Protein AF-0000000079819565 (afdb_homodimer)

Structure (mmCIF, N/CA/C/O backbone):
data_AF-0000000079819565-model_v1
#
loop_
_entity.id
_entity.type
_entity.pdbx_description
1 polymer 'Conserved hypothetical integral membrane protein YrbE1A'
#
loop_
_atom_site.group_PDB
_atom_site.id
_atom_site.type_symbol
_atom_site.label_atom_id
_atom_site.label_alt_id
_atom_site.label_comp_id
_atom_site.label_asym_id
_atom_site.label_entity_id
_atom_site.label_seq_id
_atom_site.pdbx_PDB_ins_code
_atom_site.Cartn_x
_atom_site.Cartn_y
_atom_site.Cartn_z
_atom_site.occupancy
_atom_site.B_iso_or_equiv
_atom_site.auth_seq_id
_atom_site.auth_comp_id
_atom_site.auth_asym_id
_atom_site.auth_atom_id
_atom_site.pdbx_PDB_model_num
ATOM 1 N N . MET A 1 1 ? 0.33 20.297 -20.875 1 59.47 1 MET A N 1
ATOM 2 C CA . MET A 1 1 ? 1.734 20.688 -20.812 1 59.47 1 MET A CA 1
ATOM 3 C C . MET A 1 1 ? 2.123 21.078 -19.391 1 59.47 1 MET A C 1
ATOM 5 O O . MET A 1 1 ? 3.182 20.688 -18.906 1 59.47 1 MET A O 1
ATOM 9 N N . ASP A 1 2 ? 1.136 21.703 -18.734 1 64.38 2 ASP A N 1
ATOM 10 C CA . ASP A 1 2 ? 1.417 22.156 -17.375 1 64.38 2 ASP A CA 1
ATOM 11 C C . ASP A 1 2 ? 1.493 20.969 -16.422 1 64.38 2 ASP A C 1
ATOM 13 O O . ASP A 1 2 ? 2.336 20.938 -15.516 1 64.38 2 ASP A O 1
ATOM 17 N N . LYS A 1 3 ? 0.783 19.984 -16.672 1 66.81 3 LYS A N 1
ATOM 18 C CA . LYS A 1 3 ? 0.792 18.812 -15.789 1 66.81 3 LYS A CA 1
ATOM 19 C C . LYS A 1 3 ? 2.09 18.031 -15.93 1 66.81 3 LYS A C 1
ATOM 21 O O . LYS A 1 3 ? 2.662 17.578 -14.938 1 66.81 3 LYS A O 1
ATOM 26 N N . ILE A 1 4 ? 2.479 17.906 -17.219 1 68.25 4 ILE A N 1
ATOM 27 C CA . ILE A 1 4 ? 3.717 17.172 -17.484 1 68.25 4 ILE A CA 1
ATOM 28 C C . ILE A 1 4 ? 4.898 17.922 -16.875 1 68.25 4 ILE A C 1
ATOM 30 O O . ILE A 1 4 ? 5.789 17.328 -16.281 1 68.25 4 ILE A O 1
ATOM 34 N N . ARG A 1 5 ? 4.871 19.156 -17 1 69.25 5 ARG A N 1
ATOM 35 C CA . ARG A 1 5 ? 5.938 19.984 -16.438 1 69.25 5 ARG A CA 1
ATOM 36 C C . ARG A 1 5 ? 5.977 19.875 -14.922 1 69.25 5 ARG A C 1
ATOM 38 O O . ARG A 1 5 ? 7.055 19.844 -14.328 1 69.25 5 ARG A O 1
ATOM 45 N N . ASN A 1 6 ? 4.844 19.781 -14.406 1 77.38 6 ASN A N 1
ATOM 46 C CA . ASN A 1 6 ? 4.762 19.672 -12.953 1 77.38 6 ASN A CA 1
ATOM 47 C C . ASN A 1 6 ? 5.289 18.312 -12.469 1 77.38 6 ASN A C 1
ATOM 49 O O . ASN A 1 6 ? 5.984 18.25 -11.453 1 77.38 6 ASN A O 1
ATOM 53 N N . VAL A 1 7 ? 5.012 17.344 -13.289 1 79.12 7 VAL A N 1
ATOM 54 C CA . VAL A 1 7 ? 5.48 16.016 -12.945 1 79.12 7 VAL A CA 1
ATOM 55 C C . VAL A 1 7 ? 7 15.945 -13.086 1 79.12 7 VAL A C 1
ATOM 57 O O . VAL A 1 7 ? 7.688 15.43 -12.203 1 79.12 7 VAL A O 1
ATOM 60 N N . LEU A 1 8 ? 7.496 16.5 -14.164 1 76.94 8 LEU A N 1
ATOM 61 C CA . LEU A 1 8 ? 8.938 16.516 -14.391 1 76.94 8 LEU A CA 1
ATOM 62 C C . LEU A 1 8 ? 9.641 17.359 -13.336 1 76.94 8 LEU A C 1
ATOM 64 O O . LEU A 1 8 ? 10.742 17.016 -12.891 1 76.94 8 LEU A O 1
ATOM 68 N N . GLY A 1 9 ? 8.992 18.438 -13.016 1 81.12 9 GLY A N 1
ATOM 69 C CA . GLY A 1 9 ? 9.539 19.266 -11.945 1 81.12 9 GLY A CA 1
ATOM 70 C C . GLY A 1 9 ? 9.617 18.531 -10.617 1 81.12 9 GLY A C 1
ATOM 71 O O . GLY A 1 9 ? 10.617 18.641 -9.898 1 81.12 9 GLY A O 1
ATOM 72 N N . GLN A 1 10 ? 8.641 17.828 -10.375 1 84 10 GLN A N 1
ATOM 73 C CA . GLN A 1 10 ? 8.609 17.078 -9.125 1 84 10 GLN A CA 1
ATOM 74 C C . GLN A 1 10 ? 9.664 15.969 -9.125 1 84 10 GLN A C 1
ATOM 76 O O . GLN A 1 10 ? 10.359 15.773 -8.133 1 84 10 GLN A O 1
ATOM 81 N N . LEU A 1 11 ? 9.719 15.281 -10.195 1 84.69 11 LEU A N 1
ATOM 82 C CA . LEU A 1 11 ? 10.734 14.242 -10.312 1 84.69 11 LEU A CA 1
ATOM 83 C C . LEU A 1 11 ? 12.141 14.828 -10.203 1 84.69 11 LEU A C 1
ATOM 85 O O . LEU A 1 11 ? 13.023 14.234 -9.578 1 84.69 11 LEU A O 1
ATOM 89 N N . GLY A 1 12 ? 12.297 15.984 -10.883 1 83.5 12 GLY A N 1
ATOM 90 C CA . GLY A 1 12 ? 13.57 16.688 -10.773 1 83.5 12 GLY A CA 1
ATOM 91 C C . GLY A 1 12 ? 13.906 17.094 -9.352 1 83.5 12 GLY A C 1
ATOM 92 O O . GLY A 1 12 ? 15.047 16.938 -8.906 1 83.5 12 GLY A O 1
ATOM 93 N N . GLY A 1 13 ? 12.945 17.547 -8.672 1 85.75 13 GLY A N 1
ATOM 94 C CA . GLY A 1 13 ? 13.141 17.938 -7.285 1 85.75 13 GLY A CA 1
ATOM 95 C C . GLY A 1 13 ? 13.492 16.766 -6.383 1 85.75 13 GLY A C 1
ATOM 96 O O . GLY A 1 13 ? 14.391 16.859 -5.547 1 85.75 13 GLY A O 1
ATOM 97 N N . ILE A 1 14 ? 12.867 15.727 -6.547 1 88.44 14 ILE A N 1
ATOM 98 C CA . ILE A 1 14 ? 13.117 14.523 -5.762 1 88.44 14 ILE A CA 1
ATOM 99 C C . ILE A 1 14 ? 14.539 14.023 -6.023 1 88.44 14 ILE A C 1
ATOM 101 O O . ILE A 1 14 ? 15.266 13.688 -5.09 1 88.44 14 ILE A O 1
ATOM 105 N N . SER A 1 15 ? 14.852 14 -7.273 1 86.94 15 SER A N 1
ATOM 106 C CA . SER A 1 15 ? 16.188 13.547 -7.633 1 86.94 15 SER A CA 1
ATOM 107 C C . SER A 1 15 ? 17.266 14.477 -7.066 1 86.94 15 SER A C 1
ATOM 109 O O . SER A 1 15 ? 18.312 14.023 -6.613 1 86.94 15 SER A O 1
ATOM 111 N N . ALA A 1 16 ? 17.016 15.695 -7.121 1 82.88 16 ALA A N 1
ATOM 112 C CA . ALA A 1 16 ? 17.969 16.672 -6.621 1 82.88 16 ALA A CA 1
ATOM 113 C C . ALA A 1 16 ? 18.188 16.516 -5.117 1 82.88 16 ALA A C 1
ATOM 115 O O . ALA A 1 16 ? 19.328 16.516 -4.645 1 82.88 16 ALA A O 1
ATOM 116 N N . ILE A 1 17 ? 17.172 16.359 -4.457 1 84 17 ILE A N 1
ATOM 117 C CA . ILE A 1 17 ? 17.281 16.219 -3.008 1 84 17 ILE A CA 1
ATOM 118 C C . ILE A 1 17 ? 17.984 14.914 -2.658 1 84 17 ILE A C 1
ATOM 120 O O . ILE A 1 17 ? 18.781 14.859 -1.725 1 84 17 ILE A O 1
ATOM 124 N N . ALA A 1 18 ? 17.609 13.945 -3.365 1 85.62 18 ALA A N 1
ATOM 125 C CA . ALA A 1 18 ? 18.25 12.648 -3.16 1 85.62 18 ALA A CA 1
ATOM 126 C C . ALA A 1 18 ? 19.75 12.742 -3.412 1 85.62 18 ALA A C 1
ATOM 128 O O . ALA A 1 18 ? 20.562 12.266 -2.607 1 85.62 18 ALA A O 1
ATOM 129 N N . LEU A 1 19 ? 20.094 13.352 -4.488 1 84.25 19 LEU A N 1
ATOM 130 C CA . LEU A 1 19 ? 21.5 13.5 -4.852 1 84.25 19 LEU A CA 1
ATOM 131 C C . LEU A 1 19 ? 22.234 14.375 -3.842 1 84.25 19 LEU A C 1
ATOM 133 O O . LEU A 1 19 ? 23.312 14.016 -3.377 1 84.25 19 LEU A O 1
ATOM 137 N N . ASP A 1 20 ? 21.656 15.461 -3.525 1 84.25 20 ASP A N 1
ATOM 138 C CA . ASP A 1 20 ? 22.266 16.375 -2.561 1 84.25 20 ASP A CA 1
ATOM 139 C C . ASP A 1 20 ? 22.406 15.703 -1.194 1 84.25 20 ASP A C 1
ATOM 141 O O . ASP A 1 20 ? 23.406 15.906 -0.506 1 84.25 20 ASP A O 1
ATOM 145 N N . GLY A 1 21 ? 21.422 14.961 -0.856 1 83.19 21 GLY A N 1
ATOM 146 C CA . GLY A 1 21 ? 21.484 14.234 0.401 1 83.19 21 GLY A CA 1
ATOM 147 C C . GLY A 1 21 ? 22.578 13.188 0.427 1 83.19 21 GLY A C 1
ATOM 148 O O . GLY A 1 21 ? 23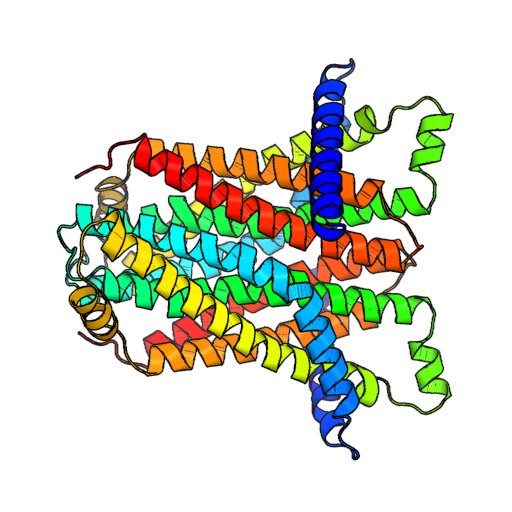.344 13.102 1.392 1 83.19 21 GLY A O 1
ATOM 149 N N . MET A 1 22 ? 22.641 12.508 -0.663 1 84.88 22 MET A N 1
ATOM 150 C CA . MET A 1 22 ? 23.656 11.469 -0.752 1 84.88 22 MET A CA 1
ATOM 151 C C . MET A 1 22 ? 25.062 12.078 -0.795 1 84.88 22 MET A C 1
ATOM 153 O O . MET A 1 22 ? 25.969 11.586 -0.142 1 84.88 22 MET A O 1
ATOM 157 N N . LEU A 1 23 ? 25.188 13.109 -1.493 1 82.81 23 LEU A N 1
ATOM 158 C CA . LEU A 1 23 ? 26.484 13.766 -1.611 1 82.81 23 LEU A CA 1
ATOM 159 C C . LEU A 1 23 ? 26.891 14.398 -0.285 1 82.81 23 LEU A C 1
ATOM 161 O O . LEU A 1 23 ? 28.078 14.508 0.01 1 82.81 23 LEU A O 1
ATOM 165 N N . SER A 1 24 ? 25.984 14.75 0.456 1 82.19 24 SER A N 1
ATOM 166 C CA . SER A 1 24 ? 26.266 15.383 1.737 1 82.19 24 SER A CA 1
ATOM 167 C C . SER A 1 24 ? 26.828 14.383 2.736 1 82.19 24 SER A C 1
ATOM 169 O O . SER A 1 24 ? 27.453 14.766 3.727 1 82.19 24 SER A O 1
ATOM 171 N N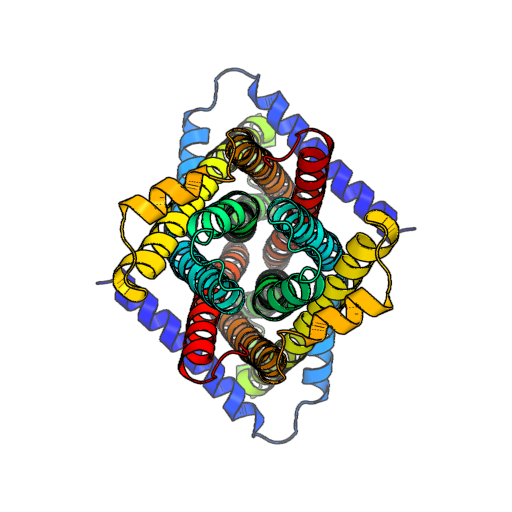 . LEU A 1 25 ? 26.609 13.18 2.48 1 82.06 25 LEU A N 1
ATOM 172 C CA . LEU A 1 25 ? 27.094 12.141 3.377 1 82.06 25 LEU A CA 1
ATOM 173 C C . LEU A 1 25 ? 28.609 12.031 3.311 1 82.06 25 LEU A C 1
ATOM 175 O O . LEU A 1 25 ? 29.234 11.453 4.203 1 82.06 25 LEU A O 1
ATOM 179 N N . ARG A 1 26 ? 29.078 12.516 2.26 1 75.94 26 ARG A N 1
ATOM 180 C CA . ARG A 1 26 ? 30.531 12.484 2.105 1 75.94 26 ARG A CA 1
ATOM 181 C C . ARG A 1 26 ? 31.203 13.508 3.023 1 75.94 26 ARG A C 1
ATOM 183 O O . ARG A 1 26 ? 32.406 13.406 3.301 1 75.94 26 ARG A O 1
ATOM 190 N N . ARG A 1 27 ? 30.453 14.398 3.488 1 76.19 27 ARG A N 1
ATOM 191 C CA . ARG A 1 27 ? 31.016 15.422 4.371 1 76.19 27 ARG A CA 1
ATOM 192 C C . ARG A 1 27 ? 31.188 14.875 5.785 1 76.19 27 ARG A C 1
ATOM 194 O O . ARG A 1 27 ? 30.375 14.078 6.258 1 76.19 27 ARG A O 1
ATOM 201 N N . ARG A 1 28 ? 32.469 15.125 6.34 1 70.38 28 ARG A N 1
ATOM 202 C CA . ARG A 1 28 ? 32.812 14.719 7.703 1 70.38 28 ARG A CA 1
ATOM 203 C C . ARG A 1 28 ? 32.219 15.688 8.719 1 70.38 28 ARG A C 1
ATOM 205 O O . ARG A 1 28 ? 32.031 16.875 8.43 1 70.38 28 ARG A O 1
ATOM 212 N N . PRO A 1 29 ? 31.797 15.109 9.812 1 69.12 29 PRO A N 1
ATOM 213 C CA . PRO A 1 29 ? 31.734 13.766 10.391 1 69.12 29 PRO A CA 1
ATOM 214 C C . PRO A 1 29 ? 30.469 13.008 9.977 1 69.12 29 PRO A C 1
ATOM 216 O O . PRO A 1 29 ? 29.422 13.625 9.75 1 69.12 29 PRO A O 1
ATOM 219 N N . LEU A 1 30 ? 30.719 11.812 9.875 1 67.81 30 LEU A N 1
ATOM 220 C CA . LEU A 1 30 ? 29.562 10.953 9.617 1 67.81 30 LEU A CA 1
ATOM 221 C C . LEU A 1 30 ? 28.547 11.047 10.75 1 67.81 30 LEU A C 1
ATOM 223 O O . LEU A 1 30 ? 28.922 11.031 11.93 1 67.81 30 LEU A O 1
ATOM 227 N N . GLN A 1 31 ? 27.438 11.469 10.367 1 79.88 31 GLN A N 1
ATOM 228 C CA . GLN A 1 31 ? 26.391 11.633 11.367 1 79.88 31 GLN A CA 1
ATOM 229 C C . GLN A 1 31 ? 25.75 10.297 11.719 1 79.88 31 GLN A C 1
ATOM 231 O O . GLN A 1 31 ? 24.547 10.117 11.547 1 79.88 31 GLN A O 1
ATOM 236 N N . LEU A 1 32 ? 26.547 9.398 12.305 1 82.94 32 LEU A N 1
ATOM 237 C CA . LEU A 1 32 ? 26.078 8.055 12.641 1 82.94 32 LEU A CA 1
ATOM 238 C C . LEU A 1 32 ? 25 8.102 13.711 1 82.94 32 LEU A C 1
ATOM 240 O O . LEU A 1 32 ? 24.094 7.266 13.719 1 82.94 32 LEU A O 1
ATOM 244 N N . ASP A 1 33 ? 25.156 9.086 14.523 1 85.81 33 ASP A N 1
ATOM 245 C CA . ASP A 1 33 ? 24.141 9.227 15.562 1 85.81 33 ASP A CA 1
ATOM 246 C C . ASP A 1 33 ? 22.781 9.586 14.961 1 85.81 33 ASP A C 1
ATOM 248 O O . ASP A 1 33 ? 21.75 9.062 15.383 1 85.81 33 ASP A O 1
ATOM 252 N N . GLU A 1 34 ? 22.891 10.461 14.023 1 86 34 GLU A N 1
ATOM 253 C CA . GLU A 1 34 ? 21.641 10.844 13.367 1 86 34 GLU A CA 1
ATOM 254 C C . GLU A 1 34 ? 21.062 9.695 12.547 1 86 34 GLU A C 1
ATOM 256 O O . GLU A 1 34 ? 19.844 9.5 12.508 1 86 34 GLU A O 1
ATOM 261 N N . PHE A 1 35 ? 21.953 8.953 11.945 1 89.12 35 PHE A N 1
ATOM 262 C CA . PHE A 1 35 ? 21.516 7.762 11.219 1 89.12 35 PHE A CA 1
ATOM 263 C C . PHE A 1 35 ? 20.797 6.789 12.148 1 89.12 35 PHE A C 1
ATOM 265 O O . PHE A 1 35 ? 19.719 6.297 11.812 1 89.12 35 PHE A O 1
ATOM 272 N N . ARG A 1 36 ? 21.359 6.555 13.242 1 90.56 36 ARG A N 1
ATOM 273 C CA . ARG A 1 36 ? 20.766 5.625 14.203 1 90.56 36 ARG A CA 1
ATOM 274 C C . ARG A 1 36 ? 19.422 6.137 14.711 1 90.56 36 ARG A C 1
ATOM 276 O O . ARG A 1 36 ? 18.484 5.359 14.883 1 90.56 36 ARG A O 1
ATOM 283 N N . ARG A 1 37 ? 19.359 7.34 14.93 1 91.06 37 ARG A N 1
ATOM 284 C CA . ARG A 1 37 ? 18.125 7.941 15.414 1 91.06 37 ARG A CA 1
ATOM 285 C C . ARG A 1 37 ? 17.016 7.828 14.367 1 91.06 37 ARG A C 1
ATOM 287 O O . ARG A 1 37 ? 15.867 7.52 14.703 1 91.06 37 ARG A O 1
ATOM 294 N N . GLN A 1 38 ? 17.406 8.055 13.195 1 91.19 38 GLN A N 1
ATOM 295 C CA . GLN A 1 38 ? 16.422 7.988 12.117 1 91.19 38 GLN A CA 1
ATOM 296 C C . GLN A 1 38 ? 15.984 6.551 11.867 1 91.19 38 GLN A C 1
ATOM 298 O O . GLN A 1 38 ? 14.805 6.289 11.625 1 91.19 38 GLN A O 1
ATOM 303 N N . ALA A 1 39 ? 16.922 5.707 11.867 1 93.75 39 ALA A N 1
ATOM 304 C CA . ALA A 1 39 ? 16.594 4.289 11.695 1 93.75 39 ALA A CA 1
ATOM 305 C C . ALA A 1 39 ? 15.656 3.807 12.797 1 93.75 39 ALA A C 1
ATOM 307 O O . ALA A 1 39 ? 14.719 3.055 12.539 1 93.75 39 ALA A O 1
ATOM 308 N N . TRP A 1 40 ? 15.953 4.238 13.961 1 92.25 40 TRP A N 1
ATOM 309 C CA . TRP A 1 40 ? 15.109 3.865 15.086 1 92.25 40 TRP A CA 1
ATOM 310 C C . TRP A 1 40 ? 13.711 4.461 14.945 1 92.25 40 TRP A C 1
ATOM 312 O O . TRP A 1 40 ? 12.719 3.814 15.273 1 92.25 40 TRP A O 1
ATOM 322 N N . PHE A 1 41 ? 13.656 5.664 14.516 1 92.44 41 PHE A N 1
ATOM 323 C CA . PHE A 1 41 ? 12.391 6.355 14.305 1 92.44 41 PHE A CA 1
ATOM 324 C C . PHE A 1 41 ? 11.523 5.602 13.305 1 92.44 41 PHE A C 1
ATOM 326 O O . PHE A 1 41 ? 10.359 5.316 13.57 1 92.44 41 PHE A O 1
ATOM 333 N N . ILE A 1 42 ? 12.109 5.199 12.195 1 93.62 42 ILE A N 1
ATOM 334 C CA . ILE A 1 42 ? 11.398 4.488 11.133 1 93.62 42 ILE A CA 1
ATOM 335 C C . ILE A 1 42 ? 10.969 3.111 11.641 1 93.62 42 ILE A C 1
ATOM 337 O O . ILE A 1 42 ? 9.828 2.691 11.422 1 93.62 42 ILE A O 1
ATOM 341 N N . THR A 1 43 ? 11.891 2.479 12.32 1 92.12 43 THR A N 1
ATOM 342 C CA . THR A 1 43 ? 11.609 1.143 12.836 1 92.12 43 THR A CA 1
ATOM 343 C C . THR A 1 43 ? 10.492 1.183 13.867 1 92.12 43 THR A C 1
ATOM 345 O O . THR A 1 43 ? 9.609 0.317 13.875 1 92.12 43 THR A O 1
ATOM 348 N N . LYS A 1 44 ? 10.461 2.141 14.672 1 91.38 44 LYS A N 1
ATOM 349 C CA . LYS A 1 44 ? 9.477 2.234 15.742 1 91.38 44 LYS A CA 1
ATOM 350 C C . LYS A 1 44 ? 8.07 2.414 15.188 1 91.38 44 LYS A C 1
ATOM 352 O O . LYS A 1 44 ? 7.117 1.812 15.695 1 91.38 44 LYS A O 1
ATOM 357 N N . VAL A 1 45 ? 7.984 3.199 14.195 1 91.19 45 VAL A N 1
ATOM 358 C CA . VAL A 1 45 ? 6.656 3.502 13.664 1 91.19 45 VAL A CA 1
ATOM 359 C C . VAL A 1 45 ? 6.191 2.363 12.766 1 91.19 45 VAL A C 1
ATOM 361 O O . VAL A 1 45 ? 4.992 2.209 12.516 1 91.19 45 VAL A O 1
ATOM 364 N N . SER A 1 46 ? 7.105 1.522 12.312 1 94.19 46 SER A N 1
ATOM 365 C CA . SER A 1 46 ? 6.766 0.511 11.312 1 94.19 46 SER A CA 1
ATOM 366 C C . SER A 1 46 ? 6.742 -0.884 11.93 1 94.19 46 SER A C 1
ATOM 368 O O . SER A 1 46 ? 6.23 -1.828 11.328 1 94.19 46 SER A O 1
ATOM 370 N N . ALA A 1 47 ? 7.273 -1.057 13.133 1 91.12 47 ALA A N 1
ATOM 371 C CA . ALA A 1 47 ? 7.496 -2.377 13.719 1 91.12 47 ALA A CA 1
ATOM 372 C C . ALA A 1 47 ? 6.18 -3.133 13.883 1 91.12 47 ALA A C 1
ATOM 374 O O . ALA A 1 47 ? 6.055 -4.277 13.43 1 91.12 47 ALA A O 1
ATOM 375 N N . ILE A 1 48 ? 5.223 -2.543 14.484 1 90.25 48 ILE A N 1
ATOM 376 C CA . ILE A 1 48 ? 3.953 -3.207 14.766 1 90.25 48 ILE A CA 1
ATOM 377 C C . ILE A 1 48 ? 3.211 -3.48 13.461 1 90.25 48 ILE A C 1
ATOM 379 O O . ILE A 1 48 ? 2.814 -4.617 13.195 1 90.25 48 ILE A O 1
ATOM 383 N N . PRO A 1 49 ? 3.104 -2.463 12.586 1 92.44 49 PRO A N 1
ATOM 384 C CA . PRO A 1 49 ? 2.445 -2.746 11.305 1 92.44 49 PRO A CA 1
ATOM 385 C C . PRO A 1 49 ? 3.164 -3.822 10.5 1 92.44 49 PRO A C 1
ATOM 387 O O . PRO A 1 49 ? 2.521 -4.598 9.789 1 92.44 49 PRO A O 1
ATOM 390 N N . LEU A 1 50 ? 4.43 -3.859 10.625 1 93.31 50 LEU A N 1
ATOM 391 C CA . LEU A 1 50 ? 5.219 -4.855 9.906 1 93.31 50 LEU A CA 1
ATOM 392 C C . LEU A 1 50 ? 4.801 -6.266 10.305 1 93.31 50 LEU A C 1
ATOM 394 O O . LEU A 1 50 ? 4.555 -7.109 9.438 1 93.31 50 LEU A O 1
ATOM 398 N N . VAL A 1 51 ? 4.66 -6.504 11.531 1 88.44 51 VAL A N 1
ATOM 399 C CA . VAL A 1 51 ? 4.301 -7.828 12.031 1 88.44 51 VAL A CA 1
ATOM 400 C C . VAL A 1 51 ? 2.836 -8.125 11.719 1 88.44 51 VAL A C 1
ATOM 402 O O . VAL A 1 51 ? 2.504 -9.219 11.25 1 88.44 51 VAL A O 1
ATOM 405 N N . LEU A 1 52 ? 2 -7.184 11.883 1 90.56 52 LEU A N 1
ATOM 406 C CA . LEU A 1 52 ? 0.56 -7.387 11.766 1 90.56 52 LEU A CA 1
ATOM 407 C C . LEU A 1 52 ? 0.146 -7.52 10.305 1 90.56 52 LEU A C 1
ATOM 409 O O . LEU A 1 52 ? -0.892 -8.109 10 1 90.56 52 LEU A O 1
ATOM 413 N N . ILE A 1 53 ? 0.964 -7.008 9.438 1 91.62 53 ILE A N 1
ATOM 414 C CA . ILE A 1 53 ? 0.65 -7.094 8.016 1 91.62 53 ILE A CA 1
ATOM 415 C C . ILE A 1 53 ? 1.292 -8.344 7.414 1 91.62 53 ILE A C 1
ATOM 417 O O . ILE A 1 53 ? 0.681 -9.031 6.59 1 91.62 53 ILE A O 1
ATOM 421 N N . SER A 1 54 ? 2.506 -8.664 7.898 1 90.44 54 SER A N 1
ATOM 422 C CA . SER A 1 54 ? 3.275 -9.727 7.266 1 90.44 54 SER A CA 1
ATOM 423 C C . SER A 1 54 ? 2.65 -11.094 7.535 1 90.44 54 SER A C 1
ATOM 425 O O . SER A 1 54 ? 2.658 -11.969 6.668 1 90.44 54 SER A O 1
ATOM 427 N N . VAL A 1 55 ? 2.074 -11.312 8.641 1 85.12 55 VAL A N 1
ATOM 428 C CA . VAL A 1 55 ? 1.552 -12.625 9.023 1 85.12 55 VAL A CA 1
ATOM 429 C C . VAL A 1 55 ? 0.313 -12.945 8.188 1 85.12 55 VAL A C 1
ATOM 431 O O . VAL A 1 55 ? 0.278 -13.961 7.484 1 85.12 55 VAL A O 1
ATOM 434 N N . PRO A 1 56 ? -0.669 -12.109 8.25 1 86.81 56 PRO A N 1
ATOM 435 C CA . PRO A 1 56 ? -1.825 -12.422 7.406 1 86.81 56 PRO A CA 1
ATOM 436 C C . PRO A 1 56 ? -1.472 -12.484 5.922 1 86.81 56 PRO A C 1
ATOM 438 O O . PRO A 1 56 ? -2.053 -13.281 5.18 1 86.81 56 PRO A O 1
ATOM 441 N N . PHE A 1 57 ? -0.6 -11.648 5.527 1 87.81 57 PHE A N 1
ATOM 442 C CA . PHE A 1 57 ? -0.201 -11.641 4.125 1 87.81 57 PHE A CA 1
ATOM 443 C C . PHE A 1 57 ? 0.429 -12.977 3.734 1 87.81 57 PHE A C 1
ATOM 445 O O . PHE A 1 57 ? 0.151 -13.508 2.66 1 87.81 57 PHE A O 1
ATOM 452 N N . GLY A 1 58 ? 1.264 -13.461 4.594 1 83.56 58 GLY A N 1
ATOM 453 C CA . GLY A 1 58 ? 1.855 -14.773 4.375 1 83.56 58 GLY A CA 1
ATOM 454 C C . GLY A 1 58 ? 0.833 -15.891 4.352 1 83.56 58 GLY A C 1
ATOM 455 O O . GLY A 1 58 ? 0.924 -16.797 3.529 1 83.56 58 GLY A O 1
ATOM 456 N N . MET A 1 59 ? -0.133 -15.828 5.156 1 85.19 59 MET A N 1
ATOM 457 C CA . MET A 1 59 ? -1.171 -16.844 5.234 1 85.19 59 MET A CA 1
ATOM 458 C C . MET A 1 59 ? -2.055 -16.828 3.992 1 85.19 59 MET A C 1
ATOM 460 O O . MET A 1 59 ? -2.5 -17.875 3.518 1 85.19 59 MET A O 1
ATOM 464 N N . ILE A 1 60 ? -2.279 -15.656 3.488 1 88.5 60 ILE A N 1
ATOM 465 C CA . ILE A 1 60 ? -3.131 -15.508 2.314 1 88.5 60 ILE A CA 1
ATOM 466 C C . ILE A 1 60 ? -2.477 -16.188 1.113 1 88.5 60 ILE A C 1
ATOM 468 O O . ILE A 1 60 ? -3.143 -16.906 0.36 1 88.5 60 ILE A O 1
ATOM 472 N N . ILE A 1 61 ? -1.232 -15.961 0.962 1 85.81 61 ILE A N 1
ATOM 473 C CA . ILE A 1 61 ? -0.534 -16.547 -0.179 1 85.81 61 ILE A CA 1
ATOM 474 C C . ILE A 1 61 ? -0.518 -18.062 -0.052 1 85.81 61 ILE A C 1
ATOM 476 O O . ILE A 1 61 ? -0.637 -18.781 -1.051 1 85.81 61 ILE A O 1
ATOM 480 N N . ALA A 1 62 ? -0.369 -18.531 1.147 1 86.12 62 ALA A N 1
ATOM 481 C CA . ALA A 1 62 ? -0.386 -19.969 1.382 1 86.12 62 ALA A CA 1
ATOM 482 C C . ALA A 1 62 ? -1.742 -20.562 1.02 1 86.12 62 ALA A C 1
ATOM 484 O O . ALA A 1 62 ? -1.813 -21.656 0.428 1 86.12 62 ALA A O 1
ATOM 485 N N . LEU A 1 63 ? -2.773 -19.906 1.333 1 85.75 63 LEU A N 1
ATOM 486 C CA . LEU A 1 63 ? -4.121 -20.375 1.03 1 85.75 63 LEU A CA 1
ATOM 487 C C . LEU A 1 63 ? -4.363 -20.406 -0.476 1 85.75 63 LEU A C 1
ATOM 489 O O . LEU A 1 63 ? -4.895 -21.375 -1.011 1 85.75 63 LEU A O 1
ATOM 493 N N . HIS A 1 64 ? -3.9 -19.375 -1.121 1 88.06 64 HIS A N 1
ATOM 494 C CA . HIS A 1 64 ? -4.121 -19.266 -2.561 1 88.06 64 HIS A CA 1
ATOM 495 C C . HIS A 1 64 ? -3.252 -20.266 -3.318 1 88.06 64 HIS A C 1
ATOM 497 O O . HIS A 1 64 ? -3.74 -20.984 -4.199 1 88.06 64 HIS A O 1
ATOM 503 N N . VAL A 1 65 ? -2.004 -20.281 -2.965 1 85.5 65 VAL A N 1
ATOM 504 C CA . VAL A 1 65 ? -1.081 -21.188 -3.65 1 85.5 65 VAL A CA 1
ATOM 505 C C . VAL A 1 65 ? -1.457 -22.625 -3.352 1 85.5 65 VAL A C 1
ATOM 507 O O . VAL A 1 65 ? -1.488 -23.469 -4.258 1 85.5 65 VAL A O 1
ATOM 510 N N . GLY A 1 66 ? -1.752 -22.875 -2.123 1 83.69 66 GLY A N 1
ATOM 511 C CA . GLY A 1 66 ? -2.152 -24.219 -1.755 1 83.69 66 GLY A CA 1
ATOM 512 C C . GLY A 1 66 ? -3.396 -24.688 -2.484 1 83.69 66 GLY A C 1
ATOM 513 O O . GLY A 1 66 ? -3.412 -25.781 -3.043 1 83.69 66 GLY A O 1
ATOM 514 N N . SER A 1 67 ? -4.395 -23.906 -2.473 1 83.56 67 SER A N 1
ATOM 515 C CA . SER A 1 67 ? -5.656 -24.266 -3.113 1 83.56 67 SER A CA 1
ATOM 516 C C . SER A 1 67 ? -5.488 -24.422 -4.621 1 83.56 67 SER A C 1
ATOM 518 O O . SER A 1 67 ? -5.992 -25.375 -5.215 1 83.56 67 SER A O 1
ATOM 520 N N . PHE A 1 68 ? -4.781 -23.594 -5.203 1 84 68 PHE A N 1
ATOM 521 C CA . PHE A 1 68 ? -4.609 -23.594 -6.652 1 84 68 PHE A CA 1
ATOM 522 C C . PHE A 1 68 ? -3.779 -24.797 -7.094 1 84 68 PHE A C 1
ATOM 524 O O . PHE A 1 68 ? -4.094 -25.438 -8.094 1 84 68 PHE A O 1
ATOM 531 N N . PHE A 1 69 ? -2.811 -25.172 -6.402 1 85.88 69 PHE A N 1
ATOM 532 C CA . PHE A 1 69 ? -1.931 -26.266 -6.812 1 85.88 69 PHE A CA 1
ATOM 533 C C . PHE A 1 69 ? -2.549 -27.609 -6.48 1 85.88 69 PHE A C 1
ATOM 535 O O . PHE A 1 69 ? -2.217 -28.625 -7.102 1 85.88 69 PHE A O 1
ATOM 542 N N . ARG A 1 70 ? -3.402 -27.578 -5.559 1 83.12 70 ARG A N 1
ATOM 543 C CA . ARG A 1 70 ? -4.203 -28.781 -5.355 1 83.12 70 ARG A CA 1
ATOM 544 C C . ARG A 1 70 ? -5.148 -29.016 -6.527 1 83.12 70 ARG A C 1
ATOM 546 O O . ARG A 1 70 ? -5.344 -30.156 -6.957 1 83.12 70 ARG A O 1
ATOM 553 N N . GLN A 1 71 ? -5.699 -27.953 -6.965 1 82 71 GLN A N 1
ATOM 554 C CA . GLN A 1 71 ? -6.574 -28.047 -8.133 1 82 71 GLN A CA 1
ATOM 555 C C . GLN A 1 71 ? -5.816 -28.562 -9.352 1 82 71 GLN A C 1
ATOM 557 O O . GLN A 1 71 ? -6.391 -29.25 -10.195 1 82 71 GLN A O 1
ATOM 562 N N . LEU A 1 72 ? -4.535 -28.297 -9.383 1 84.31 72 LEU A N 1
ATOM 563 C CA . LEU A 1 72 ? -3.717 -28.703 -10.523 1 84.31 72 LEU A CA 1
ATOM 564 C C . LEU A 1 72 ? -3.119 -30.094 -10.305 1 84.31 72 LEU A C 1
ATOM 566 O O . LEU A 1 72 ? -2.545 -30.672 -11.227 1 84.31 72 LEU A O 1
ATOM 570 N N . GLY A 1 73 ? -3.236 -30.594 -9.164 1 82.88 73 GLY A N 1
ATOM 571 C CA . GLY A 1 73 ? -2.574 -31.859 -8.836 1 82.88 73 GLY A CA 1
ATOM 572 C C . GLY A 1 73 ? -1.066 -31.719 -8.734 1 82.88 73 GLY A C 1
ATOM 573 O O . GLY A 1 73 ? -0.339 -32.688 -8.93 1 82.88 73 GLY A O 1
ATOM 574 N N . ALA A 1 74 ? -0.587 -30.531 -8.523 1 84.69 74 ALA A N 1
ATOM 575 C CA . ALA A 1 74 ? 0.843 -30.25 -8.445 1 84.69 74 ALA A CA 1
ATOM 576 C C . ALA A 1 74 ? 1.252 -29.875 -7.023 1 84.69 74 ALA A C 1
ATOM 578 O O . ALA A 1 74 ? 1.934 -28.875 -6.809 1 84.69 74 ALA A O 1
ATOM 579 N N . GLU A 1 75 ? 0.839 -30.625 -6.016 1 83.88 75 GLU A N 1
ATOM 580 C CA . GLU A 1 75 ? 1.051 -30.328 -4.605 1 83.88 75 GLU A CA 1
ATOM 581 C C . GLU A 1 75 ? 2.533 -30.359 -4.246 1 83.88 75 GLU A C 1
ATOM 583 O O . GLU A 1 75 ? 2.969 -29.703 -3.307 1 83.88 75 GLU A O 1
ATOM 588 N N . ALA A 1 76 ? 3.301 -31.094 -5.09 1 83.12 76 ALA A N 1
ATOM 589 C CA . ALA A 1 76 ? 4.73 -31.234 -4.82 1 83.12 76 ALA A CA 1
ATOM 590 C C . ALA A 1 76 ? 5.461 -29.906 -5.059 1 83.12 76 ALA A C 1
ATOM 592 O O . ALA A 1 76 ? 6.578 -29.719 -4.578 1 83.12 76 ALA A O 1
ATOM 593 N N . GLN A 1 77 ? 4.809 -29.031 -5.773 1 85.38 77 GLN A N 1
ATOM 594 C CA . GLN A 1 77 ? 5.469 -27.797 -6.152 1 85.38 77 GLN A CA 1
ATOM 595 C C . GLN A 1 77 ? 4.996 -26.625 -5.277 1 85.38 77 GLN A C 1
ATOM 597 O O . GLN A 1 77 ? 5.367 -25.484 -5.512 1 85.38 77 GLN A O 1
ATOM 602 N N . ILE A 1 78 ? 4.234 -26.906 -4.27 1 85 78 ILE A N 1
ATOM 603 C CA . ILE A 1 78 ? 3.646 -25.875 -3.42 1 85 78 ILE A CA 1
ATOM 604 C C . ILE A 1 78 ? 4.754 -25.078 -2.734 1 85 78 ILE A C 1
ATOM 606 O O . ILE A 1 78 ? 4.691 -23.844 -2.672 1 85 78 ILE A O 1
ATOM 610 N N . GLY A 1 79 ? 5.742 -25.75 -2.26 1 84.94 79 GLY A N 1
ATOM 611 C CA . GLY A 1 79 ? 6.832 -25.062 -1.597 1 84.94 79 GLY A CA 1
ATOM 612 C C . GLY A 1 79 ? 7.562 -24.078 -2.504 1 84.94 79 GLY A C 1
ATOM 613 O O . GLY A 1 79 ? 7.852 -22.953 -2.107 1 84.94 79 GLY A O 1
ATOM 614 N N . SER A 1 80 ? 7.82 -24.5 -3.701 1 88.44 80 SER A N 1
ATOM 615 C CA . SER A 1 80 ? 8.5 -23.625 -4.668 1 88.44 80 SER A CA 1
ATOM 616 C C . SER A 1 80 ? 7.633 -22.438 -5.035 1 88.44 80 SER A C 1
ATOM 618 O O . SER A 1 80 ? 8.133 -21.312 -5.133 1 88.44 80 SER A O 1
ATOM 620 N N . ALA A 1 81 ? 6.395 -22.734 -5.227 1 88.69 81 ALA A N 1
ATOM 621 C CA . ALA A 1 81 ? 5.461 -21.672 -5.594 1 88.69 81 ALA A CA 1
ATOM 622 C C . ALA A 1 81 ? 5.355 -20.625 -4.488 1 88.69 81 ALA A C 1
ATOM 624 O O . ALA A 1 81 ? 5.336 -19.422 -4.762 1 88.69 81 ALA A O 1
ATOM 625 N N . LEU A 1 82 ? 5.281 -21.094 -3.309 1 88.81 82 LEU A N 1
ATOM 626 C CA . LEU A 1 82 ? 5.16 -20.203 -2.16 1 88.81 82 LEU A CA 1
ATOM 627 C C . LEU A 1 82 ? 6.418 -19.359 -1.99 1 88.81 82 LEU A C 1
ATOM 629 O O . LEU A 1 82 ? 6.336 -18.156 -1.696 1 88.81 82 LEU A O 1
ATOM 633 N N . PHE A 1 83 ? 7.508 -19.969 -2.139 1 89.69 83 PHE A N 1
ATOM 634 C CA . PHE A 1 83 ? 8.773 -19.266 -1.994 1 89.69 83 PHE A CA 1
ATOM 635 C C . PHE A 1 83 ? 8.914 -18.188 -3.057 1 89.69 83 PHE A C 1
ATOM 637 O O . PHE A 1 83 ? 9.25 -17.031 -2.742 1 89.69 83 PHE A O 1
ATOM 644 N N . LEU A 1 84 ? 8.68 -18.547 -4.242 1 90.38 84 LEU A N 1
ATOM 645 C CA . LEU A 1 84 ? 8.852 -17.609 -5.336 1 90.38 84 LEU A CA 1
ATOM 646 C C . LEU A 1 84 ? 7.84 -16.469 -5.227 1 90.38 84 LEU A C 1
ATOM 648 O O . LEU A 1 84 ? 8.188 -15.297 -5.438 1 90.38 84 LEU A O 1
ATOM 652 N N . ALA A 1 85 ? 6.613 -16.812 -4.918 1 91.12 85 ALA A N 1
ATOM 653 C CA . ALA A 1 85 ? 5.586 -15.781 -4.754 1 91.12 85 ALA A CA 1
ATOM 654 C C . ALA A 1 85 ? 5.957 -14.812 -3.637 1 91.12 85 ALA A C 1
ATOM 656 O O . ALA A 1 85 ? 5.734 -13.602 -3.754 1 91.12 85 ALA A O 1
ATOM 657 N N . THR A 1 86 ? 6.504 -15.305 -2.564 1 93 86 THR A N 1
ATOM 658 C CA . THR A 1 86 ? 6.832 -14.492 -1.396 1 93 86 THR A CA 1
ATOM 659 C C . THR A 1 86 ? 8.047 -13.617 -1.672 1 93 86 THR A C 1
ATOM 661 O O . THR A 1 86 ? 8 -12.398 -1.479 1 93 86 THR A O 1
ATOM 664 N N . VAL A 1 87 ? 9.062 -14.188 -2.184 1 93.56 87 VAL A N 1
ATOM 665 C CA . VAL A 1 87 ? 10.352 -13.516 -2.314 1 93.56 87 VAL A CA 1
ATOM 666 C C . VAL A 1 87 ? 10.32 -12.562 -3.51 1 93.56 87 VAL A C 1
ATOM 668 O O . VAL A 1 87 ? 10.883 -11.469 -3.453 1 93.56 87 VAL A O 1
ATOM 671 N N . ARG A 1 88 ? 9.633 -12.945 -4.52 1 93.62 88 ARG A N 1
ATOM 672 C CA . ARG A 1 88 ? 9.688 -12.141 -5.738 1 93.62 88 ARG A CA 1
ATOM 673 C C . ARG A 1 88 ? 8.68 -11 -5.688 1 93.62 88 ARG A C 1
ATOM 675 O O . ARG A 1 88 ? 8.883 -9.953 -6.309 1 93.62 88 ARG A O 1
ATOM 682 N N . GLU A 1 89 ? 7.629 -11.211 -4.945 1 92.38 89 GLU A N 1
ATOM 683 C CA . GLU A 1 89 ? 6.594 -10.195 -5.113 1 92.38 89 GLU A CA 1
ATOM 684 C C . GLU A 1 89 ? 5.984 -9.805 -3.77 1 92.38 89 GLU A C 1
ATOM 686 O O . GLU A 1 89 ? 5.875 -8.617 -3.457 1 92.38 89 GLU A O 1
ATOM 691 N N . GLN A 1 90 ? 5.586 -10.75 -2.945 1 92.81 90 GLN A N 1
ATOM 692 C CA . GLN A 1 90 ? 4.863 -10.445 -1.716 1 92.81 90 GLN A CA 1
ATOM 693 C C . GLN A 1 90 ? 5.707 -9.586 -0.78 1 92.81 90 GLN A C 1
ATOM 695 O O . GLN A 1 90 ? 5.23 -8.578 -0.259 1 92.81 90 GLN A O 1
ATOM 700 N N . ALA A 1 91 ? 6.902 -10.016 -0.552 1 95.88 91 ALA A N 1
ATOM 701 C CA . ALA A 1 91 ? 7.77 -9.289 0.37 1 95.88 91 ALA A CA 1
ATOM 702 C C . ALA A 1 91 ? 8.055 -7.879 -0.144 1 95.88 91 ALA A C 1
ATOM 704 O O . ALA A 1 91 ? 7.922 -6.902 0.596 1 95.88 91 ALA A O 1
ATOM 705 N N . PRO A 1 92 ? 8.391 -7.73 -1.386 1 96.06 92 PRO A N 1
ATOM 706 C CA . PRO A 1 92 ? 8.609 -6.387 -1.92 1 96.06 92 PRO A CA 1
ATOM 707 C C . PRO A 1 92 ? 7.367 -5.504 -1.826 1 96.06 92 PRO A C 1
ATOM 709 O O . PRO A 1 92 ? 7.465 -4.324 -1.487 1 96.06 92 PRO A O 1
ATOM 712 N N . ILE A 1 93 ? 6.234 -6.047 -2.078 1 94.31 93 ILE A N 1
ATOM 713 C CA . ILE A 1 93 ? 5 -5.27 -2.039 1 94.31 93 ILE A CA 1
ATOM 714 C C . ILE A 1 93 ? 4.73 -4.797 -0.612 1 94.31 93 ILE A C 1
ATOM 716 O O . ILE A 1 93 ? 4.422 -3.623 -0.388 1 94.31 93 ILE A O 1
ATOM 720 N N . ALA A 1 94 ? 4.836 -5.703 0.278 1 94.81 94 ALA A N 1
ATOM 721 C CA . ALA A 1 94 ? 4.633 -5.336 1.678 1 94.81 94 ALA A CA 1
ATOM 722 C C . ALA A 1 94 ? 5.633 -4.273 2.117 1 94.81 94 ALA A C 1
ATOM 724 O O . ALA A 1 94 ? 5.289 -3.363 2.877 1 94.81 94 ALA A O 1
ATOM 725 N N . THR A 1 95 ? 6.801 -4.441 1.658 1 95.75 95 THR A N 1
ATOM 726 C CA . THR A 1 95 ? 7.844 -3.475 1.989 1 95.75 95 THR A CA 1
ATOM 727 C C . THR A 1 95 ? 7.508 -2.1 1.423 1 95.75 95 THR A C 1
ATOM 729 O O . THR A 1 95 ? 7.691 -1.083 2.096 1 95.75 95 THR A O 1
ATOM 732 N N . ALA A 1 96 ? 7.094 -2.074 0.2 1 95.88 96 ALA A N 1
ATOM 733 C CA . ALA A 1 96 ? 6.699 -0.815 -0.426 1 95.88 96 ALA A CA 1
ATOM 734 C C . ALA A 1 96 ? 5.609 -0.118 0.384 1 95.88 96 ALA A C 1
ATOM 736 O O . ALA A 1 96 ? 5.645 1.101 0.568 1 95.88 96 ALA A O 1
ATOM 737 N N . LEU A 1 97 ? 4.703 -0.904 0.846 1 94.06 97 LEU A N 1
ATOM 738 C CA . LEU A 1 97 ? 3.6 -0.372 1.638 1 94.06 97 LEU A CA 1
ATOM 739 C C . LEU A 1 97 ? 4.105 0.201 2.959 1 94.06 97 LEU A C 1
ATOM 741 O O . LEU A 1 97 ? 3.725 1.308 3.346 1 94.06 97 LEU A O 1
ATOM 745 N N . LEU A 1 98 ? 4.93 -0.49 3.576 1 95 98 LEU A N 1
ATOM 746 C CA . LEU A 1 98 ? 5.371 -0.132 4.922 1 95 98 LEU A CA 1
ATOM 747 C C . LEU A 1 98 ? 6.348 1.037 4.879 1 95 98 LEU A C 1
ATOM 749 O O . LEU A 1 98 ? 6.262 1.953 5.699 1 95 98 LEU A O 1
ATOM 753 N N . ILE A 1 99 ? 7.258 0.99 3.943 1 96.31 99 ILE A N 1
ATOM 754 C CA . ILE A 1 99 ? 8.273 2.035 3.896 1 96.31 99 ILE A CA 1
ATOM 755 C C . ILE A 1 99 ? 7.648 3.344 3.42 1 96.31 99 ILE A C 1
ATOM 757 O O . ILE A 1 99 ? 8.07 4.426 3.828 1 96.31 99 ILE A O 1
ATOM 761 N N . SER A 1 100 ? 6.629 3.271 2.607 1 95.75 100 SER A N 1
ATOM 762 C CA . SER A 1 100 ? 5.93 4.461 2.139 1 95.75 100 SER A CA 1
ATOM 763 C C . SER A 1 100 ? 4.891 4.926 3.154 1 95.75 100 SER A C 1
ATOM 765 O O . SER A 1 100 ? 4.914 6.078 3.594 1 95.75 100 SER A O 1
ATOM 767 N N . GLY A 1 101 ? 4.055 4.027 3.527 1 93 101 GLY A N 1
ATOM 768 C CA . GLY A 1 101 ? 2.895 4.363 4.34 1 93 101 GLY A CA 1
ATOM 769 C C . GLY A 1 101 ? 3.236 4.609 5.797 1 93 101 GLY A C 1
ATOM 770 O O . GLY A 1 101 ? 2.533 5.348 6.488 1 93 101 GLY A O 1
ATOM 771 N N . ALA A 1 102 ? 4.234 3.986 6.293 1 94 102 ALA A N 1
ATOM 772 C CA . ALA A 1 102 ? 4.598 4.16 7.695 1 94 102 ALA A CA 1
ATOM 773 C C . ALA A 1 102 ? 5.863 5 7.84 1 94 102 ALA A C 1
ATOM 775 O O . ALA A 1 102 ? 5.797 6.18 8.195 1 94 102 ALA A O 1
ATOM 776 N N . GLY A 1 103 ? 6.941 4.484 7.348 1 95.06 103 GLY A N 1
ATOM 777 C CA . GLY A 1 103 ? 8.211 5.184 7.488 1 95.06 103 GLY A CA 1
ATOM 778 C C . GLY A 1 103 ? 8.258 6.492 6.719 1 95.06 103 GLY A C 1
ATOM 779 O O . GLY A 1 103 ? 8.531 7.547 7.297 1 95.06 103 GLY A O 1
ATOM 780 N N . GLY A 1 104 ? 7.988 6.418 5.461 1 95.88 104 GLY A N 1
ATOM 781 C CA . GLY A 1 104 ? 8.039 7.594 4.605 1 95.88 104 GLY A CA 1
ATOM 782 C C . GLY A 1 104 ? 7.074 8.68 5.027 1 95.88 104 GLY A C 1
ATOM 783 O O . GLY A 1 104 ? 7.43 9.859 5.051 1 95.88 104 GLY A O 1
ATOM 784 N N . SER A 1 105 ? 5.879 8.281 5.336 1 95.44 105 SER A N 1
ATOM 785 C CA . SER A 1 105 ? 4.871 9.258 5.742 1 95.44 105 SER A CA 1
ATOM 786 C C . SER A 1 105 ? 5.242 9.914 7.066 1 95.44 105 SER A C 1
ATOM 788 O O . SER A 1 105 ? 5.004 11.109 7.262 1 95.44 105 SER A O 1
ATOM 790 N N . ALA A 1 106 ? 5.816 9.188 7.945 1 94.75 106 ALA A N 1
ATOM 791 C CA . ALA A 1 106 ? 6.277 9.734 9.219 1 94.75 106 ALA A CA 1
ATOM 792 C C . ALA A 1 106 ? 7.402 10.742 9 1 94.75 106 ALA A C 1
ATOM 794 O O . ALA A 1 106 ? 7.438 11.797 9.648 1 94.75 106 ALA A O 1
ATOM 795 N N . MET A 1 107 ? 8.266 10.367 8.148 1 95.69 107 MET A N 1
ATOM 796 C CA . MET A 1 107 ? 9.367 11.273 7.828 1 95.69 107 MET A CA 1
ATOM 797 C C . MET A 1 107 ? 8.859 12.57 7.219 1 95.69 107 MET A C 1
ATOM 799 O O . MET A 1 107 ? 9.328 13.656 7.559 1 95.69 107 MET A O 1
ATOM 803 N N . THR A 1 108 ? 7.898 12.461 6.336 1 96.06 108 THR A N 1
ATOM 804 C CA . THR A 1 108 ? 7.324 13.641 5.699 1 96.06 108 THR A CA 1
ATOM 805 C C . THR A 1 108 ? 6.645 14.531 6.727 1 96.06 108 THR A C 1
ATOM 807 O O . THR A 1 108 ? 6.793 15.758 6.688 1 96.06 108 THR A O 1
ATOM 810 N N . ALA A 1 109 ? 5.891 13.922 7.613 1 93.62 109 ALA A N 1
ATOM 811 C CA . ALA A 1 109 ? 5.215 14.68 8.656 1 93.62 109 ALA A CA 1
ATOM 812 C C . ALA A 1 109 ? 6.223 15.422 9.531 1 93.62 109 ALA A C 1
ATOM 814 O O . ALA A 1 109 ? 6.004 16.578 9.898 1 93.62 109 ALA A O 1
ATOM 815 N N . ASP A 1 110 ? 7.277 14.773 9.867 1 93.06 110 ASP A N 1
ATOM 816 C CA . ASP A 1 110 ? 8.305 15.352 10.727 1 93.06 110 ASP A CA 1
ATOM 817 C C . ASP A 1 110 ? 9 16.531 10.039 1 93.06 110 ASP A C 1
ATOM 819 O O . ASP A 1 110 ? 9.078 17.625 10.594 1 93.06 110 ASP A O 1
ATOM 823 N N . ILE A 1 111 ? 9.5 16.328 8.836 1 93.69 111 ILE A N 1
ATOM 824 C CA . ILE A 1 111 ? 10.211 17.359 8.094 1 93.69 111 ILE A CA 1
ATOM 825 C C . ILE A 1 111 ? 9.258 18.5 7.754 1 93.69 111 ILE A C 1
ATOM 827 O O . ILE A 1 111 ? 9.617 19.672 7.871 1 93.69 111 ILE A O 1
ATOM 831 N N . GLY A 1 112 ? 8.07 18.125 7.332 1 93.19 112 GLY A N 1
ATOM 832 C CA . GLY A 1 112 ? 7.074 19.141 7.008 1 93.19 112 GLY A CA 1
ATOM 833 C C . GLY A 1 112 ? 6.723 20.016 8.188 1 93.19 112 GLY A C 1
ATOM 834 O O . GLY A 1 112 ? 6.57 21.234 8.031 1 93.19 112 GLY A O 1
ATOM 835 N N . SER A 1 113 ? 6.539 19.438 9.344 1 91.56 113 SER A N 1
ATOM 836 C CA . SER A 1 113 ? 6.234 20.219 10.539 1 91.56 113 SER A CA 1
ATOM 837 C C . SER A 1 113 ? 7.387 21.141 10.906 1 91.56 113 SER A C 1
ATOM 839 O O . SER A 1 113 ? 7.168 22.281 11.336 1 91.56 113 SER A O 1
ATOM 841 N N . ARG A 1 114 ? 8.594 20.688 10.75 1 91.25 114 ARG A N 1
ATOM 842 C CA . ARG A 1 114 ? 9.758 21.531 10.992 1 91.25 114 ARG A CA 1
ATOM 843 C C . ARG A 1 114 ? 9.82 22.688 10 1 91.25 114 ARG A C 1
ATOM 845 O O . ARG A 1 114 ? 10.25 23.781 10.352 1 91.25 114 ARG A O 1
ATOM 852 N N . ARG A 1 115 ? 9.391 22.375 8.82 1 92.12 115 ARG A N 1
ATOM 853 C CA . ARG A 1 115 ? 9.391 23.391 7.77 1 92.12 115 ARG A CA 1
ATOM 854 C C . ARG A 1 115 ? 8.406 24.5 8.094 1 92.12 115 ARG A C 1
ATOM 856 O O . ARG A 1 115 ? 8.742 25.688 7.98 1 92.12 115 ARG A O 1
ATOM 863 N N . ILE A 1 116 ? 7.266 24.188 8.469 1 89.12 116 ILE A N 1
ATOM 864 C CA . ILE A 1 116 ? 6.234 25.203 8.68 1 89.12 116 ILE A CA 1
ATOM 865 C C . ILE A 1 116 ? 6.512 25.953 9.984 1 89.12 116 ILE A C 1
ATOM 867 O O . ILE A 1 116 ? 5.988 27.047 10.195 1 89.12 116 ILE A O 1
ATOM 871 N N . ARG A 1 117 ? 7.355 25.422 10.875 1 89.31 117 ARG A N 1
ATOM 872 C CA . ARG A 1 117 ? 7.758 26.094 12.102 1 89.31 117 ARG A CA 1
ATOM 873 C C . ARG A 1 117 ? 9.047 26.875 11.891 1 89.31 117 ARG A C 1
ATOM 875 O O . ARG A 1 117 ? 9.648 27.359 12.859 1 89.31 117 ARG A O 1
ATOM 882 N N . ASP A 1 118 ? 9.547 26.844 10.695 1 90.25 118 ASP A N 1
ATOM 883 C CA . ASP A 1 118 ? 10.727 27.594 10.266 1 90.25 118 ASP A CA 1
ATOM 884 C C . ASP A 1 118 ? 11.992 27.047 10.914 1 90.25 118 ASP A C 1
ATOM 886 O O . ASP A 1 118 ? 13 27.75 11.023 1 90.25 118 ASP A O 1
ATOM 890 N N . GLU A 1 119 ? 11.906 25.875 11.344 1 89.88 119 GLU A N 1
ATOM 891 C CA . GLU A 1 119 ? 13.062 25.25 11.969 1 89.88 119 GLU A CA 1
ATOM 892 C C . GLU A 1 119 ? 14.156 24.953 10.945 1 89.88 119 GLU A C 1
ATOM 894 O O . GLU A 1 119 ? 15.344 25 11.258 1 89.88 119 GLU A O 1
ATOM 899 N N . ILE A 1 120 ? 13.758 24.641 9.805 1 88.94 120 ILE A N 1
ATOM 900 C CA . ILE A 1 120 ? 14.719 24.344 8.75 1 88.94 120 ILE A CA 1
ATOM 901 C C . ILE A 1 120 ? 15.43 25.625 8.312 1 88.94 120 ILE A C 1
ATOM 903 O O . ILE A 1 120 ? 16.641 25.625 8.125 1 88.94 120 ILE A O 1
ATOM 907 N N . ASP A 1 121 ? 14.719 26.656 8.18 1 88.81 121 ASP A N 1
ATOM 908 C CA . ASP A 1 121 ? 15.297 27.953 7.859 1 88.81 121 ASP A CA 1
ATOM 909 C C . ASP A 1 121 ? 16.25 28.422 8.961 1 88.81 121 ASP A C 1
ATOM 911 O O . ASP A 1 121 ? 17.297 29.016 8.68 1 88.81 121 ASP A O 1
ATOM 915 N N . ALA A 1 122 ? 15.812 28.125 10.18 1 90.38 122 ALA A N 1
ATOM 916 C CA . ALA A 1 122 ? 16.641 28.469 11.32 1 90.38 122 ALA A CA 1
ATOM 917 C C . ALA A 1 122 ? 17.984 27.734 11.273 1 90.38 122 ALA A C 1
ATOM 919 O O . ALA A 1 122 ? 19.016 28.297 11.656 1 90.38 122 ALA A O 1
ATOM 920 N N . MET A 1 123 ? 17.984 26.547 10.789 1 88.38 123 MET A N 1
ATOM 921 C CA . MET A 1 123 ? 19.219 25.766 10.641 1 88.38 123 MET A CA 1
ATOM 922 C C . MET A 1 123 ? 20.141 26.422 9.625 1 88.38 123 MET A C 1
ATOM 924 O O . MET A 1 123 ? 21.344 26.531 9.859 1 88.38 123 MET A O 1
ATOM 928 N N . GLU A 1 124 ? 19.609 26.844 8.602 1 86.25 124 GLU A N 1
ATOM 929 C CA . GLU A 1 124 ? 20.406 27.484 7.559 1 86.25 124 GLU A CA 1
ATOM 930 C C . GLU A 1 124 ? 21.016 28.797 8.047 1 86.25 124 GLU A C 1
ATOM 932 O O . GLU A 1 124 ? 22.172 29.109 7.73 1 86.25 124 GLU A O 1
ATOM 937 N N . VAL A 1 125 ? 20.297 29.469 8.797 1 90.19 125 VAL A N 1
ATOM 938 C CA . VAL A 1 125 ? 20.766 30.719 9.344 1 90.19 125 VAL A CA 1
ATOM 939 C C . VAL A 1 125 ? 21.891 30.469 10.344 1 90.19 125 VAL A C 1
ATOM 941 O O . VAL A 1 125 ? 22.828 31.25 10.445 1 90.19 125 VAL A O 1
ATOM 944 N N . MET A 1 126 ? 21.812 29.391 11.016 1 91.88 126 MET A N 1
ATOM 945 C CA . MET A 1 126 ? 22.828 29.031 12.008 1 91.88 126 MET A CA 1
ATOM 946 C C . MET A 1 126 ? 24.031 28.375 11.336 1 91.88 126 MET A C 1
ATOM 948 O O . MET A 1 126 ? 24.953 27.922 12.016 1 91.88 126 MET A O 1
ATOM 952 N N . GLY A 1 127 ? 23.953 28.188 10.047 1 87 127 GLY A N 1
ATOM 953 C CA . GLY A 1 127 ? 25.078 27.641 9.305 1 87 127 GLY A CA 1
ATOM 954 C C . GLY A 1 127 ? 25.094 26.125 9.266 1 87 127 GLY A C 1
ATOM 955 O O . GLY A 1 127 ? 26.109 25.516 8.969 1 87 127 GLY A O 1
ATOM 956 N N . VAL A 1 128 ? 24.031 25.641 9.719 1 84.69 128 VAL A N 1
ATOM 957 C CA . VAL A 1 128 ? 23.906 24.188 9.656 1 84.69 128 VAL A CA 1
ATOM 958 C C . VAL A 1 128 ? 23.234 23.766 8.352 1 84.69 128 VAL A C 1
ATOM 960 O O . VAL A 1 128 ? 22.188 24.312 7.992 1 84.69 128 VAL A O 1
ATOM 963 N N . ASP A 1 129 ? 23.828 22.875 7.605 1 86.06 129 ASP A N 1
ATOM 964 C CA . ASP A 1 129 ? 23.281 22.391 6.344 1 86.06 129 ASP A CA 1
ATOM 965 C C . ASP A 1 129 ? 22.203 21.328 6.59 1 86.06 129 ASP A C 1
ATOM 967 O O . ASP A 1 129 ? 22.531 20.203 6.992 1 86.06 129 ASP A O 1
ATOM 971 N N . PRO A 1 130 ? 21.047 21.641 6.242 1 85.19 130 PRO A N 1
ATOM 972 C CA . PRO A 1 130 ? 19.969 20.688 6.492 1 85.19 130 PRO A CA 1
ATOM 973 C C . PRO A 1 130 ? 20.109 19.422 5.652 1 85.19 130 PRO A C 1
ATOM 975 O O . PRO A 1 130 ? 19.641 18.344 6.066 1 85.19 130 PRO A O 1
ATOM 978 N N . MET A 1 131 ? 20.672 19.531 4.543 1 83.5 131 MET A N 1
ATOM 979 C CA . MET A 1 131 ? 20.875 18.359 3.701 1 83.5 131 MET A CA 1
ATOM 980 C C . MET A 1 131 ? 21.797 17.344 4.383 1 83.5 131 MET A C 1
ATOM 982 O O . MET A 1 131 ? 21.531 16.141 4.336 1 83.5 131 MET A O 1
ATOM 986 N N . HIS A 1 132 ? 22.734 17.812 4.992 1 82.25 132 HIS A N 1
ATOM 987 C CA . HIS A 1 132 ? 23.719 16.984 5.648 1 82.25 132 HIS A CA 1
ATOM 988 C C . HIS A 1 132 ? 23.203 16.438 6.973 1 82.25 132 HIS A C 1
ATOM 990 O O . HIS A 1 132 ? 23.469 15.289 7.332 1 82.25 132 HIS A O 1
ATOM 996 N N . ARG A 1 133 ? 22.469 17.203 7.617 1 81.88 133 ARG A N 1
ATOM 997 C CA . ARG A 1 133 ? 22.078 16.844 8.977 1 81.88 133 ARG A CA 1
ATOM 998 C C . ARG A 1 133 ? 20.766 16.062 8.969 1 81.88 133 ARG A C 1
ATOM 1000 O O . ARG A 1 133 ? 20.562 15.18 9.812 1 81.88 133 ARG A O 1
ATOM 1007 N N . LEU A 1 134 ? 19.922 16.359 8.055 1 85.62 134 LEU A N 1
ATOM 1008 C CA . LEU A 1 134 ? 18.562 15.828 8.141 1 85.62 134 LEU A CA 1
ATOM 1009 C C . LEU A 1 134 ? 18.297 14.867 6.996 1 85.62 134 LEU A C 1
ATOM 1011 O O . LEU A 1 134 ? 17.781 13.766 7.219 1 85.62 134 LEU A O 1
ATOM 1015 N N . ILE A 1 135 ? 18.703 15.156 5.824 1 89.81 135 ILE A N 1
ATOM 1016 C CA . ILE A 1 135 ? 18.25 14.422 4.641 1 89.81 135 ILE A CA 1
ATOM 1017 C C . ILE A 1 135 ? 19.156 13.219 4.414 1 89.81 135 ILE A C 1
ATOM 1019 O O . ILE A 1 135 ? 18.672 12.094 4.23 1 89.81 135 ILE A O 1
ATOM 1023 N N . GLY A 1 136 ? 20.438 13.383 4.438 1 90.31 136 GLY A N 1
ATOM 1024 C CA . GLY A 1 136 ? 21.391 12.305 4.203 1 90.31 136 GLY A CA 1
ATOM 1025 C C . GLY A 1 136 ? 21.156 11.109 5.109 1 90.31 136 GLY A C 1
ATOM 1026 O O . GLY A 1 136 ? 20.953 9.992 4.629 1 90.31 136 GLY A O 1
ATOM 1027 N N . PRO A 1 137 ? 21.188 11.359 6.387 1 91 137 PRO A N 1
ATOM 1028 C CA . PRO A 1 137 ? 20.969 10.258 7.324 1 91 137 PRO A CA 1
ATOM 1029 C C . PRO A 1 137 ? 19.625 9.562 7.133 1 91 137 PRO A C 1
ATOM 1031 O O . PRO A 1 137 ? 19.516 8.352 7.301 1 91 137 PRO A O 1
ATOM 1034 N N . ARG A 1 138 ? 18.641 10.266 6.758 1 93.5 138 ARG A N 1
ATOM 1035 C CA . ARG A 1 138 ? 17.312 9.711 6.559 1 93.5 138 ARG A CA 1
ATOM 1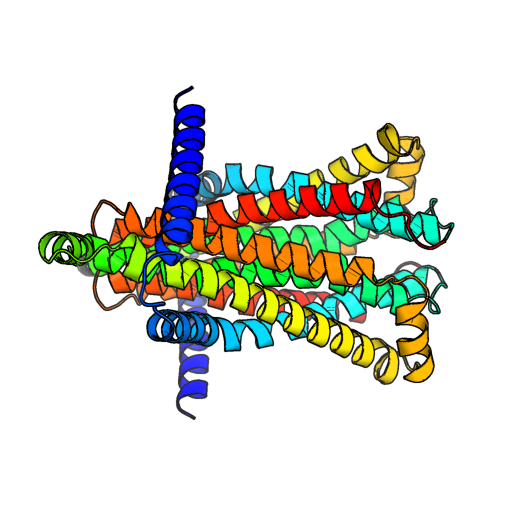036 C C . ARG A 1 138 ? 17.281 8.812 5.332 1 93.5 138 ARG A C 1
ATOM 1038 O O . ARG A 1 138 ? 16.594 7.777 5.332 1 93.5 138 ARG A O 1
ATOM 1045 N N . LEU A 1 139 ? 17.953 9.219 4.32 1 94.75 139 LEU A N 1
ATOM 1046 C CA . LEU A 1 139 ? 18 8.422 3.102 1 94.75 139 LEU A CA 1
ATOM 1047 C C . LEU A 1 139 ? 18.625 7.059 3.367 1 94.75 139 LEU A C 1
ATOM 1049 O O . LEU A 1 139 ? 18.109 6.031 2.922 1 94.75 139 LEU A O 1
ATOM 1053 N N . VAL A 1 140 ? 19.656 7.051 4.078 1 94.62 140 VAL A N 1
ATOM 1054 C CA . VAL A 1 140 ? 20.359 5.812 4.387 1 94.62 140 VAL A CA 1
ATOM 1055 C C . VAL A 1 140 ? 19.531 4.973 5.355 1 94.62 140 VAL A C 1
ATOM 1057 O O . VAL A 1 140 ? 19.438 3.75 5.203 1 94.62 140 VAL A O 1
ATOM 1060 N N . ALA A 1 141 ? 18.984 5.633 6.301 1 95.94 141 ALA A N 1
ATOM 1061 C CA . ALA A 1 141 ? 18.156 4.926 7.273 1 95.94 141 ALA A CA 1
ATOM 1062 C C . ALA A 1 141 ? 16.969 4.246 6.598 1 95.94 141 ALA A C 1
ATOM 1064 O O . ALA A 1 141 ? 16.672 3.084 6.879 1 95.94 141 ALA A O 1
ATOM 1065 N N . ALA A 1 142 ? 16.312 4.98 5.715 1 97.12 142 ALA A N 1
ATOM 1066 C CA . ALA A 1 142 ? 15.172 4.426 5 1 97.12 142 ALA A CA 1
ATOM 1067 C C . ALA A 1 142 ? 15.586 3.23 4.145 1 97.12 142 ALA A C 1
ATOM 1069 O O . ALA A 1 142 ? 14.859 2.24 4.055 1 97.12 142 ALA A O 1
ATOM 1070 N N . THR A 1 143 ? 16.734 3.299 3.551 1 97.38 143 THR A N 1
ATOM 1071 C CA . THR A 1 143 ? 17.25 2.232 2.695 1 97.38 143 THR A CA 1
ATOM 1072 C C . THR A 1 143 ? 17.547 0.979 3.512 1 97.38 143 THR A C 1
ATOM 1074 O O . THR A 1 143 ? 17.141 -0.124 3.135 1 97.38 143 THR A O 1
ATOM 1077 N N . VAL A 1 144 ? 18.156 1.135 4.586 1 97.25 144 VAL A N 1
ATOM 1078 C CA . VAL A 1 144 ? 18.531 0.007 5.438 1 97.25 144 VAL A CA 1
ATOM 1079 C C . VAL A 1 144 ? 17.281 -0.611 6.047 1 97.25 144 VAL A C 1
ATOM 1081 O O . VAL A 1 144 ? 17.141 -1.836 6.086 1 97.25 144 VAL A O 1
ATOM 1084 N N . CYS A 1 145 ? 16.422 0.208 6.543 1 97.69 145 CYS A N 1
ATOM 1085 C CA . CYS A 1 145 ? 15.18 -0.279 7.137 1 97.69 145 CYS A CA 1
ATOM 1086 C C . CYS A 1 145 ? 14.344 -1.042 6.117 1 97.69 145 CYS A C 1
ATOM 1088 O O . CYS A 1 145 ? 13.719 -2.049 6.449 1 97.69 145 CYS A O 1
ATOM 1090 N N . SER A 1 146 ? 14.336 -0.52 4.914 1 98 146 SER A N 1
ATOM 1091 C CA . SER A 1 146 ? 13.578 -1.184 3.857 1 98 146 SER A CA 1
ATOM 1092 C C . SER A 1 146 ? 14.094 -2.602 3.621 1 98 146 SER A C 1
ATOM 1094 O O . SER A 1 146 ? 13.297 -3.527 3.426 1 98 146 SER A O 1
ATOM 1096 N N . VAL A 1 147 ? 15.375 -2.783 3.617 1 98 147 VAL A N 1
ATOM 1097 C CA . VAL A 1 147 ? 15.969 -4.105 3.445 1 98 147 VAL A CA 1
ATOM 1098 C C . VAL A 1 147 ? 15.57 -5.004 4.613 1 98 147 VAL A C 1
ATOM 1100 O O . VAL A 1 147 ? 15.25 -6.18 4.418 1 98 147 VAL A O 1
ATOM 1103 N N . LEU A 1 148 ? 15.602 -4.469 5.746 1 97.12 148 LEU A N 1
ATOM 1104 C CA . LEU A 1 148 ? 15.219 -5.227 6.934 1 97.12 148 LEU A CA 1
ATOM 1105 C C . LEU A 1 148 ? 13.742 -5.609 6.875 1 97.12 148 LEU A C 1
ATOM 1107 O O . LEU A 1 148 ? 13.375 -6.742 7.195 1 97.12 148 LEU A O 1
ATOM 1111 N N . PHE A 1 149 ? 12.883 -4.652 6.508 1 97.12 149 PHE A N 1
ATOM 1112 C CA . PHE A 1 149 ? 11.461 -4.926 6.379 1 97.12 149 PHE A CA 1
ATOM 1113 C C . PHE A 1 149 ? 11.211 -6.066 5.395 1 97.12 149 PHE A C 1
ATOM 1115 O O . PHE A 1 149 ? 10.477 -7.004 5.699 1 97.12 149 PHE A O 1
ATOM 1122 N N . CYS A 1 150 ? 11.82 -5.957 4.285 1 97.5 150 CYS A N 1
ATOM 1123 C CA . CYS A 1 150 ? 11.633 -6.941 3.225 1 97.5 150 CYS A CA 1
ATOM 1124 C C . CYS A 1 150 ? 12.031 -8.336 3.693 1 97.5 150 CYS A C 1
ATOM 1126 O O . CYS A 1 150 ? 11.352 -9.312 3.4 1 97.5 150 CYS A O 1
ATOM 1128 N N . SER A 1 151 ? 13.148 -8.398 4.383 1 96.69 151 SER A N 1
ATOM 1129 C CA . SER A 1 151 ? 13.648 -9.672 4.891 1 96.69 151 SER A CA 1
ATOM 1130 C C . SER A 1 151 ? 12.695 -10.273 5.922 1 96.69 151 SER A C 1
ATOM 1132 O O . SER A 1 151 ? 12.438 -11.477 5.918 1 96.69 151 SER A O 1
ATOM 1134 N N . ILE A 1 152 ? 12.18 -9.477 6.734 1 94.75 152 ILE A N 1
ATOM 1135 C CA . ILE A 1 152 ? 11.273 -9.938 7.777 1 94.75 152 ILE A CA 1
ATOM 1136 C C . ILE A 1 152 ? 9.969 -10.422 7.148 1 94.75 152 ILE A C 1
ATOM 1138 O O . ILE A 1 152 ? 9.422 -11.453 7.543 1 94.75 152 ILE A O 1
ATOM 1142 N N . VAL A 1 153 ? 9.508 -9.688 6.199 1 94.25 153 VAL A N 1
ATOM 1143 C CA . VAL A 1 153 ? 8.273 -10.07 5.52 1 94.25 153 VAL A CA 1
ATOM 1144 C C . VAL A 1 153 ? 8.477 -11.398 4.793 1 94.25 153 VAL A C 1
ATOM 1146 O O . VAL A 1 153 ? 7.586 -12.25 4.789 1 94.25 153 VAL A O 1
ATOM 1149 N N . ALA A 1 154 ? 9.625 -11.547 4.184 1 95 154 ALA A N 1
ATOM 1150 C CA . ALA A 1 154 ? 9.922 -12.789 3.477 1 95 154 ALA A CA 1
ATOM 1151 C C . ALA A 1 154 ? 9.93 -13.977 4.434 1 95 154 ALA A C 1
ATOM 1153 O O . ALA A 1 154 ? 9.367 -15.031 4.125 1 95 154 ALA A O 1
ATOM 1154 N N . VAL A 1 155 ? 10.523 -13.781 5.527 1 92.75 155 VAL A N 1
ATOM 1155 C CA . VAL A 1 155 ? 10.594 -14.852 6.516 1 92.75 155 VAL A CA 1
ATOM 1156 C C . VAL A 1 155 ? 9.188 -15.164 7.035 1 92.75 155 VAL A C 1
ATOM 1158 O O . VAL A 1 155 ? 8.828 -16.328 7.188 1 92.75 155 VAL A O 1
ATOM 1161 N N . ALA A 1 156 ? 8.453 -14.18 7.336 1 90.06 156 ALA A N 1
ATOM 1162 C CA . ALA A 1 156 ? 7.082 -14.375 7.805 1 90.06 156 ALA A CA 1
ATOM 1163 C C . ALA A 1 156 ? 6.242 -15.102 6.758 1 90.06 156 ALA A C 1
ATOM 1165 O O . ALA A 1 156 ? 5.414 -15.945 7.098 1 90.06 156 ALA A O 1
ATOM 1166 N N . GLY A 1 157 ? 6.438 -14.695 5.543 1 87.19 157 GLY A N 1
ATOM 1167 C CA . GLY A 1 157 ? 5.73 -15.367 4.465 1 87.19 157 GLY A CA 1
ATOM 1168 C C . GLY A 1 157 ? 6.086 -16.844 4.34 1 87.19 157 GLY A C 1
ATOM 1169 O O . GLY A 1 157 ? 5.203 -17.688 4.172 1 87.19 157 GLY A O 1
ATOM 1170 N N . ILE A 1 158 ? 7.32 -17.125 4.461 1 88.38 158 ILE A N 1
ATOM 1171 C CA . ILE A 1 158 ? 7.789 -18.5 4.355 1 88.38 158 ILE A CA 1
ATOM 1172 C C . ILE A 1 158 ? 7.27 -19.312 5.539 1 88.38 158 ILE A C 1
ATOM 1174 O O . ILE A 1 158 ? 6.812 -20.453 5.367 1 88.38 158 ILE A O 1
ATOM 1178 N N . LEU A 1 159 ? 7.266 -18.734 6.676 1 88.5 159 LEU A N 1
ATOM 1179 C CA . LEU A 1 159 ? 6.785 -19.406 7.867 1 88.5 159 LEU A CA 1
ATOM 1180 C C . LEU A 1 159 ? 5.27 -19.594 7.816 1 88.5 159 LEU A C 1
ATOM 1182 O O . LEU A 1 159 ? 4.75 -20.609 8.273 1 88.5 159 LEU A O 1
ATOM 1186 N N . GLY A 1 160 ? 4.66 -18.594 7.41 1 82.62 160 GLY A N 1
ATOM 1187 C CA . GLY A 1 160 ? 3.23 -18.75 7.207 1 82.62 160 GLY A CA 1
ATOM 1188 C C . GLY A 1 160 ? 2.881 -19.859 6.23 1 82.62 160 GLY A C 1
ATOM 1189 O O . GLY A 1 160 ? 1.931 -20.609 6.449 1 82.62 160 GLY A O 1
ATOM 1190 N N . GLY A 1 161 ? 3.586 -19.922 5.168 1 81.56 161 GLY A N 1
ATOM 1191 C CA . GLY A 1 161 ? 3.416 -21.016 4.223 1 81.56 161 GLY A CA 1
ATOM 1192 C C . GLY A 1 161 ? 3.672 -22.391 4.836 1 81.56 161 GLY A C 1
ATOM 1193 O O . GLY A 1 161 ? 2.949 -23.344 4.551 1 81.56 161 GLY A O 1
ATOM 1194 N N . TRP A 1 162 ? 4.715 -22.391 5.645 1 86 162 TRP A N 1
ATOM 1195 C CA . TRP A 1 162 ? 5.023 -23.641 6.324 1 86 162 TRP A CA 1
ATOM 1196 C C . TRP A 1 162 ? 3.859 -24.094 7.207 1 86 162 TRP A C 1
ATOM 1198 O O . TRP A 1 162 ? 3.508 -25.266 7.234 1 86 162 TRP A O 1
ATOM 1208 N N . TYR A 1 163 ? 3.336 -23.203 7.926 1 86.88 163 TYR A N 1
ATOM 1209 C CA . TYR A 1 163 ? 2.23 -23.516 8.82 1 86.88 163 TYR A CA 1
ATOM 1210 C C . TYR A 1 163 ? 1.039 -24.078 8.047 1 86.88 163 TYR A C 1
ATOM 1212 O O . TYR A 1 163 ? 0.37 -25 8.508 1 86.88 163 TYR A O 1
ATOM 1220 N N . PHE A 1 164 ? 0.791 -23.562 6.98 1 78.31 164 PHE A N 1
ATOM 1221 C CA . PHE A 1 164 ? -0.334 -24.016 6.172 1 78.31 164 PHE A CA 1
ATOM 1222 C C . PHE A 1 164 ? -0.017 -25.359 5.504 1 78.31 164 PHE A C 1
ATOM 1224 O O . PHE A 1 164 ? -0.86 -26.25 5.473 1 78.31 164 PHE A O 1
ATOM 1231 N N . ALA A 1 165 ? 1.141 -25.5 5.004 1 79 165 ALA A N 1
ATOM 1232 C CA . ALA A 1 165 ? 1.498 -26.672 4.199 1 79 165 ALA A CA 1
ATOM 1233 C C . ALA A 1 165 ? 1.674 -27.906 5.074 1 79 165 ALA A C 1
ATOM 1235 O O . ALA A 1 165 ? 1.39 -29.031 4.641 1 79 165 ALA A O 1
ATOM 1236 N N . VAL A 1 166 ? 2.117 -27.656 6.305 1 87.38 166 VAL A N 1
ATOM 1237 C CA . VAL A 1 166 ? 2.502 -28.828 7.098 1 87.38 166 VAL A CA 1
ATOM 1238 C C . VAL A 1 166 ? 1.414 -29.125 8.125 1 87.38 166 VAL A C 1
ATOM 1240 O O . VAL A 1 166 ? 0.655 -30.094 7.957 1 87.38 166 VAL A O 1
ATOM 1243 N N . PRO A 1 167 ? 1.176 -28.219 9.055 1 86.69 167 PRO A N 1
ATOM 1244 C CA . PRO A 1 167 ? 0.162 -28.562 10.055 1 86.69 167 PRO A CA 1
ATOM 1245 C C . PRO A 1 167 ? -1.253 -28.578 9.477 1 86.69 167 PRO A C 1
ATOM 1247 O O . PRO A 1 167 ? -2.08 -29.406 9.891 1 86.69 167 PRO A O 1
ATOM 1250 N N . VAL A 1 168 ? -1.568 -27.812 8.516 1 77.69 168 VAL A N 1
ATOM 1251 C CA . VAL A 1 168 ? -2.941 -27.656 8.047 1 77.69 168 VAL A CA 1
ATOM 1252 C C . VAL A 1 168 ? -3.209 -28.641 6.91 1 77.69 168 VAL A C 1
ATOM 1254 O O . VAL A 1 168 ? -4.262 -29.281 6.867 1 77.69 168 VAL A O 1
ATOM 1257 N N . GLN A 1 169 ? -2.295 -28.797 6.043 1 75.94 169 GLN A N 1
ATOM 1258 C CA . GLN A 1 169 ? -2.521 -29.641 4.871 1 75.94 169 GLN A CA 1
ATOM 1259 C C . GLN A 1 169 ? -1.948 -31.047 5.082 1 75.94 169 GLN A C 1
ATOM 1261 O O . GLN A 1 169 ? -2.156 -31.938 4.254 1 75.94 169 GLN A O 1
ATOM 1266 N N . GLY A 1 170 ? -1.208 -31.156 6.117 1 82.38 170 GLY A N 1
ATOM 1267 C CA . GLY A 1 170 ? -0.725 -32.5 6.469 1 82.38 170 GLY A CA 1
ATOM 1268 C C . GLY A 1 170 ? 0.549 -32.875 5.738 1 82.38 170 GLY A C 1
ATOM 1269 O O . GLY A 1 170 ? 0.811 -34.062 5.52 1 82.38 170 GLY A O 1
ATOM 1270 N N . GLY A 1 171 ? 1.278 -31.953 5.309 1 83.31 171 GLY A N 1
ATOM 1271 C CA . GLY A 1 171 ? 2.561 -32.25 4.688 1 83.31 171 GLY A CA 1
ATOM 1272 C C . GLY A 1 171 ? 3.682 -32.406 5.691 1 83.31 171 GLY A C 1
ATOM 1273 O O . GLY A 1 171 ? 3.436 -32.531 6.895 1 83.31 171 GLY A O 1
ATOM 1274 N N . THR A 1 172 ? 4.871 -32.688 5.184 1 89.62 172 THR A N 1
ATOM 1275 C CA . THR A 1 172 ? 6.023 -32.812 6.066 1 89.62 172 THR A CA 1
ATOM 1276 C C . THR A 1 172 ? 6.949 -31.609 5.93 1 89.62 172 THR A C 1
ATOM 1278 O O . THR A 1 172 ? 7.016 -30.984 4.867 1 89.62 172 THR A O 1
ATOM 1281 N N . SER A 1 173 ? 7.566 -31.297 6.992 1 89.94 173 SER A N 1
ATOM 1282 C CA . SER A 1 173 ? 8.508 -30.188 6.992 1 89.94 173 SER A CA 1
ATOM 1283 C C . SER A 1 173 ? 9.617 -30.406 5.973 1 89.94 173 SER A C 1
ATOM 1285 O O . SER A 1 173 ? 10.031 -29.469 5.281 1 89.94 173 SER A O 1
ATOM 1287 N N . GLY A 1 174 ? 10.125 -31.594 5.891 1 90.19 174 GLY A N 1
ATOM 1288 C CA . GLY A 1 174 ? 11.172 -31.906 4.938 1 90.19 174 GLY A CA 1
ATOM 1289 C C . GLY A 1 174 ? 10.766 -31.672 3.498 1 90.19 174 GLY A C 1
ATOM 1290 O O . GLY A 1 174 ? 11.516 -31.062 2.729 1 90.19 174 GLY A O 1
ATOM 1291 N N . ALA A 1 175 ? 9.641 -32.125 3.139 1 87.06 175 ALA A N 1
ATOM 1292 C CA . ALA A 1 175 ? 9.141 -31.938 1.777 1 87.06 175 ALA A CA 1
ATOM 1293 C C . ALA A 1 175 ? 8.938 -30.453 1.46 1 87.06 175 ALA A C 1
ATOM 1295 O O . ALA A 1 175 ? 9.195 -30.016 0.337 1 87.06 175 ALA A O 1
ATOM 1296 N N . TYR A 1 176 ? 8.461 -29.75 2.445 1 87.31 176 TYR A N 1
ATOM 1297 C CA . TYR A 1 176 ? 8.227 -28.328 2.266 1 87.31 176 TYR A CA 1
ATOM 1298 C C . TYR A 1 176 ? 9.523 -27.578 1.977 1 87.31 176 TYR A C 1
ATOM 1300 O O . TYR A 1 176 ? 9.625 -26.859 0.988 1 87.31 176 TYR A O 1
ATOM 1308 N N . PHE A 1 177 ? 10.492 -27.812 2.771 1 88.75 177 PHE A N 1
ATOM 1309 C CA . PHE A 1 177 ? 11.734 -27.062 2.625 1 88.75 177 PHE A CA 1
ATOM 1310 C C . PHE A 1 177 ? 12.516 -27.562 1.411 1 88.75 177 PHE A C 1
ATOM 1312 O O . PHE A 1 177 ? 13.203 -26.781 0.751 1 88.75 177 PHE A O 1
ATOM 1319 N N . ASP A 1 178 ? 12.391 -28.828 1.003 1 88.62 178 ASP A N 1
ATOM 1320 C CA . ASP A 1 178 ? 13.008 -29.359 -0.214 1 88.62 178 ASP A CA 1
ATOM 1321 C C . ASP A 1 178 ? 12.398 -28.719 -1.456 1 88.62 178 ASP A C 1
ATOM 1323 O O . ASP A 1 178 ? 13.102 -28.422 -2.424 1 88.62 178 ASP A O 1
ATOM 1327 N N . SER A 1 179 ? 11.094 -28.5 -1.333 1 86.12 179 SER A N 1
ATOM 1328 C CA . SER A 1 179 ? 10.391 -27.938 -2.479 1 86.12 179 SER A CA 1
ATOM 1329 C C . SER A 1 179 ? 10.711 -26.453 -2.648 1 86.12 179 SER A C 1
ATOM 1331 O O . SER A 1 179 ? 10.602 -25.906 -3.748 1 86.12 179 SER A O 1
ATOM 1333 N N . LEU A 1 180 ? 11.125 -25.812 -1.574 1 86.06 180 LEU A N 1
ATOM 1334 C CA . LEU A 1 180 ? 11.453 -24.391 -1.646 1 86.06 180 LEU A CA 1
ATOM 1335 C C . LEU A 1 180 ? 12.594 -24.141 -2.627 1 86.06 180 LEU A C 1
ATOM 1337 O O . LEU A 1 180 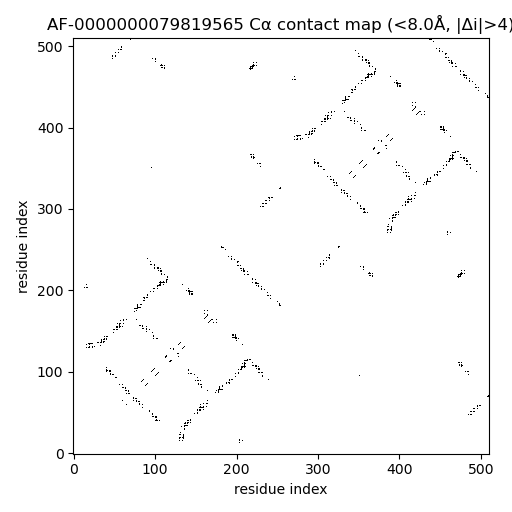? 12.586 -23.141 -3.352 1 86.06 180 LEU A O 1
ATOM 1341 N N . SER A 1 181 ? 13.461 -25.078 -2.637 1 83.5 181 SER A N 1
ATOM 1342 C CA . SER A 1 181 ? 14.688 -24.859 -3.408 1 83.5 181 SER A CA 1
ATOM 1343 C C . SER A 1 181 ? 14.586 -25.5 -4.789 1 83.5 181 SER A C 1
ATOM 1345 O O . SER A 1 181 ? 15.461 -25.312 -5.633 1 83.5 181 SER A O 1
ATOM 1347 N N . ALA A 1 182 ? 13.508 -26.188 -5.023 1 82.25 182 ALA A N 1
ATOM 1348 C CA . ALA A 1 182 ? 13.414 -26.938 -6.277 1 82.25 182 ALA A CA 1
ATOM 1349 C C . ALA A 1 182 ? 13.391 -25.984 -7.477 1 82.25 182 ALA A C 1
ATOM 1351 O O . ALA A 1 182 ? 14.047 -26.25 -8.492 1 82.25 182 ALA A O 1
ATOM 1352 N N . LEU A 1 183 ? 12.711 -24.906 -7.348 1 78.69 183 LEU A N 1
ATOM 1353 C CA . LEU A 1 183 ? 12.57 -24.016 -8.492 1 78.69 183 LEU A CA 1
ATOM 1354 C C . LEU A 1 183 ? 13.133 -22.625 -8.188 1 78.69 183 LEU A C 1
ATOM 1356 O O . LEU A 1 183 ? 13.141 -21.75 -9.055 1 78.69 183 LEU A O 1
ATOM 1360 N N . SER A 1 184 ? 13.617 -22.469 -6.969 1 84.81 184 SER A N 1
ATOM 1361 C CA . SER A 1 184 ? 14.188 -21.172 -6.59 1 84.81 184 SER A CA 1
ATOM 1362 C C . SER A 1 184 ? 15.688 -21.141 -6.832 1 84.81 184 SER A C 1
ATOM 1364 O O . SER A 1 184 ? 16.328 -22.203 -6.922 1 84.81 184 SER A O 1
ATOM 1366 N N . GLN A 1 185 ? 16.203 -19.906 -7.113 1 88 185 GLN A N 1
ATOM 1367 C CA . GLN A 1 185 ? 17.625 -19.688 -7.301 1 88 185 GLN A CA 1
ATOM 1368 C C . GLN A 1 185 ? 18.109 -18.469 -6.5 1 88 185 GLN A C 1
ATOM 1370 O O . GLN A 1 185 ? 17.297 -17.641 -6.09 1 88 185 GLN A O 1
ATOM 1375 N N . LEU A 1 186 ? 19.375 -18.406 -6.262 1 87.38 186 LEU A N 1
ATOM 1376 C CA . LEU A 1 186 ? 20 -17.359 -5.465 1 87.38 186 LEU A CA 1
ATOM 1377 C C . LEU A 1 186 ? 19.656 -15.984 -6.027 1 87.38 186 LEU A C 1
ATOM 1379 O O . LEU A 1 186 ? 19.391 -15.047 -5.266 1 87.38 186 LEU A O 1
ATOM 1383 N N . PRO A 1 187 ? 19.594 -15.852 -7.262 1 92.19 187 PRO A N 1
ATOM 1384 C CA . PRO A 1 187 ? 19.281 -14.539 -7.832 1 92.19 187 PRO A CA 1
ATOM 1385 C C . PRO A 1 187 ? 17.875 -14.062 -7.441 1 92.19 187 PRO A C 1
ATOM 1387 O O . PRO A 1 187 ? 17.594 -12.859 -7.48 1 92.19 187 PRO A O 1
ATOM 1390 N N . ASP A 1 188 ? 16.969 -14.969 -7.141 1 92.88 188 ASP A N 1
ATOM 1391 C CA . ASP A 1 188 ? 15.656 -14.555 -6.648 1 92.88 188 ASP A CA 1
ATOM 1392 C C . ASP A 1 188 ? 15.781 -13.719 -5.379 1 92.88 188 ASP A C 1
ATOM 1394 O O . ASP A 1 188 ? 15.156 -12.664 -5.258 1 92.88 188 ASP A O 1
ATOM 1398 N N . PHE A 1 189 ? 16.594 -14.227 -4.52 1 93.12 189 PHE A N 1
ATOM 1399 C CA . PHE A 1 189 ? 16.797 -13.547 -3.244 1 93.12 189 PHE A CA 1
ATOM 1400 C C . PHE A 1 189 ? 17.547 -12.234 -3.441 1 93.12 189 PHE A C 1
ATOM 1402 O O . PHE A 1 189 ? 17.219 -11.227 -2.809 1 93.12 189 PHE A O 1
ATOM 1409 N N . LEU A 1 190 ? 18.516 -12.227 -4.262 1 95.56 190 LEU A N 1
ATOM 1410 C CA . LEU A 1 190 ? 19.312 -11.023 -4.512 1 95.56 190 LEU A CA 1
ATOM 1411 C C . LEU A 1 190 ? 18.453 -9.93 -5.141 1 95.56 190 LEU A C 1
ATOM 1413 O O . LEU A 1 190 ? 18.641 -8.75 -4.848 1 95.56 190 LEU A O 1
ATOM 1417 N N . MET A 1 191 ? 17.609 -10.352 -5.98 1 95.88 191 MET A N 1
ATOM 1418 C CA . MET A 1 191 ? 16.703 -9.383 -6.598 1 95.88 191 MET A CA 1
ATOM 1419 C C . MET A 1 191 ? 15.742 -8.797 -5.57 1 95.88 191 MET A C 1
ATOM 1421 O O . MET A 1 191 ? 15.391 -7.621 -5.645 1 95.88 191 MET A O 1
ATOM 1425 N N . MET A 1 192 ? 15.312 -9.609 -4.645 1 97.06 192 MET A N 1
ATOM 1426 C CA . MET A 1 192 ? 14.469 -9.125 -3.557 1 97.06 192 MET A CA 1
ATOM 1427 C C . MET A 1 192 ? 15.172 -8.031 -2.76 1 97.06 192 MET A C 1
ATOM 1429 O O . MET A 1 192 ? 14.594 -6.98 -2.482 1 97.06 192 MET A O 1
ATOM 1433 N N . ILE A 1 193 ? 16.391 -8.281 -2.477 1 97.69 193 ILE A N 1
ATOM 1434 C CA . ILE A 1 193 ? 17.188 -7.332 -1.708 1 97.69 193 ILE A CA 1
ATOM 1435 C C . ILE A 1 193 ? 17.422 -6.07 -2.537 1 97.69 193 ILE A C 1
ATOM 1437 O O . ILE A 1 193 ? 17.375 -4.957 -2.012 1 97.69 193 ILE A O 1
ATOM 1441 N N . THR A 1 194 ? 17.688 -6.262 -3.771 1 98.06 194 THR A N 1
ATOM 1442 C CA . THR A 1 194 ? 17.906 -5.133 -4.668 1 98.06 194 THR A CA 1
ATOM 1443 C C . THR A 1 194 ? 16.656 -4.254 -4.738 1 98.06 194 THR A C 1
ATOM 1445 O O . THR A 1 194 ? 16.75 -3.029 -4.645 1 98.06 194 THR A O 1
ATOM 1448 N N . LYS A 1 195 ? 15.523 -4.871 -4.922 1 98.06 195 LYS A N 1
ATOM 1449 C CA . LYS A 1 195 ? 14.273 -4.121 -4.914 1 98.06 195 LYS A CA 1
ATOM 1450 C C . LYS A 1 195 ? 14.117 -3.334 -3.615 1 98.06 195 LYS A C 1
ATOM 1452 O O . LYS A 1 195 ? 13.75 -2.156 -3.637 1 98.06 195 LYS A O 1
ATOM 1457 N N . ALA A 1 196 ? 14.422 -3.994 -2.518 1 98.44 196 ALA A N 1
ATOM 1458 C CA . ALA A 1 196 ? 14.258 -3.365 -1.209 1 98.44 196 ALA A CA 1
ATOM 1459 C C . ALA A 1 196 ? 15.172 -2.152 -1.067 1 98.44 196 ALA A C 1
ATOM 1461 O O . ALA A 1 196 ? 14.789 -1.137 -0.486 1 98.44 196 ALA A O 1
ATOM 1462 N N . LEU A 1 197 ? 16.375 -2.234 -1.567 1 98.06 197 LEU A N 1
ATOM 1463 C CA . LEU A 1 197 ? 17.344 -1.132 -1.527 1 98.06 197 LEU A CA 1
ATOM 1464 C C . LEU A 1 197 ? 16.812 0.073 -2.299 1 98.06 197 LEU A C 1
ATOM 1466 O O . LEU A 1 197 ? 16.828 1.196 -1.789 1 98.06 197 LEU A O 1
ATOM 1470 N N . PHE A 1 198 ? 16.328 -0.187 -3.416 1 97.94 198 PHE A N 1
ATOM 1471 C CA . PHE A 1 198 ? 15.812 0.889 -4.258 1 97.94 198 PHE A CA 1
ATOM 1472 C C . PHE A 1 198 ? 14.539 1.477 -3.672 1 97.94 198 PHE A C 1
ATOM 1474 O O . PHE A 1 198 ? 14.328 2.689 -3.723 1 97.94 198 PHE A O 1
ATOM 1481 N N . PHE A 1 199 ? 13.672 0.638 -3.15 1 98.5 199 PHE A N 1
ATOM 1482 C CA . PHE A 1 199 ? 12.422 1.085 -2.559 1 98.5 199 PHE A CA 1
ATOM 1483 C C . PHE A 1 199 ? 12.672 2.035 -1.396 1 98.5 199 PHE A C 1
ATOM 1485 O O . PHE A 1 199 ? 12.062 3.104 -1.312 1 98.5 199 PHE A O 1
ATOM 1492 N N . GLY A 1 200 ? 13.602 1.603 -0.53 1 98 200 GLY A N 1
ATOM 1493 C CA . GLY A 1 200 ? 13.914 2.445 0.614 1 98 200 GLY A CA 1
ATOM 1494 C C . GLY A 1 200 ? 14.516 3.781 0.224 1 98 200 GLY A C 1
ATOM 1495 O O . GLY A 1 200 ? 14.148 4.82 0.781 1 98 200 GLY A O 1
ATOM 1496 N N . PHE A 1 201 ? 15.367 3.736 -0.681 1 97.25 201 PHE A N 1
ATOM 1497 C CA . PHE A 1 201 ? 16.016 4.953 -1.15 1 97.25 201 PHE A CA 1
ATOM 1498 C C . PHE A 1 201 ? 15.008 5.906 -1.771 1 97.25 201 PHE A C 1
ATOM 1500 O O . PHE A 1 201 ? 14.992 7.098 -1.456 1 97.25 201 PHE A O 1
ATOM 1507 N N . THR A 1 202 ? 14.219 5.406 -2.607 1 97.38 202 THR A N 1
ATOM 1508 C CA . THR A 1 202 ? 13.211 6.211 -3.297 1 97.38 202 THR A CA 1
ATOM 1509 C C . THR A 1 202 ? 12.195 6.77 -2.309 1 97.38 202 THR A C 1
ATOM 1511 O O . THR A 1 202 ? 11.828 7.941 -2.381 1 97.38 202 THR A O 1
ATOM 1514 N N . ALA A 1 203 ? 11.734 5.934 -1.432 1 97.75 203 ALA A N 1
ATOM 1515 C CA . ALA A 1 203 ? 10.773 6.383 -0.425 1 97.75 203 ALA A CA 1
ATOM 1516 C C . ALA A 1 203 ? 11.359 7.504 0.428 1 97.75 203 ALA A C 1
ATOM 1518 O O . ALA A 1 203 ? 10.672 8.484 0.726 1 97.75 203 ALA A O 1
ATOM 1519 N N . GLY A 1 204 ? 12.609 7.309 0.826 1 96.88 204 GLY A N 1
ATOM 1520 C CA . GLY A 1 204 ? 13.273 8.352 1.594 1 96.88 204 GLY A CA 1
ATOM 1521 C C . GLY A 1 204 ? 13.406 9.656 0.834 1 96.88 204 GLY A C 1
ATOM 1522 O O . GLY A 1 204 ? 13.164 10.727 1.39 1 96.88 204 GLY A O 1
ATOM 1523 N N . ALA A 1 205 ? 13.75 9.547 -0.38 1 96.5 205 ALA A N 1
ATOM 1524 C CA . ALA A 1 205 ? 13.938 10.734 -1.213 1 96.5 205 ALA A CA 1
ATOM 1525 C C . ALA A 1 205 ? 12.625 11.492 -1.393 1 96.5 205 ALA A C 1
ATOM 1527 O O . ALA A 1 205 ? 12.594 12.719 -1.29 1 96.5 205 ALA A O 1
ATOM 1528 N N . VAL A 1 206 ? 11.602 10.797 -1.657 1 97.12 206 VAL A N 1
ATOM 1529 C CA . VAL A 1 206 ? 10.289 11.414 -1.86 1 97.12 206 VAL A CA 1
ATOM 1530 C C . VAL A 1 206 ? 9.82 12.062 -0.561 1 97.12 206 VAL A C 1
ATOM 1532 O O . VAL A 1 206 ? 9.312 13.188 -0.568 1 97.12 206 VAL A O 1
ATOM 1535 N N . ALA A 1 207 ? 9.953 11.32 0.513 1 97.12 207 ALA A N 1
ATOM 1536 C CA . ALA A 1 207 ? 9.531 11.82 1.815 1 97.12 207 ALA A CA 1
ATOM 1537 C C . ALA A 1 207 ? 10.25 13.117 2.164 1 97.12 207 ALA A C 1
ATOM 1539 O O . ALA A 1 207 ? 9.633 14.086 2.619 1 97.12 207 ALA A O 1
ATOM 1540 N N . CYS A 1 208 ? 11.539 13.141 1.97 1 95.12 208 CYS A N 1
ATOM 1541 C CA . CYS A 1 208 ? 12.336 14.32 2.275 1 95.12 208 CYS A CA 1
ATOM 1542 C C . CYS A 1 208 ? 11.945 15.492 1.379 1 95.12 208 CYS A C 1
ATOM 1544 O O . CYS A 1 208 ? 11.828 16.625 1.846 1 95.12 208 CYS A O 1
ATOM 1546 N N . TYR A 1 209 ? 11.742 15.227 0.165 1 95.25 209 TYR A N 1
ATOM 1547 C CA . TYR A 1 209 ? 11.391 16.281 -0.784 1 95.25 209 TYR A CA 1
ATOM 1548 C C . TYR A 1 209 ? 10.031 16.875 -0.45 1 95.25 209 TYR A C 1
ATOM 1550 O O . TYR A 1 209 ? 9.883 18.094 -0.388 1 95.25 209 TYR A O 1
ATOM 1558 N N . LYS A 1 210 ? 9.055 16.031 -0.284 1 95.5 210 LYS A N 1
ATOM 1559 C CA . LYS A 1 210 ? 7.703 16.5 -0.01 1 95.5 210 LYS A CA 1
ATOM 1560 C C . LYS A 1 210 ? 7.633 17.219 1.337 1 95.5 210 LYS A C 1
ATOM 1562 O O . LYS A 1 210 ? 6.879 18.172 1.498 1 95.5 210 LYS A O 1
ATOM 1567 N N . GLY A 1 211 ? 8.383 16.703 2.273 1 93.62 211 GLY A N 1
ATOM 1568 C CA . GLY A 1 211 ? 8.453 17.391 3.549 1 93.62 211 GLY A CA 1
ATOM 1569 C C . GLY A 1 211 ? 9.117 18.75 3.453 1 93.62 211 GLY A C 1
ATOM 1570 O O . GLY A 1 211 ? 8.625 19.734 4.012 1 93.62 211 GLY A O 1
ATOM 1571 N N . PHE A 1 212 ? 10.141 18.797 2.734 1 91.81 212 PHE A N 1
ATOM 1572 C CA . PHE A 1 212 ? 10.961 20 2.631 1 91.81 212 PHE A CA 1
ATOM 1573 C C . PHE A 1 212 ? 10.234 21.094 1.861 1 91.81 212 PHE A C 1
ATOM 1575 O O . PHE A 1 212 ? 10.523 22.281 2.029 1 91.81 212 PHE A O 1
ATOM 1582 N N . THR A 1 213 ? 9.273 20.734 1.08 1 92.12 213 THR A N 1
ATOM 1583 C CA . THR A 1 213 ? 8.664 21.703 0.183 1 92.12 213 THR A CA 1
ATOM 1584 C C . THR A 1 213 ? 7.246 22.047 0.638 1 92.12 213 THR A C 1
ATOM 1586 O O . THR A 1 213 ? 6.465 22.609 -0.123 1 92.12 213 THR A O 1
ATOM 1589 N N . VAL A 1 214 ? 6.914 21.641 1.811 1 91.56 214 VAL A N 1
ATOM 1590 C CA . VAL A 1 214 ? 5.578 21.906 2.33 1 91.56 214 VAL A CA 1
ATOM 1591 C C . VAL A 1 214 ? 5.324 23.406 2.346 1 91.56 214 VAL A C 1
ATOM 1593 O O . VAL A 1 214 ? 6.215 24.188 2.678 1 91.56 214 VAL A O 1
ATOM 1596 N N . LYS A 1 215 ? 4.031 23.672 1.833 1 85.81 215 LYS A N 1
ATOM 1597 C CA . LYS A 1 215 ? 3.529 25.031 1.93 1 85.81 215 LYS A CA 1
ATOM 1598 C C . LYS A 1 215 ? 2.123 25.062 2.523 1 85.81 215 LYS A C 1
ATOM 1600 O O . LYS A 1 215 ? 1.423 24.047 2.523 1 85.81 215 LYS A O 1
ATOM 1605 N N . GLY A 1 216 ? 1.618 26.172 3.148 1 79 216 GLY A N 1
ATOM 1606 C CA . GLY A 1 216 ? 0.196 26.359 3.389 1 79 216 GLY A CA 1
ATOM 1607 C C . GLY A 1 216 ? -0.228 25.984 4.797 1 79 216 GLY A C 1
ATOM 1608 O O . GLY A 1 216 ? -1.383 25.625 5.027 1 79 216 GLY A O 1
ATOM 1609 N N . GLY A 1 217 ? 0.632 25.969 5.691 1 79.31 217 GLY A N 1
ATOM 1610 C CA . GLY A 1 217 ? 0.219 25.781 7.074 1 79.31 217 GLY A CA 1
ATOM 1611 C C . GLY A 1 217 ? -0.061 24.328 7.418 1 79.31 217 GLY A C 1
ATOM 1612 O O . GLY A 1 217 ? 0.548 23.422 6.852 1 79.31 217 GLY A O 1
ATOM 1613 N N . PRO A 1 218 ? -0.997 24.172 8.406 1 77 218 PRO A N 1
ATOM 1614 C CA . PRO A 1 218 ? -1.264 22.812 8.906 1 77 218 PRO A CA 1
ATOM 1615 C C . PRO A 1 218 ? -1.843 21.891 7.832 1 77 218 PRO A C 1
ATOM 1617 O O . PRO A 1 218 ? -1.44 20.734 7.727 1 77 218 PRO A O 1
ATOM 1620 N N . LYS A 1 219 ? -2.773 22.312 7.043 1 85.62 219 LYS A N 1
ATOM 1621 C CA . LYS A 1 219 ? -3.316 21.484 5.969 1 85.62 219 LYS A CA 1
ATOM 1622 C C . LYS A 1 219 ? -2.229 21.094 4.969 1 85.62 219 LYS A C 1
ATOM 1624 O O . LYS A 1 219 ? -2.242 20 4.426 1 85.62 219 LYS A O 1
ATOM 1629 N N . GLY A 1 220 ? -1.322 21.953 4.824 1 91.12 220 GLY A N 1
ATOM 1630 C CA . GLY A 1 220 ? -0.218 21.688 3.914 1 91.12 220 GLY A CA 1
ATOM 1631 C C . GLY A 1 220 ? 0.603 20.469 4.309 1 91.12 220 GLY A C 1
ATOM 1632 O O . GLY A 1 220 ? 1.041 19.703 3.445 1 91.12 220 GLY A O 1
ATOM 1633 N N . VAL A 1 221 ? 0.769 20.328 5.648 1 92.69 221 VAL A N 1
ATOM 1634 C CA . VAL A 1 221 ? 1.536 19.172 6.125 1 92.69 221 VAL A CA 1
ATOM 1635 C C . VAL A 1 221 ? 0.778 17.891 5.828 1 92.69 221 VAL A C 1
ATOM 1637 O O . VAL A 1 221 ? 1.365 16.906 5.363 1 92.69 221 VAL A O 1
ATOM 1640 N N . GLY A 1 222 ? -0.513 17.844 6.066 1 92.69 222 GLY A N 1
ATOM 1641 C CA . GLY A 1 222 ? -1.323 16.688 5.738 1 92.69 222 GLY A CA 1
ATOM 1642 C C . GLY A 1 222 ? -1.32 16.359 4.258 1 92.69 222 GLY A C 1
ATOM 1643 O O . GLY A 1 222 ? -1.203 15.188 3.877 1 92.69 222 GLY A O 1
ATOM 1644 N N . ASP A 1 223 ? -1.388 17.344 3.457 1 93.5 223 ASP A N 1
ATOM 1645 C CA . ASP A 1 223 ? -1.361 17.172 2.008 1 93.5 223 ASP A CA 1
ATOM 1646 C C . ASP A 1 223 ? -0.013 16.625 1.548 1 93.5 223 ASP A C 1
ATOM 1648 O O . ASP A 1 223 ? 0.05 15.812 0.614 1 93.5 223 ASP A O 1
ATOM 1652 N N . ALA A 1 224 ? 0.972 17.094 2.178 1 95.12 224 ALA A N 1
ATOM 1653 C CA . ALA A 1 224 ? 2.311 16.641 1.823 1 95.12 224 ALA A CA 1
ATOM 1654 C C . ALA A 1 224 ? 2.484 15.156 2.16 1 95.12 224 ALA A C 1
ATOM 1656 O O . ALA A 1 224 ? 3.096 14.406 1.395 1 95.12 224 ALA A O 1
ATOM 1657 N N . VAL A 1 225 ? 2.002 14.781 3.316 1 95.19 225 VAL A N 1
ATOM 1658 C CA . VAL A 1 225 ? 2.084 13.383 3.715 1 95.19 225 VAL A CA 1
ATOM 1659 C C . VAL A 1 225 ? 1.291 12.523 2.736 1 95.19 225 VAL A C 1
ATOM 1661 O O . VAL A 1 225 ? 1.777 11.484 2.277 1 95.19 225 VAL A O 1
ATOM 1664 N N . GLN A 1 226 ? 0.116 12.922 2.391 1 94.38 226 GLN A N 1
ATOM 1665 C CA . GLN A 1 226 ? -0.705 12.211 1.415 1 94.38 226 GLN A CA 1
ATOM 1666 C C . GLN A 1 226 ? 0.013 12.102 0.073 1 94.38 226 GLN A C 1
ATOM 1668 O O . GLN A 1 226 ? 0.063 11.016 -0.518 1 94.38 226 GLN A O 1
ATOM 1673 N N . ALA A 1 227 ? 0.507 13.195 -0.39 1 94.69 227 ALA A N 1
ATOM 1674 C CA . ALA A 1 227 ? 1.205 13.211 -1.672 1 94.69 227 ALA A CA 1
ATOM 1675 C C . ALA A 1 227 ? 2.438 12.312 -1.641 1 94.69 227 ALA A C 1
ATOM 1677 O O . ALA A 1 227 ? 2.754 11.648 -2.629 1 94.69 227 ALA A O 1
ATOM 1678 N N . SER A 1 228 ? 3.125 12.391 -0.533 1 96.25 228 SER A N 1
ATOM 1679 C CA . SER A 1 228 ? 4.309 11.547 -0.367 1 96.25 228 SER A CA 1
ATOM 1680 C C . SER A 1 228 ? 3.963 10.07 -0.511 1 96.25 228 SER A C 1
ATOM 1682 O O . SER A 1 228 ? 4.668 9.328 -1.197 1 96.25 228 SER A O 1
ATOM 1684 N N . VAL A 1 229 ? 2.912 9.648 0.119 1 96.12 229 VAL A N 1
ATOM 1685 C CA . VAL A 1 229 ? 2.498 8.25 0.068 1 96.12 229 VAL A CA 1
ATOM 1686 C C . VAL A 1 229 ? 2.129 7.871 -1.364 1 96.12 229 VAL A C 1
ATOM 1688 O O . VAL A 1 229 ? 2.613 6.871 -1.894 1 96.12 229 VAL A O 1
ATOM 1691 N N . VAL A 1 230 ? 1.373 8.68 -2.025 1 94.81 230 VAL A N 1
ATOM 1692 C CA . VAL A 1 230 ? 0.853 8.391 -3.359 1 94.81 230 VAL A CA 1
ATOM 1693 C C . VAL A 1 230 ? 2.002 8.352 -4.363 1 94.81 230 VAL A C 1
ATOM 1695 O O . VAL A 1 230 ? 2.107 7.41 -5.156 1 94.81 230 VAL A O 1
ATOM 1698 N N . ILE A 1 231 ? 2.822 9.305 -4.316 1 95.31 231 ILE A N 1
ATOM 1699 C CA . ILE A 1 231 ? 3.932 9.398 -5.258 1 95.31 231 ILE A CA 1
ATOM 1700 C C . ILE A 1 231 ? 4.898 8.234 -5.035 1 95.31 231 ILE A C 1
ATOM 1702 O O . ILE A 1 231 ? 5.41 7.652 -5.992 1 95.31 231 ILE A O 1
ATOM 1706 N N . THR A 1 232 ? 5.156 7.965 -3.805 1 96.75 232 THR A N 1
ATOM 1707 C CA . THR A 1 232 ? 6.043 6.848 -3.502 1 96.75 232 THR A CA 1
ATOM 1708 C C . THR A 1 232 ? 5.465 5.539 -4.035 1 96.75 232 THR A C 1
ATOM 1710 O O . THR A 1 232 ? 6.188 4.73 -4.625 1 96.75 232 THR A O 1
ATOM 1713 N N . PHE A 1 233 ? 4.168 5.289 -3.869 1 95.31 233 PHE A N 1
ATOM 1714 C CA . PHE A 1 233 ? 3.539 4.086 -4.398 1 95.31 233 PHE A CA 1
ATOM 1715 C C . PHE A 1 233 ? 3.738 3.986 -5.906 1 95.31 233 PHE A C 1
ATOM 1717 O O . PHE A 1 233 ? 4.117 2.932 -6.418 1 95.31 233 PHE A O 1
ATOM 1724 N N . ILE A 1 234 ? 3.496 5.051 -6.543 1 94.56 234 ILE A N 1
ATOM 1725 C CA . ILE A 1 234 ? 3.607 5.07 -7.996 1 94.56 234 ILE A CA 1
ATOM 1726 C C . ILE A 1 234 ? 5.031 4.707 -8.414 1 94.56 234 ILE A C 1
ATOM 1728 O O . ILE A 1 234 ? 5.234 3.836 -9.258 1 94.56 234 ILE A O 1
ATOM 1732 N N . LEU A 1 235 ? 5.969 5.297 -7.801 1 95.94 235 LEU A N 1
ATOM 1733 C CA . LEU A 1 235 ? 7.367 5.094 -8.172 1 95.94 235 LEU A CA 1
ATOM 1734 C C . LEU A 1 235 ? 7.828 3.688 -7.801 1 95.94 235 LEU A C 1
ATOM 1736 O O . LEU A 1 235 ? 8.562 3.051 -8.562 1 95.94 235 LEU A O 1
ATOM 1740 N N . LEU A 1 236 ? 7.414 3.234 -6.656 1 96.81 236 LEU A N 1
ATOM 1741 C CA . LEU A 1 236 ? 7.879 1.925 -6.207 1 96.81 236 LEU A CA 1
ATOM 1742 C C . LEU A 1 236 ? 7.262 0.813 -7.051 1 96.81 236 LEU A C 1
ATOM 1744 O O . LEU A 1 236 ? 7.914 -0.197 -7.324 1 96.81 236 LEU A O 1
ATOM 1748 N N . PHE A 1 237 ? 6.043 0.959 -7.457 1 94.88 237 PHE A N 1
ATOM 1749 C CA . PHE A 1 237 ? 5.441 -0.05 -8.32 1 94.88 237 PHE A CA 1
ATOM 1750 C C . PHE A 1 237 ? 6.078 -0.032 -9.703 1 94.88 237 PHE A C 1
ATOM 1752 O O . PHE A 1 237 ? 6.246 -1.081 -10.328 1 94.88 237 PHE A O 1
ATOM 1759 N N . PHE A 1 238 ? 6.367 1.118 -10.109 1 94.56 238 PHE A N 1
ATOM 1760 C CA . PHE A 1 238 ? 7.07 1.215 -11.383 1 94.56 238 PHE A CA 1
ATOM 1761 C C . PHE A 1 238 ? 8.461 0.592 -11.281 1 94.56 238 PHE A C 1
ATOM 1763 O O . PHE A 1 238 ? 8.875 -0.15 -12.18 1 94.56 238 PHE A O 1
ATOM 1770 N N . GLN A 1 239 ? 9.156 0.92 -10.25 1 96.44 239 GLN A N 1
ATOM 1771 C CA . GLN A 1 239 ? 10.477 0.337 -10.016 1 96.44 239 GLN A CA 1
ATOM 1772 C C . GLN A 1 239 ? 10.391 -1.182 -9.898 1 96.44 239 GLN A C 1
ATOM 1774 O O . GLN A 1 239 ? 11.266 -1.897 -10.391 1 96.44 239 GLN A O 1
ATOM 1779 N N . ASN A 1 240 ? 9.367 -1.604 -9.156 1 96.5 240 ASN A N 1
ATOM 1780 C CA . ASN A 1 240 ? 9.156 -3.041 -9.031 1 96.5 240 ASN A CA 1
ATOM 1781 C C . ASN A 1 240 ? 8.992 -3.705 -10.391 1 96.5 240 ASN A C 1
ATOM 1783 O O . ASN A 1 240 ? 9.578 -4.758 -10.648 1 96.5 240 ASN A O 1
ATOM 1787 N N . PHE A 1 241 ? 8.258 -3.111 -11.25 1 94.06 241 PHE A N 1
ATOM 1788 C CA . PHE A 1 241 ? 8.047 -3.643 -12.586 1 94.06 241 PHE A CA 1
ATOM 1789 C C . PHE A 1 241 ? 9.344 -3.656 -13.383 1 94.06 241 PHE A C 1
ATOM 1791 O O . PHE A 1 241 ? 9.688 -4.66 -14.008 1 94.06 241 PHE A O 1
ATOM 1798 N N . LEU A 1 242 ? 10.023 -2.596 -13.312 1 95.56 242 LEU A N 1
ATOM 1799 C CA . LEU A 1 242 ? 11.258 -2.463 -14.078 1 95.56 242 LEU A CA 1
ATOM 1800 C C . LEU A 1 242 ? 12.289 -3.488 -13.625 1 95.56 242 LEU A C 1
ATOM 1802 O O . LEU A 1 242 ? 12.93 -4.141 -14.453 1 95.56 242 LEU A O 1
ATOM 1806 N N . LEU A 1 243 ? 12.461 -3.617 -12.359 1 96.5 243 LEU A N 1
ATOM 1807 C CA . LEU A 1 243 ? 13.445 -4.551 -11.82 1 96.5 243 LEU A CA 1
ATOM 1808 C C . LEU A 1 243 ? 13.031 -5.992 -12.094 1 96.5 243 LEU A C 1
ATOM 1810 O O . LEU A 1 243 ? 13.883 -6.848 -12.352 1 96.5 243 LEU A O 1
ATOM 1814 N N . THR A 1 244 ? 11.773 -6.262 -12.039 1 94.12 244 THR A N 1
ATOM 1815 C CA . THR A 1 244 ? 11.273 -7.598 -12.359 1 94.12 244 THR A CA 1
ATOM 1816 C C . THR A 1 244 ? 11.516 -7.926 -13.828 1 94.12 244 THR A C 1
ATOM 1818 O O . THR A 1 244 ? 11.969 -9.023 -14.164 1 94.12 244 THR A O 1
ATOM 1821 N N . ALA A 1 245 ? 11.18 -6.973 -14.68 1 91.25 245 ALA A N 1
ATOM 1822 C CA . ALA A 1 245 ? 11.406 -7.164 -16.109 1 91.25 245 ALA A CA 1
ATOM 1823 C C . ALA A 1 245 ? 12.891 -7.398 -16.406 1 91.25 245 ALA A C 1
ATOM 1825 O O . ALA A 1 245 ? 13.234 -8.258 -17.219 1 91.25 245 ALA A O 1
ATOM 1826 N N . MET A 1 246 ? 13.742 -6.645 -15.727 1 93.94 246 MET A N 1
ATOM 1827 C CA . MET A 1 246 ? 15.18 -6.812 -15.883 1 93.94 246 MET A CA 1
ATOM 1828 C C . MET A 1 246 ? 15.625 -8.195 -15.406 1 93.94 246 MET A C 1
ATOM 1830 O O . MET A 1 246 ? 16.453 -8.836 -16.047 1 93.94 246 MET A O 1
ATOM 1834 N N . TYR A 1 247 ? 15.078 -8.594 -14.352 1 93.12 247 TYR A N 1
ATOM 1835 C CA . TYR A 1 247 ? 15.406 -9.898 -13.789 1 93.12 247 TYR A CA 1
ATOM 1836 C C . TYR A 1 247 ? 15.094 -11.008 -14.789 1 93.12 247 TYR A C 1
ATOM 1838 O O . TYR A 1 247 ? 15.938 -11.867 -15.047 1 93.12 247 TYR A O 1
ATOM 1846 N N . PHE A 1 248 ? 13.945 -11.023 -15.398 1 89.44 248 PHE A N 1
ATOM 1847 C CA . PHE A 1 248 ? 13.516 -12.109 -16.266 1 89.44 248 PHE A CA 1
ATOM 1848 C C . PHE A 1 248 ? 14.227 -12.039 -17.609 1 89.44 248 PHE A C 1
ATOM 1850 O O . PHE A 1 248 ? 14.367 -13.047 -18.297 1 89.44 248 PHE A O 1
ATOM 1857 N N . ASN A 1 249 ? 14.711 -10.859 -17.953 1 87.19 249 ASN A N 1
ATOM 1858 C CA . ASN A 1 249 ? 15.453 -10.727 -19.203 1 87.19 249 ASN A CA 1
ATOM 1859 C C . ASN A 1 249 ? 16.922 -11.094 -19.016 1 87.19 249 ASN A C 1
ATOM 1861 O O . ASN A 1 249 ? 17.578 -11.562 -19.953 1 87.19 249 ASN A O 1
ATOM 1865 N N . LEU A 1 250 ? 17.406 -10.961 -17.828 1 87.88 250 LEU A N 1
ATOM 1866 C CA . LEU A 1 250 ? 18.859 -11.094 -17.625 1 87.88 250 LEU A CA 1
ATOM 1867 C C . LEU A 1 250 ? 19.188 -12.438 -17 1 87.88 250 LEU A C 1
ATOM 1869 O O . LEU A 1 250 ? 20.297 -12.953 -17.172 1 87.88 250 LEU A O 1
ATOM 1873 N N . ILE A 1 251 ? 18.281 -12.977 -16.281 1 86.44 251 ILE A N 1
ATOM 1874 C CA . ILE A 1 251 ? 18.594 -14.188 -15.523 1 86.44 251 ILE A CA 1
ATOM 1875 C C . ILE A 1 251 ? 17.734 -15.344 -16.031 1 86.44 251 ILE A C 1
ATOM 1877 O O . ILE A 1 251 ? 16.516 -15.344 -15.875 1 86.44 251 ILE A O 1
ATOM 1881 N N . PRO A 1 252 ? 18.422 -16.375 -16.609 1 82.38 252 PRO A N 1
ATOM 1882 C CA . PRO A 1 252 ? 17.672 -17.562 -17.031 1 82.38 252 PRO A CA 1
ATOM 1883 C C . PRO A 1 252 ? 16.984 -18.266 -15.875 1 82.38 252 PRO A C 1
ATOM 1885 O O . PRO A 1 252 ? 17.531 -18.359 -14.781 1 82.38 252 PRO A O 1
ATOM 1888 N N . GLN A 1 253 ? 15.766 -18.625 -16.109 1 83.94 253 GLN A N 1
ATOM 1889 C CA . GLN A 1 253 ? 14.992 -19.281 -15.062 1 83.94 253 GLN A CA 1
ATOM 1890 C C . GLN A 1 253 ? 15.266 -20.781 -15.039 1 83.94 253 GLN A C 1
ATOM 1892 O O . GLN A 1 253 ? 15.539 -21.391 -16.078 1 83.94 253 GLN A O 1
ATOM 1897 N N . LYS A 1 254 ? 15.25 -21.344 -13.797 1 76.94 254 LYS A N 1
ATOM 1898 C CA . LYS A 1 254 ? 15.5 -22.766 -13.602 1 76.94 254 LYS A CA 1
ATOM 1899 C C . LYS A 1 254 ? 14.383 -23.609 -14.211 1 76.94 254 LYS A C 1
ATOM 1901 O O . LYS A 1 254 ? 13.203 -23.281 -14.086 1 76.94 254 LYS A O 1
ATOM 1906 N N . LEU A 1 255 ? 14.664 -24.516 -15.125 1 67 255 LEU A N 1
ATOM 1907 C CA . LEU A 1 255 ? 13.719 -25.438 -15.711 1 67 255 LEU A CA 1
ATOM 1908 C C . LEU A 1 255 ? 13.766 -26.797 -15.008 1 67 255 LEU A C 1
ATOM 1910 O O . LEU A 1 255 ? 14.82 -27.203 -14.516 1 67 255 LEU A O 1
ATOM 1914 N N . MET B 1 1 ? -0.65 -3.25 29.188 1 59.31 1 MET B N 1
ATOM 1915 C CA . MET B 1 1 ? -2.078 -3.041 29.406 1 59.31 1 MET B CA 1
ATOM 1916 C C . MET B 1 1 ? -2.537 -1.72 28.797 1 59.31 1 MET B C 1
ATOM 1918 O O . MET B 1 1 ? -3.588 -1.656 28.156 1 59.31 1 MET B O 1
ATOM 1922 N N . ASP B 1 2 ? -1.613 -0.738 28.906 1 64.06 2 ASP B N 1
ATOM 1923 C CA . ASP B 1 2 ? -1.969 0.571 28.375 1 64.06 2 ASP B CA 1
ATOM 1924 C C . ASP B 1 2 ? -1.996 0.549 26.844 1 64.06 2 ASP B C 1
ATOM 1926 O O . ASP B 1 2 ? -2.861 1.171 26.219 1 64.06 2 ASP B O 1
ATOM 1930 N N . LYS B 1 3 ? -1.204 -0.186 26.25 1 65.12 3 LYS B N 1
ATOM 1931 C CA . LYS B 1 3 ? -1.168 -0.254 24.797 1 65.12 3 LYS B CA 1
ATOM 1932 C C . LYS B 1 3 ? -2.412 -0.944 24.25 1 65.12 3 LYS B C 1
ATOM 1934 O O . LYS B 1 3 ? -2.99 -0.496 23.25 1 65.12 3 LYS B O 1
ATOM 1939 N N . ILE B 1 4 ? -2.75 -2.053 24.969 1 67.88 4 ILE B N 1
ATOM 1940 C CA . ILE B 1 4 ? -3.932 -2.801 24.547 1 67.88 4 ILE B CA 1
ATOM 1941 C C . ILE B 1 4 ? -5.176 -1.93 24.703 1 67.88 4 ILE B C 1
ATOM 1943 O O . ILE B 1 4 ? -6.039 -1.902 23.828 1 67.88 4 ILE B O 1
ATOM 1947 N N . ARG B 1 5 ? -5.234 -1.252 25.734 1 68.25 5 ARG B N 1
ATOM 1948 C CA . ARG B 1 5 ? -6.363 -0.362 25.984 1 68.25 5 ARG B CA 1
ATOM 1949 C C . ARG B 1 5 ? -6.438 0.735 24.938 1 68.25 5 ARG B C 1
ATOM 1951 O O . ARG B 1 5 ? -7.527 1.106 24.484 1 68.25 5 ARG B O 1
ATOM 1958 N N . ASN B 1 6 ? -5.316 1.149 24.562 1 76.75 6 ASN B N 1
ATOM 1959 C CA . ASN B 1 6 ? -5.266 2.193 23.547 1 76.75 6 ASN B CA 1
ATOM 1960 C C . ASN B 1 6 ? -5.727 1.676 22.188 1 76.75 6 ASN B C 1
ATOM 1962 O O . ASN B 1 6 ? -6.445 2.369 21.453 1 76.75 6 ASN B O 1
ATOM 1966 N N . VAL B 1 7 ? -5.363 0.439 21.969 1 78.62 7 VAL B N 1
ATOM 1967 C CA . VAL B 1 7 ? -5.762 -0.174 20.719 1 78.62 7 VAL B CA 1
ATOM 1968 C C . VAL B 1 7 ? -7.27 -0.416 20.719 1 78.62 7 VAL B C 1
ATOM 1970 O O . VAL B 1 7 ? -7.953 -0.107 19.734 1 78.62 7 VAL B O 1
ATOM 1973 N N . LEU B 1 8 ? -7.77 -0.929 21.812 1 76.25 8 LEU B N 1
ATOM 1974 C CA . LEU B 1 8 ? -9.203 -1.181 21.938 1 76.25 8 LEU B CA 1
ATOM 1975 C C . LEU B 1 8 ? -9.984 0.125 21.891 1 76.25 8 LEU B C 1
ATOM 1977 O O . LEU B 1 8 ? -11.07 0.177 21.312 1 76.25 8 LEU B O 1
ATOM 1981 N N . GLY B 1 9 ? -9.414 1.103 22.531 1 80.69 9 GLY B N 1
ATOM 1982 C CA . GLY B 1 9 ? -10.031 2.414 22.469 1 80.69 9 GLY B CA 1
ATOM 1983 C C . GLY B 1 9 ? -10.102 2.969 21.047 1 80.69 9 GLY B C 1
ATOM 1984 O O . GLY B 1 9 ? -11.125 3.523 20.641 1 80.69 9 GLY B O 1
ATOM 1985 N N . GLN B 1 10 ? -9.102 2.752 20.375 1 83.56 10 GLN B N 1
ATOM 1986 C CA . GLN B 1 10 ? -9.062 3.236 19 1 83.56 10 GLN B CA 1
ATOM 1987 C C . GLN B 1 10 ? -10.039 2.465 18.125 1 83.56 10 GLN B C 1
ATOM 1989 O O . GLN B 1 10 ? -10.758 3.061 17.312 1 83.56 10 GLN B O 1
ATOM 1994 N N . LEU B 1 11 ? -10.031 1.204 18.281 1 84.44 11 LEU B N 1
ATOM 1995 C CA . LEU B 1 11 ? -10.969 0.388 17.516 1 84.44 11 LEU B CA 1
ATOM 1996 C C . LEU B 1 11 ? -12.414 0.759 17.859 1 84.44 11 LEU B C 1
ATOM 1998 O O . LEU B 1 11 ? -13.273 0.797 16.984 1 84.44 11 LEU B O 1
ATOM 2002 N N . GLY B 1 12 ? -12.609 0.961 19.188 1 82.81 12 GLY B N 1
ATOM 2003 C CA . GLY B 1 12 ? -13.922 1.414 19.609 1 82.81 12 GLY B CA 1
ATOM 2004 C C . GLY B 1 12 ? -14.328 2.744 19 1 82.81 12 GLY B C 1
ATOM 2005 O O . GLY B 1 12 ? -15.469 2.918 18.578 1 82.81 12 GLY B O 1
ATOM 2006 N N . GLY B 1 13 ? -13.422 3.611 18.953 1 85.38 13 GLY B N 1
ATOM 2007 C CA . GLY B 1 13 ? -13.688 4.91 18.344 1 85.38 13 GLY B CA 1
ATOM 2008 C C . GLY B 1 13 ? -13.984 4.836 16.859 1 85.38 13 GLY B C 1
ATOM 2009 O O . GLY B 1 13 ? -14.914 5.492 16.375 1 85.38 13 GLY B O 1
ATOM 2010 N N . ILE B 1 14 ? -13.289 4.086 16.203 1 88.06 14 ILE B N 1
ATOM 2011 C CA . ILE B 1 14 ? -13.484 3.908 14.766 1 88.06 14 ILE B CA 1
ATOM 2012 C C . ILE B 1 14 ? -14.867 3.301 14.508 1 88.06 14 ILE B C 1
ATOM 2014 O O . ILE B 1 14 ? -15.602 3.762 13.633 1 88.06 14 ILE B O 1
ATOM 2018 N N . SER B 1 15 ? -15.141 2.318 15.281 1 86.56 15 SER B N 1
ATOM 2019 C CA . SER B 1 15 ? -16.438 1.671 15.125 1 86.56 15 SER B CA 1
ATOM 2020 C C . SER B 1 15 ? -17.578 2.633 15.453 1 86.56 15 SER B C 1
ATOM 2022 O O . SER B 1 15 ? -18.609 2.629 14.781 1 86.56 15 SER B O 1
ATOM 2024 N N . ALA B 1 16 ? -17.422 3.375 16.422 1 81.94 16 ALA B N 1
ATOM 2025 C CA . ALA B 1 16 ? -18.438 4.328 16.828 1 81.94 16 ALA B CA 1
ATOM 2026 C C . ALA B 1 16 ? -18.688 5.367 15.742 1 81.94 16 ALA B C 1
ATOM 2028 O O . ALA B 1 16 ? -19.844 5.664 15.406 1 81.94 16 ALA B O 1
ATOM 2029 N N . ILE B 1 17 ? -17.688 5.828 15.211 1 83.62 17 ILE B N 1
ATOM 2030 C CA . ILE B 1 17 ? -17.828 6.848 14.18 1 83.62 17 ILE B CA 1
ATOM 2031 C C . ILE B 1 17 ? -18.453 6.234 12.93 1 83.62 17 ILE B C 1
ATOM 2033 O O . ILE B 1 17 ? -19.281 6.867 12.266 1 83.62 17 ILE B O 1
ATOM 2037 N N . ALA B 1 18 ? -18 5.105 12.656 1 85.25 18 ALA B N 1
ATOM 2038 C CA . ALA B 1 18 ? -18.578 4.395 11.516 1 85.25 18 ALA B CA 1
ATOM 2039 C C . ALA B 1 18 ? -20.062 4.172 11.711 1 85.25 18 ALA B C 1
ATOM 2041 O O . ALA B 1 18 ? -20.859 4.43 10.805 1 85.25 18 ALA B O 1
ATOM 2042 N N . LEU B 1 19 ? -20.406 3.717 12.859 1 84 19 LEU B N 1
ATOM 2043 C CA . LEU B 1 19 ? -21.812 3.445 13.164 1 84 19 LEU B CA 1
ATOM 2044 C C . LEU B 1 19 ? -22.625 4.734 13.164 1 84 19 LEU B C 1
ATOM 2046 O O . LEU B 1 19 ? -23.703 4.793 12.57 1 84 19 LEU B O 1
ATOM 2050 N N . ASP B 1 20 ? -22.125 5.703 13.805 1 83.56 20 ASP B N 1
ATOM 2051 C CA . ASP B 1 20 ? -22.812 6.988 13.867 1 83.56 20 ASP B CA 1
ATOM 2052 C C . ASP B 1 20 ? -22.969 7.598 12.477 1 83.56 20 ASP B C 1
ATOM 2054 O O . ASP B 1 20 ? -24 8.195 12.164 1 83.56 20 ASP B O 1
ATOM 2058 N N . GLY B 1 21 ? -21.938 7.434 11.719 1 82.56 21 GLY B N 1
ATOM 2059 C CA . GLY B 1 21 ? -22 7.926 10.352 1 82.56 21 GLY B CA 1
ATOM 2060 C C . GLY B 1 21 ? -23.031 7.207 9.508 1 82.56 21 GLY B C 1
ATOM 2061 O O . GLY B 1 21 ? -23.812 7.848 8.797 1 82.56 21 GLY B O 1
ATOM 2062 N N . MET B 1 22 ? -23.016 5.945 9.688 1 84.44 22 MET B N 1
ATOM 2063 C CA . MET B 1 22 ? -23.969 5.145 8.922 1 84.44 22 MET B CA 1
ATOM 2064 C C . MET B 1 22 ? -25.391 5.418 9.375 1 84.44 22 MET B C 1
ATOM 2066 O O . MET B 1 22 ? -26.297 5.543 8.555 1 84.44 22 MET B O 1
ATOM 2070 N N . LEU B 1 23 ? -25.562 5.539 10.609 1 82.25 23 LEU B N 1
ATOM 2071 C CA . LEU B 1 23 ? -26.891 5.793 11.148 1 82.25 23 LEU B CA 1
ATOM 2072 C C . LEU B 1 23 ? -27.375 7.188 10.773 1 82.25 23 LEU B C 1
ATOM 2074 O O . LEU B 1 23 ? -28.578 7.414 10.641 1 82.25 23 LEU B O 1
ATOM 2078 N N . SER B 1 24 ? -26.5 8.031 10.594 1 81.25 24 SER B N 1
ATOM 2079 C CA . SER B 1 24 ? -26.875 9.398 10.242 1 81.25 24 SER B CA 1
ATOM 2080 C C . SER B 1 24 ? -27.406 9.484 8.812 1 81.25 24 SER B C 1
ATOM 2082 O O . SER B 1 24 ? -28.078 10.453 8.453 1 81.25 24 SER B O 1
ATOM 2084 N N . LEU B 1 25 ? -27.094 8.539 8.07 1 81.19 25 LEU B N 1
ATOM 2085 C CA . LEU B 1 25 ? -27.547 8.523 6.68 1 81.19 25 LEU B CA 1
ATOM 2086 C C . LEU B 1 25 ? -29.047 8.312 6.594 1 81.19 25 LEU B C 1
ATOM 2088 O O . LEU B 1 25 ? -29.672 8.586 5.562 1 81.19 25 LEU B O 1
ATOM 2092 N N . ARG B 1 26 ? -29.516 7.793 7.625 1 75.25 26 ARG B N 1
ATOM 2093 C CA . ARG B 1 26 ? -30.953 7.566 7.664 1 75.25 26 ARG B CA 1
ATOM 2094 C C . ARG B 1 26 ? -31.703 8.883 7.832 1 75.25 26 ARG B C 1
ATOM 2096 O O . ARG B 1 26 ? -32.906 8.953 7.543 1 75.25 26 ARG B O 1
ATOM 2103 N N . ARG B 1 27 ? -31.031 9.867 8.25 1 75.38 27 ARG B N 1
ATOM 2104 C CA . ARG B 1 27 ? -31.688 11.156 8.445 1 75.38 27 ARG B CA 1
ATOM 2105 C C . ARG B 1 27 ? -31.875 11.875 7.113 1 75.38 27 ARG B C 1
ATOM 2107 O O . ARG B 1 27 ? -31.047 11.773 6.219 1 75.38 27 ARG B O 1
ATOM 2114 N N . ARG B 1 28 ? -33.188 12.359 6.91 1 69.88 28 ARG B N 1
ATOM 2115 C CA . ARG B 1 28 ? -33.531 13.117 5.719 1 69.88 28 ARG B CA 1
ATOM 2116 C C . ARG B 1 28 ? -33.031 14.555 5.812 1 69.88 28 ARG B C 1
ATOM 2118 O O . ARG B 1 28 ? -32.938 15.109 6.91 1 69.88 28 ARG B O 1
ATOM 2125 N N . PRO B 1 29 ? -32.625 15.062 4.676 1 68.06 29 PRO B N 1
ATOM 2126 C CA . PRO B 1 29 ? -32.5 14.648 3.275 1 68.06 29 PRO B CA 1
ATOM 2127 C C . PRO B 1 29 ? -31.172 13.938 2.996 1 68.06 29 PRO B C 1
ATOM 2129 O O . PRO B 1 29 ? -30.156 14.211 3.65 1 68.06 29 PRO B O 1
ATOM 2132 N N . LEU B 1 30 ? -31.328 13.07 2.141 1 66.94 30 LEU B N 1
ATOM 2133 C CA . LEU B 1 30 ? -30.109 12.398 1.69 1 66.94 30 LEU B CA 1
ATOM 2134 C C . LEU B 1 30 ? -29.141 13.391 1.065 1 66.94 30 LEU B C 1
ATOM 2136 O O . LEU B 1 30 ? -29.547 14.258 0.283 1 66.94 30 LEU B O 1
ATOM 2140 N N . GLN B 1 31 ? -28.062 13.445 1.674 1 80.06 31 GLN B N 1
ATOM 2141 C CA . GLN B 1 31 ? -27.047 14.383 1.195 1 80.06 31 GLN B CA 1
ATOM 2142 C C . GLN B 1 31 ? -26.328 13.844 -0.041 1 80.06 31 GLN B C 1
ATOM 2144 O O . GLN B 1 31 ? -25.109 13.672 -0.035 1 80.06 31 GLN B O 1
ATOM 2149 N N . LEU B 1 32 ? -27.094 13.656 -1.122 1 82.38 32 LEU B N 1
ATOM 2150 C CA . LEU B 1 32 ? -26.562 13.094 -2.359 1 82.38 32 LEU B CA 1
ATOM 2151 C C . LEU B 1 32 ? -25.5 14.008 -2.971 1 82.38 32 LEU B C 1
ATOM 2153 O O . LEU B 1 32 ? -24.562 13.539 -3.6 1 82.38 32 LEU B O 1
ATOM 2157 N N . ASP B 1 33 ? -25.75 15.266 -2.754 1 85.62 33 ASP B N 1
ATOM 2158 C CA . ASP B 1 33 ? -24.781 16.219 -3.281 1 85.62 33 ASP B CA 1
ATOM 2159 C C . ASP B 1 33 ? -23.422 16.062 -2.58 1 85.62 33 ASP B C 1
ATOM 2161 O O . ASP B 1 33 ? -22.375 16.125 -3.225 1 85.62 33 ASP B O 1
ATOM 2165 N N . GLU B 1 34 ? -23.562 15.898 -1.316 1 85.81 34 GLU B N 1
ATOM 2166 C CA . GLU B 1 34 ? -22.328 15.711 -0.56 1 85.81 34 GLU B CA 1
ATOM 2167 C C . GLU B 1 34 ? -21.656 14.383 -0.906 1 85.81 34 GLU B C 1
ATOM 2169 O O . GLU B 1 34 ? -20.422 14.305 -0.989 1 85.81 34 GLU B O 1
ATOM 2174 N N . PHE B 1 35 ? -22.469 13.398 -1.113 1 88.81 35 PHE B N 1
ATOM 2175 C CA . PHE B 1 35 ? -21.953 12.109 -1.55 1 88.81 35 PHE B CA 1
ATOM 2176 C C . PHE B 1 35 ? -21.203 12.25 -2.865 1 88.81 35 PHE B C 1
ATOM 2178 O O . PHE B 1 35 ? -20.078 11.742 -3.002 1 88.81 35 PHE B O 1
ATOM 2185 N N . ARG B 1 36 ? -21.766 12.891 -3.762 1 90.25 36 ARG B N 1
ATOM 2186 C CA . ARG B 1 36 ? -21.156 13.078 -5.07 1 90.25 36 ARG B CA 1
ATOM 2187 C C . ARG B 1 36 ? -19.859 13.875 -4.961 1 90.25 36 ARG B C 1
ATOM 2189 O O . ARG B 1 36 ? -18.875 13.57 -5.641 1 90.25 36 ARG B O 1
ATOM 2196 N N . ARG B 1 37 ? -19.875 14.828 -4.18 1 90.75 37 ARG B N 1
ATOM 2197 C CA . ARG B 1 37 ? -18.688 15.656 -3.986 1 90.75 37 ARG B CA 1
ATOM 2198 C C . ARG B 1 37 ? -17.547 14.852 -3.373 1 90.75 37 ARG B C 1
ATOM 2200 O O . ARG B 1 37 ? -16.391 14.984 -3.791 1 90.75 37 ARG B O 1
ATOM 2207 N N . GLN B 1 38 ? -17.922 14.078 -2.463 1 91.06 38 GLN B N 1
ATOM 2208 C CA . GLN B 1 38 ? -16.906 13.266 -1.798 1 91.06 38 GLN B CA 1
ATOM 2209 C C . GLN B 1 38 ? -16.375 12.188 -2.729 1 91.06 38 GLN B C 1
ATOM 2211 O O . GLN B 1 38 ? -15.172 11.906 -2.736 1 91.06 38 GLN B O 1
ATOM 2216 N N . ALA B 1 39 ? -17.25 11.578 -3.404 1 93.56 39 ALA B N 1
ATOM 2217 C CA . ALA B 1 39 ? -16.844 10.57 -4.375 1 93.56 39 ALA B CA 1
ATOM 2218 C C . ALA B 1 39 ? -15.898 11.164 -5.422 1 93.56 39 ALA B C 1
ATOM 2220 O O . ALA B 1 39 ? -14.906 10.539 -5.801 1 93.56 39 ALA B O 1
ATOM 2221 N N . TRP B 1 40 ? -16.25 12.312 -5.84 1 92.25 40 TRP B N 1
ATOM 2222 C CA . TRP B 1 40 ? -15.414 12.992 -6.824 1 92.25 40 TRP B CA 1
ATOM 2223 C C . TRP B 1 40 ? -14.055 13.352 -6.23 1 92.25 40 TRP B C 1
ATOM 2225 O O . TRP B 1 40 ? -13.023 13.25 -6.91 1 92.25 40 TRP B O 1
ATOM 2235 N N . PHE B 1 41 ? -14.062 13.797 -5.035 1 92.31 41 PHE B N 1
ATOM 2236 C CA . PHE B 1 41 ? -12.836 14.148 -4.332 1 92.31 41 PHE B CA 1
ATOM 2237 C C . PHE B 1 41 ? -11.898 12.953 -4.242 1 92.31 41 PHE B C 1
ATOM 2239 O O . PHE B 1 41 ? -10.719 13.055 -4.598 1 92.31 41 PHE B O 1
ATOM 2246 N N . ILE B 1 42 ? -12.43 11.805 -3.857 1 93.56 42 ILE B N 1
ATOM 2247 C CA . ILE B 1 42 ? -11.648 10.586 -3.707 1 93.56 42 ILE B CA 1
ATOM 2248 C C . ILE B 1 42 ? -11.148 10.117 -5.074 1 93.56 42 ILE B C 1
ATOM 2250 O O . ILE B 1 42 ? -9.984 9.75 -5.223 1 93.56 42 ILE B O 1
ATOM 2254 N N . THR B 1 43 ? -12.039 10.18 -6.027 1 91.94 43 THR B N 1
ATOM 2255 C CA . THR B 1 43 ? -11.703 9.742 -7.375 1 91.94 43 THR B CA 1
ATOM 2256 C C . THR B 1 43 ? -10.609 10.633 -7.973 1 91.94 43 THR B C 1
ATOM 2258 O O . THR B 1 43 ? -9.68 10.133 -8.617 1 91.94 43 THR B O 1
ATOM 2261 N N . LYS B 1 44 ? -10.656 11.859 -7.746 1 91.25 44 LYS B N 1
ATOM 2262 C CA . LYS B 1 44 ? -9.719 12.805 -8.336 1 91.25 44 LYS B CA 1
ATOM 2263 C C . LYS B 1 44 ? -8.305 12.578 -7.801 1 91.25 44 LYS B C 1
ATOM 2265 O O . LYS B 1 44 ? -7.332 12.641 -8.555 1 91.25 44 LYS B O 1
ATOM 2270 N N . VAL B 1 45 ? -8.25 12.328 -6.559 1 91.19 45 VAL B N 1
ATOM 2271 C CA . VAL B 1 45 ? -6.93 12.188 -5.949 1 91.19 45 VAL B CA 1
ATOM 2272 C C . VAL B 1 45 ? -6.367 10.797 -6.23 1 91.19 45 VAL B C 1
ATOM 2274 O O . VAL B 1 45 ? -5.156 10.586 -6.156 1 91.19 45 VAL B O 1
ATOM 2277 N N . SER B 1 46 ? -7.215 9.852 -6.617 1 94.12 46 SER B N 1
ATOM 2278 C CA . SER B 1 46 ? -6.785 8.469 -6.75 1 94.12 46 SER B CA 1
ATOM 2279 C C . SER B 1 46 ? -6.695 8.055 -8.219 1 94.12 46 SER B C 1
ATOM 2281 O O . SER B 1 46 ? -6.109 7.016 -8.539 1 94.12 46 SER B O 1
ATOM 2283 N N . ALA B 1 47 ? -7.246 8.844 -9.125 1 91.19 47 ALA B N 1
ATOM 2284 C CA . ALA B 1 47 ? -7.402 8.438 -10.523 1 91.19 47 ALA B CA 1
ATOM 2285 C C . ALA B 1 47 ? -6.047 8.156 -11.164 1 91.19 47 ALA B C 1
ATOM 2287 O O . ALA B 1 47 ? -5.84 7.09 -11.75 1 91.19 47 ALA B O 1
ATOM 2288 N N . ILE B 1 48 ? -5.148 9.055 -11.07 1 90.19 48 ILE B N 1
ATOM 2289 C CA . ILE B 1 48 ? -3.85 8.93 -11.719 1 90.19 48 ILE B CA 1
ATOM 2290 C C . ILE B 1 48 ? -3.057 7.793 -11.07 1 90.19 48 ILE B C 1
ATOM 2292 O O . ILE B 1 48 ? -2.58 6.891 -11.766 1 90.19 48 ILE B O 1
ATOM 2296 N N . PRO B 1 49 ? -2.992 7.77 -9.727 1 92.5 49 PRO B N 1
ATOM 2297 C CA . PRO B 1 49 ? -2.283 6.645 -9.109 1 92.5 49 PRO B CA 1
ATOM 2298 C C . PRO B 1 49 ? -2.912 5.293 -9.438 1 92.5 49 PRO B C 1
ATOM 2300 O O . PRO B 1 49 ? -2.205 4.293 -9.562 1 92.5 49 PRO B O 1
ATOM 2303 N N . LEU B 1 50 ? -4.172 5.297 -9.594 1 93.38 50 LEU B N 1
ATOM 2304 C CA . LEU B 1 50 ? -4.879 4.062 -9.922 1 93.38 50 LEU B CA 1
ATOM 2305 C C . LEU B 1 50 ? -4.383 3.49 -11.25 1 93.38 50 LEU B C 1
ATOM 2307 O O . LEU B 1 50 ? -4.059 2.305 -11.336 1 93.38 50 LEU B O 1
ATOM 2311 N N . VAL B 1 51 ? -4.254 4.293 -12.211 1 88.44 51 VAL B N 1
ATOM 2312 C CA . VAL B 1 51 ? -3.828 3.859 -13.539 1 88.44 51 VAL B CA 1
ATOM 2313 C C . VAL B 1 51 ? -2.34 3.52 -13.516 1 88.44 51 VAL B C 1
ATOM 2315 O O . VAL B 1 51 ? -1.926 2.486 -14.047 1 88.44 51 VAL B O 1
ATOM 2318 N N . LEU B 1 52 ? -1.577 4.297 -12.875 1 90.62 52 LEU B N 1
ATOM 2319 C CA . LEU B 1 52 ? -0.124 4.168 -12.914 1 90.62 52 LEU B CA 1
ATOM 2320 C C . LEU B 1 52 ? 0.341 2.988 -12.07 1 90.62 52 LEU B C 1
ATOM 2322 O O . LEU B 1 52 ? 1.424 2.445 -12.297 1 90.62 52 LEU B O 1
ATOM 2326 N N . ILE B 1 53 ? -0.482 2.586 -11.148 1 91.81 53 ILE B N 1
ATOM 2327 C CA . ILE B 1 53 ? -0.122 1.462 -10.289 1 91.81 53 ILE B CA 1
ATOM 2328 C C . ILE B 1 53 ? -0.669 0.165 -10.883 1 91.81 53 ILE B C 1
ATOM 2330 O O . ILE B 1 53 ? 0.006 -0.867 -10.867 1 91.81 53 ILE B O 1
ATOM 2334 N N . SER B 1 54 ? -1.872 0.265 -11.477 1 90.44 54 SER B N 1
ATOM 2335 C CA . SER B 1 54 ? -2.555 -0.948 -11.914 1 90.44 54 SER B CA 1
ATOM 2336 C C . SER B 1 54 ? -1.858 -1.573 -13.117 1 90.44 54 SER B C 1
ATOM 2338 O O . SER B 1 54 ? -1.782 -2.799 -13.227 1 90.44 54 SER B O 1
ATOM 2340 N N . VAL B 1 55 ? -1.306 -0.828 -13.977 1 85.25 55 VAL B N 1
ATOM 2341 C CA . VAL B 1 55 ? -0.714 -1.34 -15.211 1 85.25 55 VAL B CA 1
ATOM 2342 C C . VAL B 1 55 ? 0.566 -2.107 -14.891 1 85.25 55 VAL B C 1
ATOM 2344 O O . VAL B 1 55 ? 0.685 -3.291 -15.211 1 85.25 55 VAL B O 1
ATOM 2347 N N . PRO B 1 56 ? 1.495 -1.467 -14.242 1 87.06 56 PRO B N 1
ATOM 2348 C CA . PRO B 1 56 ? 2.691 -2.242 -13.914 1 87.06 56 PRO B CA 1
ATOM 2349 C C . PRO B 1 56 ? 2.385 -3.445 -13.023 1 87.06 56 PRO B C 1
ATOM 2351 O O . PRO B 1 56 ? 3.035 -4.488 -13.141 1 87.06 56 PRO B O 1
ATOM 2354 N N . PHE B 1 57 ? 1.475 -3.27 -12.156 1 87.88 57 PHE B N 1
ATOM 2355 C CA . PHE B 1 57 ? 1.116 -4.367 -11.266 1 87.88 57 PHE B CA 1
ATOM 2356 C C . PHE B 1 57 ? 0.579 -5.551 -12.055 1 87.88 57 PHE B C 1
ATOM 2358 O O . PHE B 1 57 ? 0.92 -6.703 -11.766 1 87.88 57 PHE B O 1
ATOM 2365 N N . GLY B 1 58 ? -0.249 -5.25 -13 1 83.69 58 GLY B N 1
ATOM 2366 C CA . GLY B 1 58 ? -0.751 -6.293 -13.883 1 83.69 58 GLY B CA 1
ATOM 2367 C C . GLY B 1 58 ? 0.339 -6.961 -14.695 1 83.69 58 GLY B C 1
ATOM 2368 O O . GLY B 1 58 ? 0.329 -8.18 -14.875 1 83.69 58 GLY B O 1
ATOM 2369 N N . MET B 1 59 ? 1.279 -6.242 -15.141 1 85.25 59 MET B N 1
ATOM 2370 C CA . MET B 1 59 ? 2.375 -6.773 -15.945 1 85.25 59 MET B CA 1
ATOM 2371 C C . MET B 1 59 ? 3.291 -7.656 -15.102 1 85.25 59 MET B C 1
ATOM 2373 O O . MET B 1 59 ? 3.812 -8.656 -15.594 1 85.25 59 MET B O 1
ATOM 2377 N N . ILE B 1 60 ? 3.457 -7.289 -13.875 1 88.69 60 ILE B N 1
ATOM 2378 C CA . ILE B 1 60 ? 4.328 -8.047 -12.984 1 88.69 60 ILE B CA 1
ATOM 2379 C C . ILE B 1 60 ? 3.754 -9.438 -12.758 1 88.69 60 ILE B C 1
ATOM 2381 O O . ILE B 1 60 ? 4.48 -10.438 -12.812 1 88.69 60 ILE B O 1
ATOM 2385 N N . ILE B 1 61 ? 2.496 -9.484 -12.523 1 86 61 ILE B N 1
ATOM 2386 C CA . ILE B 1 61 ? 1.865 -10.773 -12.266 1 86 61 ILE B CA 1
ATOM 2387 C C . ILE B 1 61 ? 1.941 -11.648 -13.516 1 86 61 ILE B C 1
ATOM 2389 O O . ILE B 1 61 ? 2.133 -12.867 -13.422 1 86 61 ILE B O 1
ATOM 2393 N N . ALA B 1 62 ? 1.791 -11.023 -14.641 1 86.19 62 ALA B N 1
ATOM 2394 C CA . ALA B 1 62 ? 1.893 -11.758 -15.898 1 86.19 62 ALA B CA 1
ATOM 2395 C C . ALA B 1 62 ? 3.293 -12.336 -16.078 1 86.19 62 ALA B C 1
ATOM 2397 O O . ALA B 1 62 ? 3.447 -13.477 -16.531 1 86.19 62 ALA B O 1
ATOM 2398 N N . LEU B 1 63 ? 4.273 -11.625 -15.75 1 85.88 63 LEU B N 1
ATOM 2399 C CA . LEU B 1 63 ? 5.656 -12.078 -15.875 1 85.88 63 LEU B CA 1
ATOM 2400 C C . LEU B 1 63 ? 5.941 -13.227 -14.914 1 85.88 63 LEU B C 1
ATOM 2402 O O . LEU B 1 63 ? 6.551 -14.227 -15.305 1 85.88 63 LEU B O 1
ATOM 2406 N N . HIS B 1 64 ? 5.43 -13.086 -13.727 1 88.31 64 HIS B N 1
ATOM 2407 C CA . HIS B 1 64 ? 5.684 -14.109 -12.727 1 88.31 64 HIS B CA 1
ATOM 2408 C C . HIS B 1 64 ? 4.902 -15.383 -13.031 1 88.31 64 HIS B C 1
ATOM 2410 O O . HIS B 1 64 ? 5.461 -16.484 -12.992 1 88.31 64 HIS B O 1
ATOM 2416 N N . VAL B 1 65 ? 3.645 -15.203 -13.305 1 85.69 65 VAL B N 1
ATOM 2417 C CA . VAL B 1 65 ? 2.803 -16.359 -13.594 1 85.69 65 VAL B CA 1
ATOM 2418 C C . VAL B 1 65 ? 3.266 -17.031 -14.883 1 85.69 65 VAL B C 1
ATOM 2420 O O . VAL B 1 65 ? 3.381 -18.266 -14.945 1 85.69 65 VAL B O 1
ATOM 2423 N N . GLY B 1 66 ? 3.541 -16.219 -15.844 1 83.81 66 GLY B N 1
ATOM 2424 C CA . GLY B 1 66 ? 4.02 -16.781 -17.109 1 83.81 66 GLY B CA 1
ATOM 2425 C C . GLY B 1 66 ? 5.309 -17.562 -16.953 1 83.81 66 GLY B C 1
ATOM 2426 O O . GLY B 1 66 ? 5.41 -18.688 -17.438 1 83.81 66 GLY B O 1
ATOM 2427 N N . SER B 1 67 ? 6.254 -17 -16.312 1 83.69 67 SER B N 1
ATOM 2428 C CA . SER B 1 67 ? 7.551 -17.641 -16.141 1 83.69 67 SER B CA 1
ATOM 2429 C C . SER B 1 67 ? 7.43 -18.906 -15.297 1 83.69 67 SER B C 1
ATOM 2431 O O . SER B 1 67 ? 8.016 -19.938 -15.633 1 83.69 67 SER B O 1
ATOM 2433 N N . PHE B 1 68 ? 6.699 -18.859 -14.32 1 84.12 68 PHE B N 1
ATOM 2434 C CA . PHE B 1 68 ? 6.566 -19.984 -13.398 1 84.12 68 PHE B CA 1
ATOM 2435 C C . PHE B 1 68 ? 5.828 -21.141 -14.062 1 84.12 68 PHE B C 1
ATOM 2437 O O . PHE B 1 68 ? 6.207 -22.312 -13.898 1 84.12 68 PHE B O 1
ATOM 2444 N N . PHE B 1 69 ? 4.867 -20.922 -14.82 1 86 69 PHE B N 1
ATOM 2445 C CA . PHE B 1 69 ? 4.07 -21.984 -15.422 1 86 69 PHE B CA 1
ATOM 2446 C C . PHE B 1 69 ? 4.77 -22.547 -16.656 1 86 69 PHE B C 1
ATOM 2448 O O . PHE B 1 69 ? 4.52 -23.688 -17.047 1 86 69 PHE B O 1
ATOM 2455 N N . ARG B 1 70 ? 5.586 -21.75 -17.188 1 83.38 70 ARG B N 1
ATOM 2456 C CA . ARG B 1 70 ? 6.457 -22.312 -18.219 1 83.38 70 ARG B CA 1
ATOM 2457 C C . ARG B 1 70 ? 7.453 -23.312 -17.609 1 83.38 70 ARG B C 1
ATOM 2459 O O . ARG B 1 70 ? 7.734 -24.359 -18.203 1 83.38 70 ARG B O 1
ATOM 2466 N N . GLN B 1 71 ? 7.938 -22.938 -16.5 1 82.44 71 GLN B N 1
ATOM 2467 C CA . GLN B 1 71 ? 8.844 -23.828 -15.781 1 82.44 71 GLN B CA 1
ATOM 2468 C C . GLN B 1 71 ? 8.156 -25.156 -15.43 1 82.44 71 GLN B C 1
ATOM 2470 O O . GLN B 1 71 ? 8.797 -26.203 -15.398 1 82.44 71 GLN B O 1
ATOM 2475 N N . LEU B 1 72 ? 6.867 -25.078 -15.258 1 84.56 72 LEU B N 1
ATOM 2476 C CA . LEU B 1 72 ? 6.105 -26.266 -14.852 1 84.56 72 LEU B CA 1
ATOM 2477 C C . LEU B 1 72 ? 5.594 -27.016 -16.078 1 84.56 72 LEU B C 1
ATOM 2479 O O . LEU B 1 72 ? 5.086 -28.141 -15.945 1 84.56 72 LEU B O 1
ATOM 2483 N N . GLY B 1 73 ? 5.715 -26.484 -17.203 1 83.06 73 GLY B N 1
ATOM 2484 C CA . GLY B 1 73 ? 5.125 -27.062 -18.391 1 83.06 73 GLY B CA 1
ATOM 2485 C C . GLY B 1 73 ? 3.611 -27 -18.406 1 83.06 73 GLY B C 1
ATOM 2486 O O . GLY B 1 73 ? 2.955 -27.828 -19.047 1 83.06 73 GLY B O 1
ATOM 2487 N N . ALA B 1 74 ? 3.051 -26.109 -17.641 1 84.88 74 ALA B N 1
ATOM 2488 C CA . ALA B 1 74 ? 1.604 -25.953 -17.516 1 84.88 74 ALA B CA 1
ATOM 2489 C C . ALA B 1 74 ? 1.131 -24.656 -18.156 1 84.88 74 ALA B C 1
ATOM 2491 O O . ALA B 1 74 ? 0.377 -23.891 -17.547 1 84.88 74 ALA B O 1
ATOM 2492 N N . GLU B 1 75 ? 1.557 -24.344 -19.375 1 83.94 75 GLU B N 1
ATOM 2493 C CA . GLU B 1 75 ? 1.284 -23.078 -20.047 1 83.94 75 GLU B CA 1
ATOM 2494 C C . GLU B 1 75 ? -0.203 -22.922 -20.359 1 83.94 75 GLU B C 1
ATOM 2496 O O . GLU B 1 75 ? -0.707 -21.812 -20.469 1 83.94 75 GLU B O 1
ATOM 2501 N N . ALA B 1 76 ? -0.895 -24.094 -20.391 1 83.06 76 ALA B N 1
ATOM 2502 C CA . ALA B 1 76 ? -2.32 -24.062 -20.719 1 83.06 76 ALA B CA 1
ATOM 2503 C C . ALA B 1 76 ? -3.127 -23.453 -19.578 1 83.06 76 ALA B C 1
ATOM 2505 O O . ALA B 1 76 ? -4.27 -23.031 -19.766 1 83.06 76 ALA B O 1
ATOM 2506 N N . GLN B 1 77 ? -2.506 -23.391 -18.422 1 85.31 77 GLN B N 1
ATOM 2507 C CA . GLN B 1 77 ? -3.236 -22.922 -17.25 1 85.31 77 GLN B CA 1
ATOM 2508 C C . GLN B 1 77 ? -2.863 -21.484 -16.906 1 85.31 77 GLN B C 1
ATOM 2510 O O . GLN B 1 77 ? -3.301 -20.953 -15.891 1 85.31 77 GLN B O 1
ATOM 2515 N N . ILE B 1 78 ? -2.115 -20.844 -17.734 1 85 78 ILE B N 1
ATOM 2516 C CA . ILE B 1 78 ? -1.615 -19.5 -17.469 1 85 78 ILE B CA 1
ATOM 2517 C C . ILE B 1 78 ? -2.789 -18.531 -17.328 1 85 78 ILE B C 1
ATOM 2519 O O . ILE B 1 78 ? -2.807 -17.688 -16.422 1 85 78 ILE B O 1
ATOM 2523 N N . GLY B 1 79 ? -3.746 -18.641 -18.188 1 84.81 79 GLY B N 1
ATOM 2524 C CA . GLY B 1 79 ? -4.898 -17.766 -18.109 1 84.81 79 GLY B CA 1
ATOM 2525 C C . GLY B 1 79 ? -5.66 -17.891 -16.812 1 84.81 79 GLY B C 1
ATOM 2526 O O . GLY B 1 79 ? -6.035 -16.875 -16.203 1 84.81 79 GLY B O 1
ATOM 2527 N N . SER B 1 80 ? -5.855 -19.078 -16.359 1 88.31 80 SER B N 1
ATOM 2528 C CA . SER B 1 80 ? -6.559 -19.312 -15.109 1 88.31 80 SER B CA 1
ATOM 2529 C C . SER B 1 80 ? -5.762 -18.781 -13.922 1 88.31 80 SER B C 1
ATOM 2531 O O . SER B 1 80 ? -6.324 -18.172 -13.016 1 88.31 80 SER B O 1
ATOM 2533 N N . ALA B 1 81 ? -4.504 -19.047 -13.992 1 88.62 81 ALA B N 1
ATOM 2534 C CA . ALA B 1 81 ? -3.629 -18.594 -12.914 1 88.62 81 ALA B CA 1
ATOM 2535 C C . ALA B 1 81 ? -3.621 -17.078 -12.82 1 88.62 81 ALA B C 1
ATOM 2537 O O . ALA B 1 81 ? -3.666 -16.516 -11.719 1 88.62 81 ALA B O 1
ATOM 2538 N N . LEU B 1 82 ? -3.545 -16.453 -13.93 1 88.75 82 LEU B N 1
ATOM 2539 C CA . LEU B 1 82 ? -3.512 -15 -13.977 1 88.75 82 LEU B CA 1
ATOM 2540 C C . LEU B 1 82 ? -4.824 -14.406 -13.477 1 88.75 82 LEU B C 1
ATOM 2542 O O . LEU B 1 82 ? -4.824 -13.414 -12.742 1 88.75 82 LEU B O 1
ATOM 2546 N N . PHE B 1 83 ? -5.871 -14.984 -13.883 1 89.44 83 PHE B N 1
ATOM 2547 C CA . PHE B 1 83 ? -7.184 -14.492 -13.469 1 89.44 83 PHE B CA 1
ATOM 2548 C C . PHE B 1 83 ? -7.355 -14.625 -11.961 1 89.44 83 PHE B C 1
ATOM 2550 O O . PHE B 1 83 ? -7.77 -13.68 -11.289 1 89.44 83 PHE B O 1
ATOM 2557 N N . LEU B 1 84 ? -7.07 -15.758 -11.477 1 90.12 84 LEU B N 1
ATOM 2558 C CA . LEU B 1 84 ? -7.266 -16 -10.055 1 90.12 84 LEU B CA 1
ATOM 2559 C C . LEU B 1 84 ? -6.336 -15.133 -9.219 1 90.12 84 LEU B C 1
ATOM 2561 O O . LEU B 1 84 ? -6.75 -14.57 -8.203 1 90.12 84 LEU B O 1
ATOM 2565 N N . ALA B 1 85 ? -5.098 -15.039 -9.641 1 91 85 ALA B N 1
ATOM 2566 C CA . ALA B 1 85 ? -4.145 -14.188 -8.93 1 91 85 ALA B CA 1
ATOM 2567 C C . ALA B 1 85 ? -4.605 -12.734 -8.906 1 91 85 ALA B C 1
ATOM 2569 O O . ALA B 1 85 ? -4.461 -12.047 -7.898 1 91 85 ALA B O 1
ATOM 2570 N N . THR B 1 86 ? -5.148 -12.266 -9.992 1 92.94 86 THR B N 1
ATOM 2571 C CA . THR B 1 86 ? -5.555 -10.875 -10.125 1 92.94 86 THR B CA 1
ATOM 2572 C C . THR B 1 86 ? -6.82 -10.594 -9.32 1 92.94 86 THR B C 1
ATOM 2574 O O . THR B 1 86 ? -6.855 -9.672 -8.508 1 92.94 86 THR B O 1
ATOM 2577 N N . VAL B 1 87 ? -7.773 -11.414 -9.453 1 93.5 87 VAL B N 1
ATOM 2578 C CA . VAL B 1 87 ? -9.102 -11.164 -8.898 1 93.5 87 VAL B CA 1
ATOM 2579 C C . VAL B 1 87 ? -9.102 -11.477 -7.402 1 93.5 87 VAL B C 1
ATOM 2581 O O . VAL B 1 87 ? -9.734 -10.773 -6.613 1 93.5 87 VAL B O 1
ATOM 2584 N N . ARG B 1 88 ? -8.367 -12.445 -7.023 1 93.44 88 ARG B N 1
ATOM 2585 C CA . ARG B 1 88 ? -8.438 -12.883 -5.633 1 93.44 88 ARG B CA 1
ATOM 2586 C C . ARG B 1 88 ? -7.504 -12.055 -4.754 1 93.44 88 ARG B C 1
ATOM 2588 O O . ARG B 1 88 ? -7.762 -11.875 -3.561 1 93.44 88 ARG B O 1
ATOM 2595 N N . GLU B 1 89 ? -6.457 -11.562 -5.352 1 92.12 89 GLU B N 1
ATOM 2596 C CA . GLU B 1 89 ? -5.48 -10.984 -4.434 1 92.12 89 GLU B CA 1
ATOM 2597 C C . GLU B 1 89 ? -4.934 -9.664 -4.969 1 92.12 89 GLU B C 1
ATOM 2599 O O . GLU B 1 89 ? -4.91 -8.656 -4.254 1 92.12 89 GLU B O 1
ATOM 2604 N N . GLN B 1 90 ? -4.508 -9.609 -6.215 1 92.69 90 GLN B N 1
ATOM 2605 C CA . GLN B 1 90 ? -3.836 -8.422 -6.742 1 92.69 90 GLN B CA 1
ATOM 2606 C C . GLN B 1 90 ? -4.754 -7.207 -6.711 1 92.69 90 GLN B C 1
ATOM 2608 O O . GLN B 1 90 ? -4.359 -6.137 -6.25 1 92.69 90 GLN B O 1
ATOM 2613 N N . ALA B 1 91 ? -5.934 -7.379 -7.23 1 95.81 91 ALA B N 1
ATOM 2614 C CA . ALA B 1 91 ? -6.867 -6.258 -7.293 1 95.81 91 ALA B CA 1
ATOM 2615 C C . ALA B 1 91 ? -7.23 -5.773 -5.891 1 95.81 91 ALA B C 1
ATOM 2617 O O . ALA B 1 91 ? -7.18 -4.57 -5.609 1 95.81 91 ALA B O 1
ATOM 2618 N N . PRO B 1 92 ? -7.539 -6.648 -4.988 1 96 92 PRO B N 1
ATOM 2619 C CA . PRO B 1 92 ? -7.828 -6.215 -3.621 1 96 92 PRO B CA 1
ATOM 2620 C C . PRO B 1 92 ? -6.645 -5.504 -2.965 1 96 92 PRO B C 1
ATOM 2622 O O . PRO B 1 92 ? -6.832 -4.496 -2.277 1 96 92 PRO B O 1
ATOM 2625 N N . ILE B 1 93 ? -5.477 -5.977 -3.178 1 94.19 93 ILE B N 1
ATOM 2626 C CA . ILE B 1 93 ? -4.297 -5.375 -2.568 1 94.19 93 ILE B CA 1
ATOM 2627 C C . ILE B 1 93 ? -4.098 -3.963 -3.111 1 94.19 93 ILE B C 1
ATOM 2629 O O . ILE B 1 93 ? -3.867 -3.023 -2.346 1 94.19 93 ILE B O 1
ATOM 2633 N N . ALA B 1 94 ? -4.168 -3.859 -4.387 1 94.81 94 ALA B N 1
ATOM 2634 C CA . ALA B 1 94 ? -4.027 -2.541 -4.996 1 94.81 94 ALA B CA 1
ATOM 2635 C C . ALA B 1 94 ? -5.105 -1.585 -4.492 1 94.81 94 ALA B C 1
ATOM 2637 O O . ALA B 1 94 ? -4.84 -0.401 -4.273 1 94.81 94 ALA B O 1
ATOM 2638 N N . THR B 1 95 ? -6.242 -2.113 -4.371 1 95.69 95 THR B N 1
ATOM 2639 C CA . THR B 1 95 ? -7.352 -1.31 -3.873 1 95.69 95 THR B CA 1
ATOM 2640 C C . THR B 1 95 ? -7.086 -0.844 -2.443 1 95.69 95 THR B C 1
ATOM 2642 O O . THR B 1 95 ? -7.352 0.31 -2.102 1 95.69 95 THR B O 1
ATOM 2645 N N . ALA B 1 96 ? -6.645 -1.747 -1.63 1 95.88 96 ALA B N 1
ATOM 2646 C CA . ALA B 1 96 ? -6.312 -1.398 -0.251 1 95.88 96 ALA B CA 1
ATOM 2647 C C . ALA B 1 96 ? -5.293 -0.265 -0.202 1 95.88 96 ALA B C 1
ATOM 2649 O O . ALA B 1 96 ? -5.414 0.653 0.613 1 95.88 96 ALA B O 1
ATOM 2650 N N . LEU B 1 97 ? -4.355 -0.351 -1.068 1 94.12 97 LEU B N 1
ATOM 2651 C CA . LEU B 1 97 ? -3.309 0.664 -1.135 1 94.12 97 LEU B CA 1
ATOM 2652 C C . LEU B 1 97 ? -3.885 2.012 -1.555 1 94.12 97 LEU B C 1
ATOM 2654 O O . LEU B 1 97 ? -3.584 3.039 -0.942 1 94.12 97 LEU B O 1
ATOM 2658 N N . LEU B 1 98 ? -4.68 1.998 -2.508 1 95.12 98 LEU B N 1
ATOM 2659 C CA . LEU B 1 98 ? -5.18 3.23 -3.105 1 95.12 98 LEU B CA 1
ATOM 2660 C C . LEU B 1 98 ? -6.227 3.883 -2.207 1 95.12 98 LEU B C 1
ATOM 2662 O O . LEU B 1 98 ? -6.223 5.102 -2.025 1 95.12 98 LEU B O 1
ATOM 2666 N N . ILE B 1 99 ? -7.098 3.078 -1.67 1 96.38 99 ILE B N 1
ATOM 2667 C CA . ILE B 1 99 ? -8.18 3.645 -0.866 1 96.38 99 ILE B CA 1
ATOM 2668 C C . ILE B 1 99 ? -7.617 4.152 0.463 1 96.38 99 ILE B C 1
ATOM 2670 O O . ILE B 1 99 ? -8.117 5.129 1.021 1 96.38 99 ILE B O 1
ATOM 2674 N N . SER B 1 100 ? -6.578 3.533 0.955 1 95.69 100 SER B N 1
ATOM 2675 C CA . SER B 1 100 ? -5.938 3.977 2.189 1 95.69 100 SER B CA 1
ATOM 267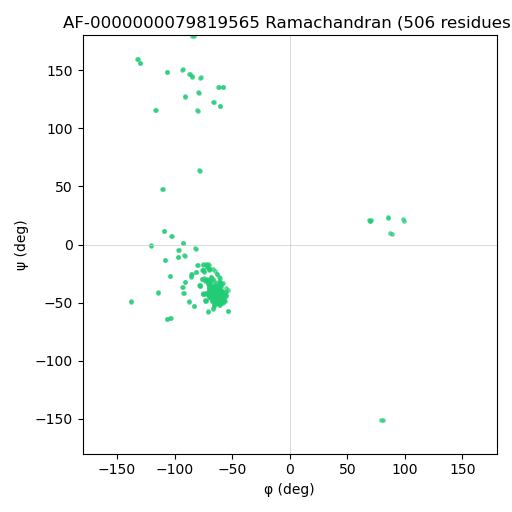6 C C . SER B 1 100 ? -4.961 5.117 1.926 1 95.69 100 SER B C 1
ATOM 2678 O O . SER B 1 100 ? -5.066 6.188 2.527 1 95.69 100 SER B O 1
ATOM 2680 N N . GLY B 1 101 ? -4.078 4.891 1.021 1 93 101 GLY B N 1
ATOM 2681 C CA . GLY B 1 101 ? -2.967 5.801 0.796 1 93 101 GLY B CA 1
ATOM 2682 C C . GLY B 1 101 ? -3.365 7.055 0.04 1 93 101 GLY B C 1
ATOM 2683 O O . GLY B 1 101 ? -2.73 8.102 0.186 1 93 101 GLY B O 1
ATOM 2684 N N . ALA B 1 102 ? -4.332 6.973 -0.792 1 94 102 ALA B N 1
ATOM 2685 C CA . ALA B 1 102 ? -4.742 8.141 -1.569 1 94 102 ALA B CA 1
ATOM 2686 C C . ALA B 1 102 ? -6.062 8.703 -1.055 1 94 102 ALA B C 1
ATOM 2688 O O . ALA B 1 102 ? -6.082 9.742 -0.388 1 94 102 ALA B O 1
ATOM 2689 N N . GLY B 1 103 ? -7.086 7.934 -1.161 1 95.06 103 GLY B N 1
ATOM 2690 C CA . GLY B 1 103 ? -8.398 8.414 -0.753 1 95.06 103 GLY B CA 1
ATOM 2691 C C . GLY B 1 103 ? -8.508 8.656 0.74 1 95.06 103 GLY B C 1
ATOM 2692 O O . GLY B 1 103 ? -8.859 9.75 1.172 1 95.06 103 GLY B O 1
ATOM 2693 N N . GLY B 1 104 ? -8.211 7.66 1.501 1 95.88 104 GLY B N 1
ATOM 2694 C CA . GLY B 1 104 ? -8.312 7.75 2.949 1 95.88 104 GLY B CA 1
ATOM 2695 C C . GLY B 1 104 ? -7.426 8.82 3.543 1 95.88 104 GLY B C 1
ATOM 2696 O O . GLY B 1 104 ? -7.852 9.57 4.426 1 95.88 104 GLY B O 1
ATOM 2697 N N . SER B 1 105 ? -6.211 8.883 3.08 1 95.44 105 SER B N 1
ATOM 2698 C CA . SER B 1 105 ? -5.277 9.875 3.602 1 95.44 105 SER B CA 1
ATOM 2699 C C . SER B 1 105 ? -5.723 11.289 3.246 1 95.44 105 SER B C 1
ATOM 2701 O O . SER B 1 105 ? -5.566 12.211 4.043 1 95.44 105 SER B O 1
ATOM 2703 N N . ALA B 1 106 ? -6.273 11.461 2.098 1 94.69 106 ALA B N 1
ATOM 2704 C CA . ALA B 1 106 ? -6.801 12.758 1.696 1 94.69 106 ALA B CA 1
ATOM 2705 C C . ALA B 1 106 ? -7.98 13.172 2.574 1 94.69 106 ALA B C 1
ATOM 2707 O O . ALA B 1 106 ? -8.094 14.336 2.967 1 94.69 106 ALA B O 1
ATOM 2708 N N . MET B 1 107 ? -8.797 12.227 2.805 1 95.69 107 MET B N 1
ATOM 2709 C CA . MET B 1 107 ? -9.945 12.484 3.668 1 95.69 107 MET B CA 1
ATOM 2710 C C . MET B 1 107 ? -9.492 12.875 5.07 1 95.69 107 MET B C 1
ATOM 2712 O O . MET B 1 107 ? -10.047 13.797 5.672 1 95.69 107 MET B O 1
ATOM 2716 N N . THR B 1 108 ? -8.508 12.188 5.582 1 96 108 THR B N 1
ATOM 2717 C CA . THR B 1 108 ? -7.992 12.484 6.914 1 96 108 THR B CA 1
ATOM 2718 C C . THR B 1 108 ? -7.398 13.891 6.965 1 96 108 THR B C 1
ATOM 2720 O O . THR B 1 108 ? -7.621 14.625 7.926 1 96 108 THR B O 1
ATOM 2723 N N . ALA B 1 109 ? -6.633 14.227 5.949 1 93.62 109 ALA B N 1
ATOM 2724 C CA . ALA B 1 109 ? -6.035 15.555 5.883 1 93.62 109 ALA B CA 1
ATOM 2725 C C . ALA B 1 109 ? -7.109 16.641 5.863 1 93.62 109 ALA B C 1
ATOM 2727 O O . ALA B 1 109 ? -6.973 17.672 6.527 1 93.62 109 ALA B O 1
ATOM 2728 N N . ASP B 1 110 ? -8.133 16.422 5.109 1 92.94 110 ASP B N 1
ATOM 2729 C CA . ASP B 1 110 ? -9.211 17.391 4.973 1 92.94 110 ASP B CA 1
ATOM 2730 C C . ASP B 1 110 ? -9.961 17.562 6.297 1 92.94 110 ASP B C 1
ATOM 2732 O O . ASP B 1 110 ? -10.117 18.688 6.781 1 92.94 110 ASP B O 1
ATOM 2736 N N . ILE B 1 111 ? -10.414 16.484 6.902 1 93.62 111 ILE B N 1
ATOM 2737 C CA . ILE B 1 111 ? -11.164 16.531 8.156 1 93.62 111 ILE B CA 1
ATOM 2738 C C . ILE B 1 111 ? -10.273 17.047 9.273 1 93.62 111 ILE B C 1
ATOM 2740 O O . ILE B 1 111 ? -10.703 17.875 10.086 1 93.62 111 ILE B O 1
ATOM 2744 N N . GLY B 1 112 ? -9.055 16.562 9.289 1 93.06 112 GLY B N 1
ATOM 2745 C CA . GLY B 1 112 ? -8.109 17.016 10.297 1 93.06 112 GLY B CA 1
ATOM 2746 C C . GLY B 1 112 ? -7.848 18.516 10.234 1 93.06 112 GLY B C 1
ATOM 2747 O O . GLY B 1 112 ? -7.762 19.188 11.266 1 93.06 112 GLY B O 1
ATOM 2748 N N . SER B 1 113 ? -7.66 19.047 9.039 1 91.5 113 SER B N 1
ATOM 2749 C CA . SER B 1 113 ? -7.438 20.469 8.875 1 91.5 113 SER B CA 1
ATOM 2750 C C . SER B 1 113 ? -8.656 21.281 9.328 1 91.5 113 SER B C 1
ATOM 2752 O O . SER B 1 113 ? -8.508 22.344 9.922 1 91.5 113 SER B O 1
ATOM 2754 N N . ARG B 1 114 ? -9.828 20.797 9.055 1 91.19 114 ARG B N 1
ATOM 2755 C CA . ARG B 1 114 ? -11.047 21.453 9.516 1 91.19 114 ARG B CA 1
ATOM 2756 C C . ARG B 1 114 ? -11.148 21.422 11.031 1 91.19 114 ARG B C 1
ATOM 2758 O O . ARG B 1 114 ? -11.648 22.375 11.648 1 91.19 114 ARG B O 1
ATOM 2765 N N . ARG B 1 115 ? -10.672 20.328 11.562 1 92.06 115 ARG B N 1
ATOM 2766 C CA . ARG B 1 115 ? -10.703 20.172 13.016 1 92.06 115 ARG B CA 1
ATOM 2767 C C . ARG B 1 115 ? -9.789 21.188 13.695 1 92.06 115 ARG B C 1
ATOM 2769 O O . ARG B 1 115 ? -10.188 21.844 14.664 1 92.06 115 ARG B O 1
ATOM 2776 N N . ILE B 1 116 ? -8.641 21.359 13.242 1 89.06 116 ILE B N 1
ATOM 2777 C CA . ILE B 1 116 ? -7.68 22.219 13.906 1 89.06 116 ILE B CA 1
ATOM 2778 C C . ILE B 1 116 ? -8.039 23.688 13.648 1 89.06 116 ILE B C 1
ATOM 2780 O O . ILE B 1 116 ? -7.59 24.578 14.375 1 89.06 116 ILE B O 1
ATOM 2784 N N . ARG B 1 117 ? -8.875 23.984 12.633 1 89.31 117 ARG B N 1
ATOM 2785 C CA . ARG B 1 117 ? -9.352 25.328 12.359 1 89.31 117 ARG B CA 1
ATOM 2786 C C . ARG B 1 117 ? -10.68 25.594 13.062 1 89.31 117 ARG B C 1
ATOM 2788 O O . ARG B 1 117 ? -11.336 26.609 12.805 1 89.31 117 ARG B O 1
ATOM 2795 N N . ASP B 1 118 ? -11.141 24.609 13.789 1 90.19 118 ASP B N 1
ATOM 2796 C CA . ASP B 1 118 ? -12.352 24.688 14.602 1 90.19 118 ASP B CA 1
ATOM 2797 C C . ASP B 1 118 ? -13.594 24.766 13.727 1 90.19 118 ASP B C 1
ATOM 2799 O O . ASP B 1 118 ? -14.641 25.25 14.172 1 90.19 118 ASP B O 1
ATOM 2803 N N . GLU B 1 119 ? -13.461 24.359 12.547 1 89.81 119 GLU B N 1
ATOM 2804 C CA . GLU B 1 119 ? -14.602 24.375 11.641 1 89.81 119 GLU B CA 1
ATOM 2805 C C . GLU B 1 119 ? -15.641 23.328 12.031 1 89.81 119 GLU B C 1
ATOM 2807 O O . GLU B 1 119 ? -16.844 23.531 11.836 1 89.81 119 GLU B O 1
ATOM 2812 N N . ILE B 1 120 ? -15.195 22.297 12.547 1 88.81 120 ILE B N 1
ATOM 2813 C CA . ILE B 1 120 ? -16.109 21.234 12.961 1 88.81 120 ILE B CA 1
ATOM 2814 C C . ILE B 1 120 ? -16.875 21.672 14.203 1 88.81 120 ILE B C 1
ATOM 2816 O O . ILE B 1 120 ? -18.094 21.469 14.297 1 88.81 120 ILE B O 1
ATOM 2820 N N . ASP B 1 121 ? -16.219 22.266 15.102 1 88.81 121 ASP B N 1
ATOM 2821 C CA . ASP B 1 121 ? -16.859 22.812 16.281 1 88.81 121 ASP B CA 1
ATOM 2822 C C . ASP B 1 121 ? -17.875 23.906 15.906 1 88.81 121 ASP B C 1
ATOM 2824 O O . ASP B 1 121 ? -18.938 24 16.516 1 88.81 121 ASP B O 1
ATOM 2828 N N . ALA B 1 122 ? -17.453 24.672 14.914 1 90.19 122 ALA B N 1
ATOM 2829 C CA . ALA B 1 122 ? -18.344 25.719 14.422 1 90.19 122 ALA B CA 1
ATOM 2830 C C . ALA B 1 122 ? -19.625 25.125 13.852 1 90.19 122 ALA B C 1
ATOM 2832 O O . ALA B 1 122 ? -20.703 25.719 14.008 1 90.19 122 ALA B O 1
ATOM 2833 N N . MET B 1 123 ? -19.547 24 13.242 1 88.38 123 MET B N 1
ATOM 2834 C CA . MET B 1 123 ? -20.719 23.312 12.711 1 88.38 123 MET B CA 1
ATOM 2835 C C . MET B 1 123 ? -21.656 22.891 13.844 1 88.38 123 MET B C 1
ATOM 2837 O O . MET B 1 123 ? -22.875 23.078 13.75 1 88.38 123 MET B O 1
ATOM 2841 N N . GLU B 1 124 ? -21.109 22.406 14.836 1 86.12 124 GLU B N 1
ATOM 2842 C CA . GLU B 1 124 ? -21.906 21.969 15.977 1 86.12 124 GLU B CA 1
ATOM 2843 C C . GLU B 1 124 ? -22.609 23.141 16.656 1 86.12 124 GLU B C 1
ATOM 2845 O O . GLU B 1 124 ? -23.766 23.031 17.062 1 86.12 124 GLU B O 1
ATOM 2850 N N . VAL B 1 125 ? -21.953 24.188 16.688 1 90.06 125 VAL B N 1
ATOM 2851 C CA . VAL B 1 125 ? -22.531 25.391 17.297 1 90.06 125 VAL B CA 1
ATOM 2852 C C . VAL B 1 125 ? -23.656 25.922 16.422 1 90.06 125 VAL B C 1
ATOM 2854 O O . VAL B 1 125 ? -24.656 26.453 16.938 1 90.06 125 VAL B O 1
ATOM 2857 N N . MET B 1 126 ? -23.547 25.766 15.18 1 91.69 126 MET B N 1
ATOM 2858 C CA . MET B 1 126 ? -24.562 26.219 14.234 1 91.69 126 MET B CA 1
ATOM 2859 C C . MET B 1 126 ? -25.703 25.219 14.133 1 91.69 126 MET B C 1
ATOM 2861 O O . MET B 1 126 ? -26.625 25.406 13.328 1 91.69 126 MET B O 1
ATOM 2865 N N . GLY B 1 127 ? -25.562 24.109 14.82 1 86.88 127 GLY B N 1
ATOM 2866 C CA . GLY B 1 127 ? -26.641 23.125 14.852 1 86.88 127 GLY B CA 1
ATOM 2867 C C . GLY B 1 127 ? -26.547 22.125 13.711 1 86.88 127 GLY B C 1
ATOM 2868 O O . GLY B 1 127 ? -27.531 21.453 13.406 1 86.88 127 GLY B O 1
ATOM 2869 N N . VAL B 1 128 ? -25.484 22.219 13.07 1 84.5 128 VAL B N 1
ATOM 2870 C CA . VAL B 1 128 ? -25.281 21.266 12 1 84.5 128 VAL B CA 1
ATOM 2871 C C . VAL B 1 128 ? -24.547 20.031 12.539 1 84.5 128 VAL B C 1
ATOM 2873 O O . VAL B 1 128 ? -23.531 20.156 13.211 1 84.5 128 VAL B O 1
ATOM 2876 N N . ASP B 1 129 ? -25.062 18.844 12.312 1 85.56 129 ASP B N 1
ATOM 2877 C CA . ASP B 1 129 ? -24.438 17.609 12.758 1 85.56 129 ASP B CA 1
ATOM 2878 C C . ASP B 1 129 ? -23.312 17.188 11.812 1 85.56 129 ASP B C 1
ATOM 2880 O O . ASP B 1 129 ? -23.578 16.75 10.688 1 85.56 129 ASP B O 1
ATOM 2884 N N . PRO B 1 130 ? -22.172 17.188 12.312 1 84.56 130 PRO B N 1
ATOM 2885 C CA . PRO B 1 130 ? -21.047 16.844 11.453 1 84.56 130 PRO B CA 1
ATOM 2886 C C . PRO B 1 130 ? -21.078 15.375 11.016 1 84.56 130 PRO B C 1
ATOM 2888 O O . PRO B 1 130 ? -20.562 15.039 9.945 1 84.56 130 PRO B O 1
ATOM 2891 N N . MET B 1 131 ? -21.609 14.57 11.797 1 82.94 131 MET B N 1
ATOM 2892 C CA . MET B 1 131 ? -21.719 13.156 11.43 1 82.94 131 MET B CA 1
ATOM 2893 C C . MET B 1 131 ? -22.578 12.977 10.195 1 82.94 131 MET B C 1
ATOM 2895 O O . MET B 1 131 ? -22.25 12.188 9.305 1 82.94 131 MET B O 1
ATOM 2899 N N . HIS B 1 132 ? -23.578 13.688 10.141 1 81.5 132 HIS B N 1
ATOM 2900 C CA . HIS B 1 132 ? -24.531 13.594 9.047 1 81.5 132 HIS B CA 1
ATOM 2901 C C . HIS B 1 132 ? -24.016 14.289 7.797 1 81.5 132 HIS B C 1
ATOM 2903 O O . HIS B 1 132 ? -24.234 13.812 6.68 1 81.5 132 HIS B O 1
ATOM 2909 N N . ARG B 1 133 ? -23.359 15.32 7.988 1 81.31 133 ARG B N 1
ATOM 2910 C CA . ARG B 1 133 ? -22.984 16.156 6.852 1 81.31 133 ARG B CA 1
ATOM 2911 C C . ARG B 1 133 ? -21.625 15.734 6.293 1 81.31 133 ARG B C 1
ATOM 2913 O O . ARG B 1 133 ? -21.391 15.82 5.086 1 81.31 133 ARG B O 1
ATOM 2920 N N . LEU B 1 134 ? -20.781 15.273 7.141 1 85.25 134 LEU B N 1
ATOM 2921 C CA . LEU B 1 134 ? -19.391 15.086 6.715 1 85.25 134 LEU B CA 1
ATOM 2922 C C . LEU B 1 134 ? -19.016 13.609 6.711 1 85.25 134 LEU B C 1
ATOM 2924 O O . LEU B 1 134 ? -18.438 13.109 5.746 1 85.25 134 LEU B O 1
ATOM 2928 N N . ILE B 1 135 ? -19.422 12.875 7.672 1 89.56 135 ILE B N 1
ATOM 2929 C CA . ILE B 1 135 ? -18.906 11.523 7.883 1 89.56 135 ILE B CA 1
ATOM 2930 C C . ILE B 1 135 ? -19.719 10.523 7.074 1 89.56 135 ILE B C 1
ATOM 2932 O O . ILE B 1 135 ? -19.156 9.703 6.34 1 89.56 135 ILE B O 1
ATOM 2936 N N . GLY B 1 136 ? -21.016 10.57 7.152 1 90.06 136 GLY B N 1
ATOM 2937 C CA . GLY B 1 136 ? -21.891 9.641 6.449 1 90.06 136 GLY B CA 1
ATOM 2938 C C . GLY B 1 136 ? -21.609 9.586 4.957 1 90.06 136 GLY B C 1
ATOM 2939 O O . GLY B 1 136 ? -21.328 8.516 4.414 1 90.06 136 GLY B O 1
ATOM 2940 N N . PRO B 1 137 ? -21.688 10.719 4.32 1 90.81 137 PRO B N 1
ATOM 2941 C CA . PRO B 1 137 ? -21.438 10.742 2.879 1 90.81 137 PRO B CA 1
ATOM 2942 C C . PRO B 1 137 ? -20.047 10.234 2.512 1 90.81 137 PRO B C 1
ATOM 2944 O O . PRO B 1 137 ? -19.875 9.594 1.471 1 90.81 137 PRO B O 1
ATOM 2947 N N . ARG B 1 138 ? -19.109 10.469 3.32 1 93.25 138 ARG B N 1
ATOM 2948 C CA . ARG B 1 138 ? -17.734 10.039 3.055 1 93.25 138 ARG B CA 1
ATOM 2949 C C . ARG B 1 138 ? -17.609 8.523 3.156 1 93.25 138 ARG B C 1
ATOM 2951 O O . ARG B 1 138 ? -16.859 7.906 2.385 1 93.25 138 ARG B O 1
ATOM 2958 N N . LEU B 1 139 ? -18.297 7.965 4.094 1 94.56 139 LEU B N 1
ATOM 2959 C CA . LEU B 1 139 ? -18.25 6.516 4.258 1 94.56 139 LEU B CA 1
ATOM 2960 C C . LEU B 1 139 ? -18.797 5.812 3.025 1 94.56 139 LEU B C 1
ATOM 2962 O O . LEU B 1 139 ? -18.203 4.848 2.537 1 94.56 139 LEU B O 1
ATOM 2966 N N . VAL B 1 140 ? -19.844 6.293 2.533 1 94.5 140 VAL B N 1
ATOM 2967 C CA . VAL B 1 140 ? -20.469 5.695 1.364 1 94.5 140 VAL B CA 1
ATOM 2968 C C . VAL B 1 140 ? -19.625 5.953 0.125 1 94.5 140 VAL B C 1
ATOM 2970 O O . VAL B 1 140 ? -19.453 5.062 -0.712 1 94.5 140 VAL B O 1
ATOM 2973 N N . ALA B 1 141 ? -19.156 7.133 0.039 1 95.75 141 ALA B N 1
ATOM 2974 C CA . ALA B 1 141 ? -18.312 7.48 -1.104 1 95.75 141 ALA B CA 1
ATOM 2975 C C . ALA B 1 141 ? -17.062 6.602 -1.158 1 95.75 141 ALA B C 1
ATOM 2977 O O . ALA B 1 141 ? -16.703 6.094 -2.223 1 95.75 141 ALA B O 1
ATOM 2978 N N . ALA B 1 142 ? -16.422 6.43 -0.007 1 97.06 142 ALA B N 1
ATOM 2979 C CA . ALA B 1 142 ? -15.227 5.594 0.058 1 97.06 142 ALA B CA 1
ATOM 2980 C C . ALA B 1 142 ? -15.547 4.152 -0.324 1 97.06 142 ALA B C 1
ATOM 2982 O O . ALA B 1 142 ? -14.758 3.494 -1.005 1 97.06 142 ALA B O 1
ATOM 2983 N N . THR B 1 143 ? -16.688 3.67 0.079 1 97.31 143 THR B N 1
ATOM 2984 C CA . THR B 1 143 ? -17.109 2.301 -0.205 1 97.31 143 THR B CA 1
ATOM 2985 C C . THR B 1 143 ? -17.344 2.109 -1.699 1 97.31 143 THR B C 1
ATOM 2987 O O . THR B 1 143 ? -16.875 1.141 -2.293 1 97.31 143 THR B O 1
ATOM 2990 N N . VAL B 1 144 ? -18 2.994 -2.293 1 97.19 144 VAL B N 1
ATOM 2991 C CA . VAL B 1 144 ? -18.328 2.906 -3.715 1 97.19 144 VAL B CA 1
ATOM 2992 C C . VAL B 1 144 ? -17.047 3.059 -4.543 1 97.19 144 VAL B C 1
ATOM 2994 O O . VAL B 1 144 ? -16.828 2.314 -5.504 1 97.19 144 VAL B O 1
ATOM 2997 N N . CYS B 1 145 ? -16.266 4.012 -4.207 1 97.69 145 CYS B N 1
ATOM 2998 C CA . CYS B 1 145 ? -15.016 4.234 -4.926 1 97.69 145 CYS B CA 1
ATOM 2999 C C . CYS B 1 145 ? -14.102 3.014 -4.836 1 97.69 145 CYS B C 1
ATOM 3001 O O . CYS B 1 145 ? -13.43 2.662 -5.801 1 97.69 145 CYS B O 1
ATOM 3003 N N . SER B 1 146 ? -14.086 2.424 -3.66 1 98 146 SER B N 1
ATOM 3004 C CA . SER B 1 146 ? -13.266 1.232 -3.469 1 98 146 SER B CA 1
ATOM 3005 C C . SER B 1 146 ? -13.68 0.116 -4.422 1 98 146 SER B C 1
ATOM 3007 O O . SER B 1 146 ? -12.828 -0.574 -4.988 1 98 146 SER B O 1
ATOM 3009 N N . VAL B 1 147 ? -14.945 -0.08 -4.602 1 97.94 147 VAL B N 1
ATOM 3010 C CA . VAL B 1 147 ? -15.453 -1.091 -5.523 1 97.94 147 VAL B CA 1
ATOM 3011 C C . VAL B 1 147 ? -15.039 -0.744 -6.949 1 97.94 147 VAL B C 1
ATOM 3013 O O . VAL B 1 147 ? -14.641 -1.622 -7.719 1 97.94 147 VAL B O 1
ATOM 3016 N N . LEU B 1 148 ? -15.133 0.469 -7.262 1 97.12 148 LEU B N 1
ATOM 3017 C CA . LEU B 1 148 ? -14.734 0.918 -8.594 1 97.12 148 LEU B CA 1
ATOM 3018 C C . LEU B 1 148 ? -13.234 0.719 -8.805 1 97.12 148 LEU B C 1
ATOM 3020 O O . LEU B 1 148 ? -12.812 0.264 -9.867 1 97.12 148 LEU B O 1
ATOM 3024 N N . PHE B 1 149 ? -12.438 1.1 -7.809 1 97.12 149 PHE B N 1
ATOM 3025 C CA . PHE B 1 149 ? -10.992 0.912 -7.891 1 97.12 149 PHE B CA 1
ATOM 3026 C C . PHE B 1 149 ? -10.648 -0.554 -8.133 1 97.12 149 PHE B C 1
ATOM 3028 O O . PHE B 1 149 ? -9.859 -0.875 -9.023 1 97.12 149 PHE B O 1
ATOM 3035 N N . CYS B 1 150 ? -11.234 -1.37 -7.363 1 97.5 150 CYS B N 1
ATOM 3036 C CA . CYS B 1 150 ? -10.953 -2.799 -7.434 1 97.5 150 CYS B CA 1
ATOM 3037 C C . CYS B 1 150 ? -11.281 -3.354 -8.812 1 97.5 150 CYS B C 1
ATOM 3039 O O . CYS B 1 150 ? -10.523 -4.156 -9.367 1 97.5 150 CYS B O 1
ATOM 3041 N N . SER B 1 151 ? -12.398 -2.938 -9.344 1 96.56 151 SER B N 1
ATOM 3042 C CA . SER B 1 151 ? -12.836 -3.391 -10.656 1 96.56 151 SER B CA 1
ATOM 3043 C C . SER B 1 151 ? -11.883 -2.918 -11.75 1 96.56 151 SER B C 1
ATOM 3045 O O . SER B 1 151 ? -11.547 -3.678 -12.664 1 96.56 151 SER B O 1
ATOM 3047 N N . ILE B 1 152 ? -11.438 -1.763 -11.648 1 94.69 152 ILE B N 1
ATOM 3048 C CA . ILE B 1 152 ? -10.531 -1.197 -12.641 1 94.69 152 ILE B CA 1
ATOM 3049 C C . ILE B 1 152 ? -9.18 -1.907 -12.562 1 94.69 152 ILE B C 1
ATOM 3051 O O . ILE B 1 152 ? -8.586 -2.229 -13.594 1 94.69 152 ILE B O 1
ATOM 3055 N N . VAL B 1 153 ? -8.742 -2.135 -11.375 1 94.19 153 VAL B N 1
ATOM 3056 C CA . VAL B 1 153 ? -7.469 -2.824 -11.195 1 94.19 153 VAL B CA 1
ATOM 3057 C C . VAL B 1 153 ? -7.566 -4.242 -11.758 1 94.19 153 VAL B C 1
ATOM 3059 O O . VAL B 1 153 ? -6.625 -4.734 -12.383 1 94.19 153 VAL B O 1
ATOM 3062 N N . ALA B 1 154 ? -8.68 -4.879 -11.516 1 94.94 154 ALA B N 1
ATOM 3063 C CA . ALA B 1 154 ? -8.875 -6.23 -12.023 1 94.94 154 ALA B CA 1
ATOM 3064 C C . ALA B 1 154 ? -8.836 -6.254 -13.555 1 94.94 154 ALA B C 1
ATOM 3066 O O . ALA B 1 154 ? -8.203 -7.129 -14.148 1 94.94 154 ALA B O 1
ATOM 3067 N N . VAL B 1 155 ? -9.469 -5.328 -14.125 1 92.75 155 VAL B N 1
ATOM 3068 C CA . VAL B 1 155 ? -9.5 -5.254 -15.586 1 92.75 155 VAL B CA 1
ATOM 3069 C C . VAL B 1 155 ? -8.102 -4.969 -16.109 1 92.75 155 VAL B C 1
ATOM 3071 O O . VAL B 1 155 ? -7.668 -5.578 -17.094 1 92.75 155 VAL B O 1
ATOM 3074 N N . ALA B 1 156 ? -7.438 -4.066 -15.523 1 90 156 ALA B N 1
ATOM 3075 C CA . ALA B 1 156 ? -6.074 -3.744 -15.938 1 90 156 ALA B CA 1
ATOM 3076 C C . ALA B 1 156 ? -5.16 -4.961 -15.797 1 90 156 ALA B C 1
ATOM 3078 O O . ALA B 1 156 ? -4.289 -5.188 -16.641 1 90 156 ALA B O 1
ATOM 3079 N N . GLY B 1 157 ? -5.336 -5.652 -14.727 1 87.12 157 GLY B N 1
ATOM 3080 C CA . GLY B 1 157 ? -4.559 -6.863 -14.523 1 87.12 157 GLY B CA 1
ATOM 3081 C C . GLY B 1 157 ? -4.82 -7.922 -15.586 1 87.12 157 GLY B C 1
ATOM 3082 O O . GLY B 1 157 ? -3.885 -8.539 -16.094 1 87.12 157 GLY B O 1
ATOM 3083 N N . ILE B 1 158 ? -6.035 -8.086 -15.914 1 88.31 158 ILE B N 1
ATOM 3084 C CA . ILE B 1 158 ? -6.422 -9.07 -16.922 1 88.31 158 ILE B CA 1
ATOM 3085 C C . ILE B 1 158 ? -5.887 -8.656 -18.281 1 88.31 158 ILE B C 1
ATOM 3087 O O . ILE B 1 158 ? -5.359 -9.484 -19.031 1 88.31 158 ILE B O 1
ATOM 3091 N N . LEU B 1 159 ? -5.957 -7.398 -18.547 1 88.56 159 LEU B N 1
ATOM 3092 C CA . LEU B 1 159 ? -5.473 -6.891 -19.828 1 88.56 159 LEU B CA 1
ATOM 3093 C C . LEU B 1 159 ? -3.949 -6.953 -19.891 1 88.56 159 LEU B C 1
ATOM 3095 O O . LEU B 1 159 ? -3.379 -7.215 -20.953 1 88.56 159 LEU B O 1
ATOM 3099 N N . GLY B 1 160 ? -3.387 -6.59 -18.859 1 82.62 160 GLY B N 1
ATOM 3100 C CA . GLY B 1 160 ? -1.942 -6.758 -18.797 1 82.62 160 GLY B CA 1
ATOM 3101 C C . GLY B 1 160 ? -1.498 -8.195 -19.016 1 82.62 160 GLY B C 1
ATOM 3102 O O . GLY B 1 160 ? -0.51 -8.445 -19.703 1 82.62 160 GLY B O 1
ATOM 3103 N N . GLY B 1 161 ? -2.168 -9.094 -18.422 1 81.38 161 GLY B N 1
ATOM 3104 C CA . GLY B 1 161 ? -1.903 -10.508 -18.641 1 81.38 161 GLY B CA 1
ATOM 3105 C C . GLY B 1 161 ? -2.092 -10.922 -20.094 1 81.38 161 GLY B C 1
ATOM 3106 O O . GLY B 1 161 ? -1.304 -11.703 -20.625 1 81.38 161 GLY B O 1
ATOM 3107 N N . TRP B 1 162 ? -3.152 -10.367 -20.641 1 85.88 162 TRP B N 1
ATOM 3108 C CA . TRP B 1 162 ? -3.402 -10.664 -22.047 1 85.88 162 TRP B CA 1
ATOM 3109 C C . TRP B 1 162 ? -2.24 -10.203 -22.922 1 85.88 162 TRP B C 1
ATOM 3111 O O . TRP B 1 162 ? -1.812 -10.914 -23.828 1 85.88 162 TRP B O 1
ATOM 3121 N N . TYR B 1 163 ? -1.798 -9.047 -22.688 1 86.81 163 TYR B N 1
ATOM 3122 C CA . TYR B 1 163 ? -0.7 -8.484 -23.469 1 86.81 163 TYR B CA 1
ATOM 3123 C C . TYR B 1 163 ? 0.545 -9.359 -23.359 1 86.81 163 TYR B C 1
ATOM 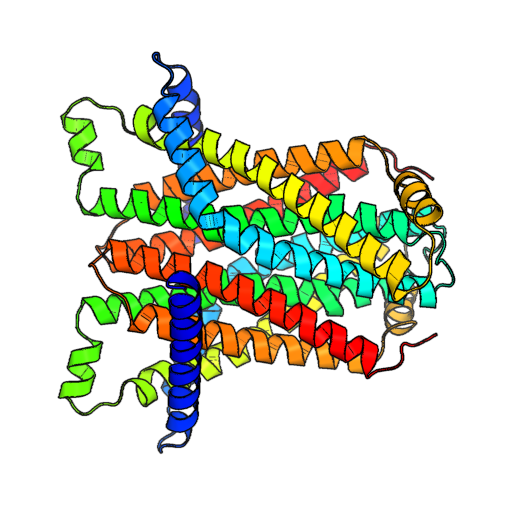3125 O O . TYR B 1 163 ? 1.26 -9.555 -24.344 1 86.81 163 TYR B O 1
ATOM 3133 N N . PHE B 1 164 ? 0.797 -9.836 -22.281 1 78.25 164 PHE B N 1
ATOM 3134 C CA . PHE B 1 164 ? 1.975 -10.68 -22.094 1 78.25 164 PHE B CA 1
ATOM 3135 C C . PHE B 1 164 ? 1.763 -12.062 -22.688 1 78.25 164 PHE B C 1
ATOM 3137 O O . PHE B 1 164 ? 2.662 -12.609 -23.328 1 78.25 164 PHE B O 1
ATOM 3144 N N . ALA B 1 165 ? 0.636 -12.617 -22.516 1 78.69 165 ALA B N 1
ATOM 3145 C CA . ALA B 1 165 ? 0.377 -14 -22.906 1 78.69 165 ALA B CA 1
ATOM 3146 C C . ALA B 1 165 ? 0.25 -14.133 -24.422 1 78.69 165 ALA B C 1
ATOM 3148 O O . ALA B 1 165 ? 0.617 -15.164 -24.984 1 78.69 165 ALA B O 1
ATOM 3149 N N . VAL B 1 166 ? -0.25 -13.062 -25.016 1 87.31 166 VAL B N 1
ATOM 3150 C CA . VAL B 1 166 ? -0.589 -13.227 -26.422 1 87.31 166 VAL B CA 1
ATOM 3151 C C . VAL B 1 166 ? 0.484 -12.57 -27.297 1 87.31 166 VAL B C 1
ATOM 3153 O O . VAL B 1 166 ? 1.302 -13.258 -27.906 1 87.31 166 VAL B O 1
ATOM 3156 N N . PRO B 1 167 ? 0.644 -11.266 -27.188 1 86.56 167 PRO B N 1
ATOM 3157 C CA . PRO B 1 167 ? 1.643 -10.656 -28.062 1 86.56 167 PRO B CA 1
ATOM 3158 C C . PRO B 1 167 ? 3.074 -11.016 -27.672 1 86.56 167 PRO B C 1
ATOM 3160 O O . PRO B 1 167 ? 3.939 -11.164 -28.531 1 86.56 167 PRO B O 1
ATOM 3163 N N . VAL B 1 168 ? 3.369 -11.227 -26.453 1 77.69 168 VAL B N 1
ATOM 3164 C CA . VAL B 1 168 ? 4.742 -11.406 -26 1 77.69 168 VAL B CA 1
ATOM 3165 C C . VAL B 1 168 ? 5.109 -12.883 -26.016 1 77.69 168 VAL B C 1
ATOM 3167 O O . VAL B 1 168 ? 6.203 -13.258 -26.453 1 77.69 168 VAL B O 1
ATOM 3170 N N . GLN B 1 169 ? 4.242 -13.711 -25.594 1 75.69 169 GLN B N 1
ATOM 3171 C CA . GLN B 1 169 ? 4.555 -15.125 -25.484 1 75.69 169 GLN B CA 1
ATOM 3172 C C . GLN B 1 169 ? 4.062 -15.898 -26.703 1 75.69 169 GLN B C 1
ATOM 3174 O O . GLN B 1 169 ? 4.355 -17.094 -26.859 1 75.69 169 GLN B O 1
ATOM 3179 N N . GLY B 1 170 ? 3.299 -15.234 -27.484 1 82.06 170 GLY B N 1
ATOM 3180 C CA . GLY B 1 170 ? 2.891 -15.836 -28.734 1 82.06 170 GLY B CA 1
ATOM 3181 C C . GLY B 1 170 ? 1.667 -16.719 -28.594 1 82.06 170 GLY B C 1
ATOM 3182 O O . GLY B 1 170 ? 1.489 -17.672 -29.375 1 82.06 170 GLY B O 1
ATOM 3183 N N . GLY B 1 171 ? 0.886 -16.516 -27.641 1 83.25 171 GLY B N 1
ATOM 3184 C CA . GLY B 1 171 ? -0.355 -17.25 -27.5 1 83.25 171 GLY B CA 1
ATOM 3185 C C . GLY B 1 171 ? -1.493 -16.672 -28.312 1 83.25 171 GLY B C 1
ATOM 3186 O O . GLY B 1 171 ? -1.278 -15.797 -29.156 1 83.25 171 GLY B O 1
ATOM 3187 N N . THR B 1 172 ? -2.635 -17.312 -28.234 1 89.38 172 THR B N 1
ATOM 3188 C CA . THR B 1 172 ? -3.809 -16.797 -28.922 1 89.38 172 THR B CA 1
ATOM 3189 C C . THR B 1 172 ? -4.801 -16.188 -27.938 1 89.38 172 THR B C 1
ATOM 3191 O O . THR B 1 172 ? -4.875 -16.609 -26.781 1 89.38 172 THR B O 1
ATOM 3194 N N . SER B 1 173 ? -5.473 -15.219 -28.406 1 89.81 173 SER B N 1
ATOM 3195 C CA . SER B 1 173 ? -6.48 -14.562 -27.578 1 89.81 173 SER B CA 1
ATOM 3196 C C . SER B 1 173 ? -7.551 -15.547 -27.125 1 89.81 173 SER B C 1
ATOM 3198 O O . SER B 1 173 ? -7.996 -15.508 -25.984 1 89.81 173 SER B O 1
ATOM 3200 N N . GLY B 1 174 ? -7.977 -16.406 -28.016 1 90.19 174 GLY B N 1
ATOM 3201 C CA . GLY B 1 174 ? -8.977 -17.406 -27.672 1 90.19 174 GLY B CA 1
ATOM 3202 C C . GLY B 1 174 ? -8.547 -18.328 -26.547 1 90.19 174 GLY B C 1
ATOM 3203 O O . GLY B 1 174 ? -9.312 -18.578 -25.625 1 90.19 174 GLY B O 1
ATOM 3204 N N . ALA B 1 175 ? -7.387 -18.828 -26.625 1 86.94 175 ALA B N 1
ATOM 3205 C CA . ALA B 1 175 ? -6.863 -19.719 -25.594 1 86.94 175 ALA B CA 1
ATOM 3206 C C . ALA B 1 175 ? -6.746 -19 -24.25 1 86.94 175 ALA B C 1
ATOM 3208 O O . ALA B 1 175 ? -6.992 -19.594 -23.203 1 86.94 175 ALA B O 1
ATOM 3209 N N . TYR B 1 176 ? -6.34 -17.766 -24.344 1 87.25 176 TYR B N 1
ATOM 3210 C CA . TYR B 1 176 ? -6.184 -16.984 -23.125 1 87.25 176 TYR B CA 1
ATOM 3211 C C . TYR B 1 176 ? -7.52 -16.812 -22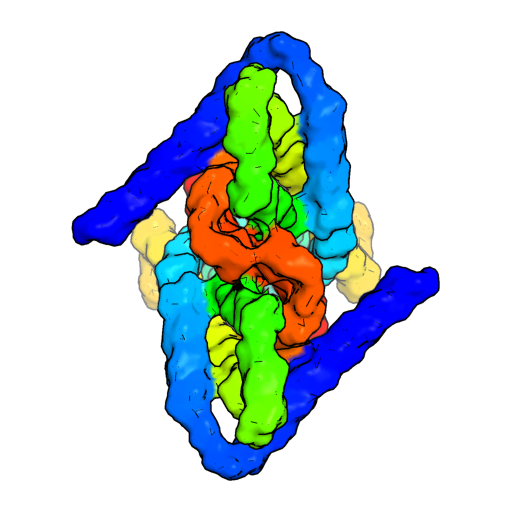.406 1 87.25 176 TYR B C 1
ATOM 3213 O O . TYR B 1 176 ? -7.637 -17.109 -21.219 1 87.25 176 TYR B O 1
ATOM 3221 N N . PHE B 1 177 ? -8.484 -16.391 -23.125 1 88.5 177 PHE B N 1
ATOM 3222 C CA . PHE B 1 177 ? -9.773 -16.109 -22.5 1 88.5 177 PHE B CA 1
ATOM 3223 C C . PHE B 1 177 ? -10.484 -17.406 -22.109 1 88.5 177 PHE B C 1
ATOM 3225 O O . PHE B 1 177 ? -11.203 -17.453 -21.109 1 88.5 177 PHE B O 1
ATOM 3232 N N . ASP B 1 178 ? -10.281 -18.531 -22.828 1 88.44 178 ASP B N 1
ATOM 3233 C CA . ASP B 1 178 ? -10.82 -19.828 -22.469 1 88.44 178 ASP B CA 1
ATOM 3234 C C . ASP B 1 178 ? -10.219 -20.344 -21.156 1 88.44 178 ASP B C 1
ATOM 3236 O O . ASP B 1 178 ? -10.914 -20.938 -20.328 1 88.44 178 ASP B O 1
ATOM 3240 N N . SER B 1 179 ? -8.938 -20.016 -21.031 1 85.94 179 SER B N 1
ATOM 3241 C CA . SER B 1 179 ? -8.234 -20.484 -19.844 1 85.94 179 SER B CA 1
ATOM 3242 C C . SER B 1 179 ? -8.648 -19.688 -18.609 1 85.94 179 SER B C 1
ATOM 3244 O O . SER B 1 179 ? -8.547 -20.188 -17.484 1 85.94 179 SER B O 1
ATOM 3246 N N . LEU B 1 180 ? -9.133 -18.5 -18.828 1 85.81 180 LEU B N 1
ATOM 3247 C CA . LEU B 1 180 ? -9.547 -17.656 -17.703 1 85.81 180 LEU B CA 1
ATOM 3248 C C . LEU B 1 180 ? -10.672 -18.328 -16.922 1 85.81 180 LEU B C 1
ATOM 3250 O O . LEU B 1 180 ? -10.711 -18.25 -15.695 1 85.81 180 LEU B O 1
ATOM 3254 N N . SER B 1 181 ? -11.484 -18.969 -17.656 1 83.12 181 SER B N 1
ATOM 3255 C CA . SER B 1 181 ? -12.695 -19.5 -17.031 1 83.12 181 SER B CA 1
ATOM 3256 C C . SER B 1 181 ? -12.516 -20.969 -16.625 1 83.12 181 SER B C 1
ATOM 3258 O O . SER B 1 181 ? -13.383 -21.547 -15.969 1 83.12 181 SER B O 1
ATOM 3260 N N . ALA B 1 182 ? -11.398 -21.531 -16.969 1 81.81 182 ALA B N 1
ATOM 3261 C CA . ALA B 1 182 ? -11.234 -22.953 -16.734 1 81.81 182 ALA B CA 1
ATOM 3262 C C . ALA B 1 182 ? -11.234 -23.266 -15.25 1 81.81 182 ALA B C 1
ATOM 3264 O O . ALA B 1 182 ? -11.844 -24.25 -14.812 1 81.81 182 ALA B O 1
ATOM 3265 N N . LEU B 1 183 ? -10.625 -22.438 -14.477 1 78.38 183 LEU B N 1
ATOM 3266 C CA . LEU B 1 183 ? -10.508 -22.734 -13.055 1 78.38 183 LEU B CA 1
ATOM 3267 C C . LEU B 1 183 ? -11.164 -21.641 -12.219 1 78.38 183 LEU B C 1
ATOM 3269 O O . LEU B 1 183 ? -11.211 -21.75 -10.984 1 78.38 183 LEU B O 1
ATOM 3273 N N . SER B 1 184 ? -11.695 -20.641 -12.883 1 84.38 184 SER B N 1
ATOM 3274 C CA . SER B 1 184 ? -12.352 -19.562 -12.156 1 84.38 184 SER B CA 1
ATOM 3275 C C . SER B 1 184 ? -13.852 -19.812 -12.016 1 84.38 184 SER B C 1
ATOM 3277 O O . SER B 1 184 ? -14.43 -20.594 -12.789 1 84.38 184 SER B O 1
ATOM 3279 N N . GLN B 1 185 ? -14.422 -19.281 -10.891 1 87.44 185 GLN B N 1
ATOM 3280 C CA . GLN B 1 185 ? -15.859 -19.375 -10.641 1 87.44 185 GLN B CA 1
ATOM 3281 C C . GLN B 1 185 ? -16.438 -18.031 -10.242 1 87.44 185 GLN B C 1
ATOM 3283 O O . GLN B 1 185 ? -15.695 -17.125 -9.836 1 87.44 185 GLN B O 1
ATOM 3288 N N . LEU B 1 186 ? -17.703 -17.875 -10.383 1 87.19 186 LEU B N 1
ATOM 3289 C CA . LEU B 1 186 ? -18.422 -16.641 -10.094 1 87.19 186 LEU B CA 1
ATOM 3290 C C . LEU B 1 186 ? -18.141 -16.156 -8.672 1 87.19 186 LEU B C 1
ATOM 3292 O O . LEU B 1 186 ? -17.953 -14.969 -8.43 1 87.19 186 LEU B O 1
ATOM 3296 N N . PRO B 1 187 ? -18.062 -17.031 -7.781 1 91.81 187 PRO B N 1
ATOM 3297 C CA . PRO B 1 187 ? -17.797 -16.609 -6.402 1 91.81 187 PRO B CA 1
ATOM 3298 C C . PRO B 1 187 ? -16.438 -15.922 -6.242 1 91.81 187 PRO B C 1
ATOM 3300 O O . PRO B 1 187 ? -16.234 -15.164 -5.289 1 91.81 187 PRO B O 1
ATOM 3303 N N . ASP B 1 188 ? -15.492 -16.203 -7.098 1 92.5 188 ASP B N 1
ATOM 3304 C CA . ASP B 1 188 ? -14.227 -15.484 -7.059 1 92.5 188 ASP B CA 1
ATOM 3305 C C . ASP B 1 188 ? -14.438 -13.984 -7.238 1 92.5 188 ASP B C 1
ATOM 3307 O O . ASP B 1 188 ? -13.883 -13.18 -6.488 1 92.5 188 ASP B O 1
ATOM 3311 N N . PHE B 1 189 ? -15.227 -13.695 -8.195 1 92.81 189 PHE B N 1
ATOM 3312 C CA . PHE B 1 189 ? -15.508 -12.297 -8.508 1 92.81 189 PHE B CA 1
ATOM 3313 C C . PHE B 1 189 ? -16.328 -11.656 -7.395 1 92.81 189 PHE B C 1
ATOM 3315 O O . PHE B 1 189 ? -16.078 -10.508 -7.016 1 92.81 189 PHE B O 1
ATOM 3322 N N . LEU B 1 190 ? -17.281 -12.344 -6.891 1 95.38 190 LEU B N 1
ATOM 3323 C CA . LEU B 1 190 ? -18.141 -11.82 -5.836 1 95.38 190 LEU B CA 1
ATOM 3324 C C . LEU B 1 190 ? -17.344 -11.547 -4.566 1 95.38 190 LEU B C 1
ATOM 3326 O O . LEU B 1 190 ? -17.609 -10.578 -3.852 1 95.38 190 LEU B O 1
ATOM 3330 N N . MET B 1 191 ? -16.453 -12.414 -4.328 1 95.75 191 MET B N 1
ATOM 3331 C CA . MET B 1 191 ? -15.602 -12.211 -3.16 1 95.75 191 MET B CA 1
ATOM 3332 C C . MET B 1 191 ? -14.711 -10.984 -3.342 1 95.75 191 MET B C 1
ATOM 3334 O O . MET B 1 191 ? -14.422 -10.273 -2.381 1 95.75 191 MET B O 1
ATOM 3338 N N . MET B 1 192 ? -14.242 -10.773 -4.543 1 96.94 192 MET B N 1
ATOM 3339 C CA . MET B 1 192 ? -13.453 -9.578 -4.836 1 96.94 192 MET B CA 1
ATOM 3340 C C . MET B 1 192 ? -14.25 -8.312 -4.535 1 96.94 192 MET B C 1
ATOM 3342 O O . MET B 1 192 ? -13.75 -7.391 -3.891 1 96.94 192 MET B O 1
ATOM 3346 N N . ILE B 1 193 ? -15.453 -8.32 -4.949 1 97.56 193 ILE B N 1
ATOM 3347 C CA . ILE B 1 193 ? -16.328 -7.172 -4.738 1 97.56 193 ILE B CA 1
ATOM 3348 C C . ILE B 1 193 ? -16.625 -7.02 -3.248 1 97.56 193 ILE B C 1
ATOM 3350 O O . ILE B 1 193 ? -16.656 -5.902 -2.729 1 97.56 193 ILE B O 1
ATOM 3354 N N . THR B 1 194 ? -16.844 -8.102 -2.609 1 98 194 THR B N 1
ATOM 3355 C CA . THR B 1 194 ? -17.109 -8.086 -1.173 1 98 194 THR B CA 1
ATOM 3356 C C . THR B 1 194 ? -15.914 -7.5 -0.418 1 98 194 THR B C 1
ATOM 3358 O O . THR B 1 194 ? -16.094 -6.652 0.46 1 98 194 THR B O 1
ATOM 3361 N N . LYS B 1 195 ? -14.742 -7.969 -0.747 1 98.06 195 LYS B N 1
ATOM 3362 C CA . LYS B 1 195 ? -13.539 -7.406 -0.139 1 98.06 195 LYS B CA 1
ATOM 3363 C C . LYS B 1 195 ? -13.461 -5.898 -0.364 1 98.06 195 LYS B C 1
ATOM 3365 O O . LYS B 1 195 ? -13.172 -5.145 0.564 1 98.06 195 LYS B O 1
ATOM 3370 N N . ALA B 1 196 ? -13.758 -5.5 -1.57 1 98.38 196 ALA B N 1
ATOM 3371 C CA . ALA B 1 196 ? -13.672 -4.086 -1.919 1 98.38 196 ALA B CA 1
ATOM 3372 C C . ALA B 1 196 ? -14.664 -3.258 -1.104 1 98.38 196 ALA B C 1
ATOM 3374 O O . ALA B 1 196 ? -14.352 -2.141 -0.686 1 98.38 196 ALA B O 1
ATOM 3375 N N . LEU B 1 197 ? -15.844 -3.766 -0.89 1 98 197 LEU B N 1
ATOM 3376 C CA . LEU B 1 197 ? -16.859 -3.09 -0.098 1 98 197 LEU B CA 1
ATOM 3377 C C . LEU B 1 197 ? -16.391 -2.883 1.337 1 98 197 LEU B C 1
ATOM 3379 O O . LEU B 1 197 ? -16.484 -1.775 1.872 1 98 197 LEU B O 1
ATOM 3383 N N . PHE B 1 198 ? -15.867 -3.879 1.864 1 97.88 198 PHE B N 1
ATOM 3384 C CA . PHE B 1 198 ? -15.398 -3.809 3.244 1 97.88 198 PHE B CA 1
ATOM 3385 C C . PHE B 1 198 ? -14.18 -2.904 3.357 1 97.88 198 PHE B C 1
ATOM 3387 O O . PHE B 1 198 ? -14.047 -2.154 4.328 1 97.88 198 PHE B O 1
ATOM 3394 N N . PHE B 1 199 ? -13.281 -2.984 2.412 1 98.44 199 PHE B N 1
ATOM 3395 C CA . PHE B 1 199 ? -12.078 -2.168 2.416 1 98.44 199 PHE B CA 1
ATOM 3396 C C . PHE B 1 199 ? -12.422 -0.686 2.395 1 98.44 199 PHE B C 1
ATOM 3398 O O . PHE B 1 199 ? -11.883 0.096 3.18 1 98.44 199 PHE B O 1
ATOM 3405 N N . GLY B 1 200 ? -13.336 -0.354 1.479 1 97.94 200 GLY B N 1
ATOM 3406 C CA . GLY B 1 200 ? -13.734 1.042 1.385 1 97.94 200 GLY B CA 1
ATOM 3407 C C . GLY B 1 200 ? -14.406 1.558 2.643 1 97.94 200 GLY B C 1
ATOM 3408 O O . GLY B 1 200 ? -14.117 2.668 3.096 1 97.94 200 GLY B O 1
ATOM 3409 N N . PHE B 1 201 ? -15.234 0.792 3.154 1 97.06 201 PHE B N 1
ATOM 3410 C CA . PHE B 1 201 ? -15.945 1.169 4.371 1 97.06 201 PHE B CA 1
ATOM 3411 C C . PHE B 1 201 ? -14.977 1.363 5.527 1 97.06 201 PHE B C 1
ATOM 3413 O O . PHE B 1 201 ? -15.047 2.367 6.242 1 97.06 201 PHE B O 1
ATOM 3420 N N . THR B 1 202 ? -14.125 0.448 5.711 1 97.25 202 THR B N 1
ATOM 3421 C CA . THR B 1 202 ? -13.164 0.494 6.805 1 97.25 202 THR B CA 1
ATOM 3422 C C . THR B 1 202 ? -12.203 1.669 6.629 1 97.25 202 THR B C 1
ATOM 3424 O O . THR B 1 202 ? -11.906 2.383 7.586 1 97.25 202 THR B O 1
ATOM 3427 N N . ALA B 1 203 ? -11.719 1.837 5.438 1 97.69 203 ALA B N 1
ATOM 3428 C CA . ALA B 1 203 ? -10.812 2.953 5.164 1 97.69 203 ALA B CA 1
ATOM 3429 C C . ALA B 1 203 ? -11.484 4.289 5.461 1 97.69 203 ALA B C 1
ATOM 3431 O O . ALA B 1 203 ? -10.867 5.184 6.047 1 97.69 203 ALA B O 1
ATOM 3432 N N . GLY B 1 204 ? -12.734 4.391 5.02 1 96.81 204 GLY B N 1
ATOM 3433 C CA . GLY B 1 204 ? -13.477 5.605 5.309 1 96.81 204 GLY B CA 1
ATOM 3434 C C . GLY B 1 204 ? -13.672 5.848 6.797 1 96.81 204 GLY B C 1
ATOM 3435 O O . GLY B 1 204 ? -13.508 6.973 7.273 1 96.81 204 GLY B O 1
ATOM 3436 N N . ALA B 1 205 ? -13.984 4.832 7.484 1 96.31 205 ALA B N 1
ATOM 3437 C CA . ALA B 1 205 ? -14.219 4.938 8.922 1 96.31 205 ALA B CA 1
ATOM 3438 C C . ALA B 1 205 ? -12.953 5.363 9.656 1 96.31 205 ALA B C 1
ATOM 3440 O O . ALA B 1 205 ? -12.992 6.23 10.531 1 96.31 205 ALA B O 1
ATOM 3441 N N . VAL B 1 206 ? -11.875 4.773 9.32 1 97 206 VAL B N 1
ATOM 3442 C CA . VAL B 1 206 ? -10.602 5.09 9.961 1 97 206 VAL B CA 1
ATOM 3443 C C . VAL B 1 206 ? -10.203 6.531 9.641 1 97 206 VAL B C 1
ATOM 3445 O O . VAL B 1 206 ? -9.766 7.273 10.523 1 97 206 VAL B O 1
ATOM 3448 N N . ALA B 1 207 ? -10.32 6.871 8.375 1 97 207 ALA B N 1
ATOM 3449 C CA . ALA B 1 207 ? -9.961 8.219 7.941 1 97 207 ALA B CA 1
ATOM 3450 C C . ALA B 1 207 ? -10.773 9.273 8.695 1 97 207 ALA B C 1
ATOM 3452 O O . ALA B 1 207 ? -10.227 10.273 9.164 1 97 207 ALA B O 1
ATOM 3453 N N . CYS B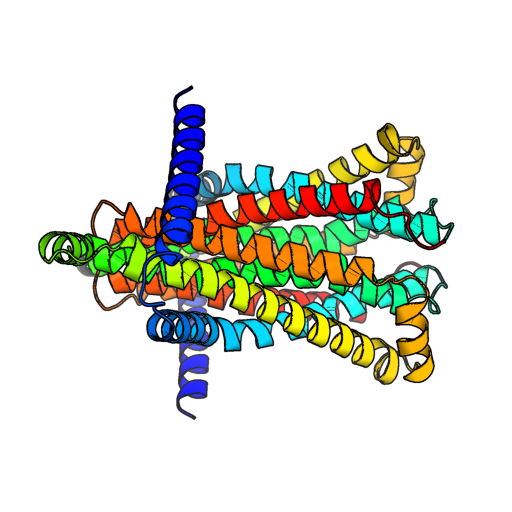 1 208 ? -12.055 9.062 8.797 1 94.94 208 CYS B N 1
ATOM 3454 C CA . CYS B 1 208 ? -12.93 10 9.484 1 94.94 208 CYS B CA 1
ATOM 3455 C C . CYS B 1 208 ? -12.586 10.078 10.969 1 94.94 208 CYS B C 1
ATOM 3457 O O . CYS B 1 208 ? -12.555 11.172 11.539 1 94.94 208 CYS B O 1
ATOM 3459 N N . TYR B 1 209 ? -12.336 8.992 11.547 1 95 209 TYR B N 1
ATOM 3460 C CA . TYR B 1 209 ? -12.023 8.953 12.969 1 95 209 TYR B CA 1
ATOM 3461 C C . TYR B 1 209 ? -10.711 9.672 13.258 1 95 209 TYR B C 1
ATOM 3463 O O . TYR B 1 209 ? -10.641 10.508 14.156 1 95 209 TYR B O 1
ATOM 3471 N N . LYS B 1 210 ? -9.688 9.32 12.523 1 95.25 210 LYS B N 1
ATOM 3472 C CA . LYS B 1 210 ? -8.375 9.914 12.758 1 95.25 210 LYS B CA 1
ATOM 3473 C C . LYS B 1 210 ? -8.383 11.406 12.445 1 95.25 210 LYS B C 1
ATOM 3475 O O . LYS B 1 210 ? -7.699 12.195 13.102 1 95.25 210 LYS B O 1
ATOM 3480 N N . GLY B 1 211 ? -9.125 11.758 11.422 1 93.5 211 GLY B N 1
ATOM 3481 C CA . GLY B 1 211 ? -9.266 13.172 11.141 1 93.5 211 GLY B CA 1
ATOM 3482 C C . GLY B 1 211 ? -10.016 13.93 12.227 1 93.5 211 GLY B C 1
ATOM 3483 O O . GLY B 1 211 ? -9.594 15.016 12.633 1 93.5 211 GLY B O 1
ATOM 3484 N N . PHE B 1 212 ? -11.023 13.328 12.68 1 91.62 212 PHE B N 1
ATOM 3485 C CA . PHE B 1 212 ? -11.914 13.969 13.648 1 91.62 212 PHE B CA 1
ATOM 3486 C C . PHE B 1 212 ? -11.227 14.117 15 1 91.62 212 PHE B C 1
ATOM 3488 O O . PHE B 1 212 ? -11.594 14.984 15.789 1 91.62 212 PHE B O 1
ATOM 3495 N N . THR B 1 213 ? -10.234 13.352 15.266 1 92 213 THR B N 1
ATOM 3496 C CA . THR B 1 213 ? -9.656 13.32 16.609 1 92 213 THR B CA 1
ATOM 3497 C C . THR B 1 213 ? -8.281 13.969 16.609 1 92 213 THR B C 1
ATOM 3499 O O . THR B 1 213 ? -7.512 13.797 17.562 1 92 213 THR B O 1
ATOM 3502 N N . VAL B 1 214 ? -7.941 14.633 15.562 1 91.44 214 VAL B N 1
ATOM 3503 C CA . VAL B 1 214 ? -6.641 15.281 15.477 1 91.44 214 VAL B CA 1
ATOM 3504 C C . VAL B 1 214 ? -6.48 16.266 16.625 1 91.44 214 VAL B C 1
ATOM 3506 O O . VAL B 1 214 ? -7.434 16.969 16.984 1 91.44 214 VAL B O 1
ATOM 3509 N N . LYS B 1 215 ? -5.184 16.125 17.203 1 85.56 215 LYS B N 1
ATOM 3510 C CA . LYS B 1 215 ? -4.777 17.109 18.203 1 85.56 215 LYS B CA 1
ATOM 3511 C C . LYS B 1 215 ? -3.398 17.688 17.875 1 85.56 215 LYS B C 1
ATOM 3513 O O . LYS B 1 215 ? -2.633 17.078 17.125 1 85.56 215 LYS B O 1
ATOM 3518 N N . GLY B 1 216 ? -2.988 18.906 18.328 1 78.75 216 GLY B N 1
ATOM 3519 C CA . GLY B 1 216 ? -1.591 19.297 18.375 1 78.75 216 GLY B CA 1
ATOM 3520 C C . GLY B 1 216 ? -1.18 20.172 17.203 1 78.75 216 GLY B C 1
ATOM 3521 O O . GLY B 1 216 ? -0.007 20.188 16.812 1 78.75 216 GLY B O 1
ATOM 3522 N N . GLY B 1 217 ? -2.062 20.781 16.562 1 79.31 217 GLY B N 1
ATOM 3523 C CA . GLY B 1 217 ? -1.668 21.734 15.539 1 79.31 217 GLY B CA 1
ATOM 3524 C C . GLY B 1 217 ? -1.315 21.094 14.219 1 79.31 217 GLY B C 1
ATOM 3525 O O . GLY B 1 217 ? -1.849 20.031 13.875 1 79.31 217 GLY B O 1
ATOM 3526 N N . PRO B 1 218 ? -0.385 21.797 13.484 1 77.06 218 PRO B N 1
ATOM 3527 C CA . PRO B 1 218 ? -0.055 21.328 12.133 1 77.06 218 PRO B CA 1
ATOM 3528 C C . PRO B 1 218 ? 0.609 19.953 12.133 1 77.06 218 PRO B C 1
ATOM 3530 O O . PRO B 1 218 ? 0.28 19.109 11.297 1 77.06 218 PRO B O 1
ATOM 3533 N N . LYS B 1 219 ? 1.527 19.672 13 1 85.75 219 LYS B N 1
ATOM 3534 C CA . LYS B 1 219 ? 2.146 18.359 13.07 1 85.75 219 LYS B CA 1
ATOM 3535 C C . LYS B 1 219 ? 1.111 17.281 13.383 1 85.75 219 LYS B C 1
ATOM 3537 O O . LYS B 1 219 ? 1.206 16.156 12.883 1 85.75 219 LYS B O 1
ATOM 3542 N N . GLY B 1 220 ? 0.164 17.656 14.094 1 91.12 220 GLY B N 1
ATOM 3543 C CA . GLY B 1 220 ? -0.898 16.719 14.445 1 91.12 220 GLY B CA 1
ATOM 3544 C C . GLY B 1 220 ? -1.653 16.203 13.242 1 91.12 220 GLY B C 1
ATOM 3545 O O . GLY B 1 220 ? -2.02 15.023 13.195 1 91.12 220 GLY B O 1
ATOM 3546 N N . VAL B 1 221 ? -1.853 17.125 12.266 1 92.69 221 VAL B N 1
ATOM 3547 C CA . VAL B 1 221 ? -2.561 16.719 11.055 1 92.69 221 VAL B CA 1
ATOM 3548 C C . VAL B 1 221 ? -1.716 15.703 10.273 1 92.69 221 VAL B C 1
ATOM 3550 O O . VAL B 1 221 ? -2.229 14.688 9.805 1 92.69 221 VAL B O 1
ATOM 3553 N N . GLY B 1 222 ? -0.432 15.945 10.133 1 92.75 222 GLY B N 1
ATOM 3554 C CA . GLY B 1 222 ? 0.458 15 9.477 1 92.75 222 GLY B CA 1
ATOM 3555 C C . GLY B 1 222 ? 0.518 13.648 10.172 1 92.75 222 GLY B C 1
ATOM 3556 O O . GLY B 1 222 ? 0.486 12.609 9.516 1 92.75 222 GLY B O 1
ATOM 3557 N N . ASP B 1 223 ? 0.548 13.68 11.445 1 93.56 223 ASP B N 1
ATOM 3558 C CA . ASP B 1 223 ? 0.574 12.445 12.234 1 93.56 223 ASP B CA 1
ATOM 3559 C C . ASP B 1 223 ? -0.726 11.664 12.07 1 93.56 223 ASP B C 1
ATOM 3561 O O . ASP B 1 223 ? -0.713 10.43 12.047 1 93.56 223 ASP B O 1
ATOM 3565 N N . ALA B 1 224 ? -1.761 12.398 12.016 1 95.06 224 ALA B N 1
ATOM 3566 C CA . ALA B 1 224 ? -3.057 11.742 11.844 1 95.06 224 ALA B CA 1
ATOM 3567 C C . ALA B 1 224 ? -3.148 11.047 10.492 1 95.06 224 ALA B C 1
ATOM 3569 O O . ALA B 1 224 ? -3.688 9.945 10.391 1 95.06 224 ALA B O 1
ATOM 3570 N N . VAL B 1 225 ? -2.678 11.727 9.469 1 95.12 225 VAL B N 1
ATOM 3571 C CA . VAL B 1 225 ? -2.686 11.133 8.141 1 95.12 225 VAL B CA 1
ATOM 3572 C C . VAL B 1 225 ? -1.813 9.875 8.125 1 95.12 225 VAL B C 1
ATOM 3574 O O . VAL B 1 225 ? -2.221 8.836 7.613 1 95.12 225 VAL B O 1
ATOM 3577 N N . GLN B 1 226 ? -0.652 9.945 8.688 1 94.31 226 GLN B N 1
ATOM 3578 C CA . GLN B 1 226 ? 0.239 8.789 8.797 1 94.31 226 GLN B CA 1
ATOM 3579 C C . GLN B 1 226 ? -0.431 7.645 9.539 1 94.31 226 GLN B C 1
ATOM 3581 O O . GLN B 1 226 ? -0.4 6.496 9.086 1 94.31 226 GLN B O 1
ATOM 3586 N N . ALA B 1 227 ? -0.982 7.949 10.664 1 94.69 227 ALA B N 1
ATOM 3587 C CA . ALA B 1 227 ? -1.644 6.934 11.477 1 94.69 227 ALA B CA 1
ATOM 3588 C C . ALA B 1 227 ? -2.82 6.309 10.734 1 94.69 227 ALA B C 1
ATOM 3590 O O . ALA B 1 227 ? -3.068 5.109 10.844 1 94.69 227 ALA B O 1
ATOM 3591 N N . SER B 1 228 ? -3.539 7.168 10.062 1 96.19 228 SER B N 1
ATOM 3592 C CA . SER B 1 228 ? -4.672 6.688 9.281 1 96.19 228 SER B CA 1
ATOM 3593 C C . SER B 1 228 ? -4.234 5.656 8.25 1 96.19 228 SER B C 1
ATOM 3595 O O . SER B 1 228 ? -4.875 4.613 8.102 1 96.19 228 SER B O 1
ATOM 3597 N N . VAL B 1 229 ? -3.184 5.938 7.551 1 96.06 229 VAL B N 1
ATOM 3598 C CA . VAL B 1 229 ? -2.686 5.031 6.52 1 96.06 229 VAL B CA 1
ATOM 3599 C C . VAL B 1 229 ? -2.252 3.713 7.156 1 96.06 229 VAL B C 1
ATOM 3601 O O . VAL B 1 229 ? -2.658 2.637 6.711 1 96.06 229 VAL B O 1
ATOM 3604 N N . VAL B 1 230 ? -1.525 3.766 8.219 1 94.75 230 VAL B N 1
ATOM 3605 C CA . VAL B 1 230 ? -0.952 2.592 8.867 1 94.75 230 VAL B CA 1
ATOM 3606 C C . VAL B 1 230 ? -2.068 1.724 9.445 1 94.75 230 VAL B C 1
ATOM 3608 O O . VAL B 1 230 ? -2.092 0.51 9.234 1 94.75 230 VAL B O 1
ATOM 3611 N N . ILE B 1 231 ? -2.945 2.312 10.125 1 95.25 231 ILE B N 1
ATOM 3612 C CA . ILE B 1 231 ? -4.027 1.58 10.773 1 95.25 231 ILE B CA 1
ATOM 3613 C C . ILE B 1 231 ? -4.934 0.957 9.711 1 95.25 231 ILE B C 1
ATOM 3615 O O . ILE B 1 231 ? -5.383 -0.182 9.859 1 95.25 231 ILE B O 1
ATOM 3619 N N . THR B 1 232 ? -5.207 1.716 8.711 1 96.69 232 THR B N 1
ATOM 3620 C CA . THR B 1 232 ? -6.035 1.184 7.633 1 96.69 232 THR B CA 1
ATOM 3621 C C . THR B 1 232 ? -5.367 -0.027 6.988 1 96.69 232 THR B C 1
ATOM 3623 O O . THR B 1 232 ? -6.023 -1.037 6.723 1 96.69 232 THR B O 1
ATOM 3626 N N . PHE B 1 233 ? -4.059 0.02 6.727 1 95.12 233 PHE B N 1
ATOM 3627 C CA . PHE B 1 233 ? -3.346 -1.117 6.156 1 95.12 233 PHE B CA 1
ATOM 3628 C C . PHE B 1 233 ? -3.496 -2.35 7.039 1 95.12 233 PHE B C 1
ATOM 3630 O O . PHE B 1 233 ? -3.793 -3.439 6.547 1 95.12 233 PHE B O 1
ATOM 3637 N N . ILE B 1 234 ? -3.293 -2.15 8.266 1 94.5 234 ILE B N 1
ATOM 3638 C CA . ILE B 1 234 ? -3.365 -3.264 9.211 1 94.5 234 ILE B CA 1
ATOM 3639 C C . ILE B 1 234 ? -4.754 -3.896 9.156 1 94.5 234 ILE B C 1
ATOM 3641 O O . ILE B 1 234 ? -4.879 -5.117 9.023 1 94.5 234 ILE B O 1
ATOM 3645 N N . LEU B 1 235 ? -5.746 -3.104 9.188 1 95.88 235 LEU B N 1
ATOM 3646 C CA . LEU B 1 235 ? -7.113 -3.602 9.234 1 95.88 235 LEU B CA 1
ATOM 3647 C C . LEU B 1 235 ? -7.5 -4.242 7.902 1 95.88 235 LEU B C 1
ATOM 3649 O O . LEU B 1 235 ? -8.172 -5.273 7.879 1 95.88 235 LEU B O 1
ATOM 3653 N N . LEU B 1 236 ? -7.098 -3.627 6.828 1 96.75 236 LEU B N 1
ATOM 3654 C CA . LEU B 1 236 ? -7.492 -4.145 5.523 1 96.75 236 LEU B CA 1
ATOM 3655 C C . LEU B 1 236 ? -6.789 -5.465 5.227 1 96.75 236 LEU B C 1
ATOM 3657 O O . LEU B 1 236 ? -7.371 -6.355 4.605 1 96.75 236 LEU B O 1
ATOM 3661 N N . PHE B 1 237 ? -5.559 -5.609 5.637 1 94.81 237 PHE B N 1
ATOM 3662 C CA . PHE B 1 237 ? -4.871 -6.879 5.43 1 94.81 237 PHE B CA 1
ATOM 3663 C C . PHE B 1 237 ? -5.473 -7.969 6.312 1 94.81 237 PHE B C 1
ATOM 3665 O O . PHE B 1 237 ? -5.555 -9.133 5.902 1 94.81 237 PHE B O 1
ATOM 3672 N N . PHE B 1 238 ? -5.816 -7.578 7.449 1 94.5 238 PHE B N 1
ATOM 3673 C CA . PHE B 1 238 ? -6.488 -8.539 8.312 1 94.5 238 PHE B CA 1
ATOM 3674 C C . PHE B 1 238 ? -7.836 -8.945 7.73 1 94.5 238 PHE B C 1
ATOM 3676 O O . PHE B 1 238 ? -8.188 -10.125 7.723 1 94.5 238 PHE B O 1
ATOM 3683 N N . GLN B 1 239 ? -8.578 -7.977 7.301 1 96.38 239 GLN B N 1
ATOM 3684 C CA . GLN B 1 239 ? -9.867 -8.25 6.664 1 96.38 239 GLN B CA 1
ATOM 3685 C C . GLN B 1 239 ? -9.688 -9.125 5.422 1 96.38 239 GLN B C 1
ATOM 3687 O O . GLN B 1 239 ? -10.5 -10.016 5.164 1 96.38 239 GLN B O 1
ATOM 3692 N N . ASN B 1 240 ? -8.68 -8.758 4.648 1 96.44 240 ASN B N 1
ATOM 3693 C CA . ASN B 1 240 ? -8.383 -9.57 3.471 1 96.44 240 ASN B CA 1
ATOM 3694 C C . ASN B 1 240 ? -8.141 -11.031 3.844 1 96.44 240 ASN B C 1
ATOM 3696 O O . ASN B 1 240 ? -8.648 -11.938 3.182 1 96.44 240 ASN B O 1
ATOM 3700 N N . PHE B 1 241 ? -7.41 -11.258 4.867 1 94 241 PHE B N 1
ATOM 3701 C CA . PHE B 1 241 ? -7.121 -12.609 5.328 1 94 241 PHE B CA 1
ATOM 3702 C C . PHE B 1 241 ? -8.391 -13.305 5.789 1 94 241 PHE B C 1
ATOM 3704 O O . PHE B 1 241 ? -8.648 -14.453 5.41 1 94 241 PHE B O 1
ATOM 3711 N N . LEU B 1 242 ? -9.148 -12.625 6.539 1 95.5 242 LEU B N 1
ATOM 3712 C CA . LEU B 1 242 ? -10.359 -13.203 7.098 1 95.5 242 LEU B CA 1
ATOM 3713 C C . LEU B 1 242 ? -11.344 -13.578 5.988 1 95.5 242 LEU B C 1
ATOM 3715 O O . LEU B 1 242 ? -11.914 -14.664 6.004 1 95.5 242 LEU B O 1
ATOM 3719 N N . LEU B 1 243 ? -11.547 -12.703 5.074 1 96.44 243 LEU B N 1
ATOM 3720 C CA . LEU B 1 243 ? -12.484 -12.945 3.988 1 96.44 243 LEU B CA 1
ATOM 3721 C C . LEU B 1 243 ? -11.977 -14.047 3.066 1 96.44 243 LEU B C 1
ATOM 3723 O O . LEU B 1 243 ? -12.766 -14.836 2.547 1 96.44 243 LEU B O 1
ATOM 3727 N N . THR B 1 244 ? -10.703 -14.102 2.854 1 94.06 244 THR B N 1
ATOM 3728 C CA . THR B 1 244 ? -10.109 -15.164 2.049 1 94.06 244 THR B CA 1
ATOM 3729 C C . THR B 1 244 ? -10.281 -16.516 2.732 1 94.06 244 THR B C 1
ATOM 3731 O O . THR B 1 244 ? -10.656 -17.5 2.09 1 94.06 244 THR B O 1
ATOM 3734 N N . ALA B 1 245 ? -9.992 -16.531 4.023 1 91.12 245 ALA B N 1
ATOM 3735 C CA . ALA B 1 245 ? -10.164 -17.766 4.785 1 91.12 245 ALA B CA 1
ATOM 3736 C C . ALA B 1 245 ? -11.617 -18.234 4.75 1 91.12 245 ALA B C 1
ATOM 3738 O O . ALA B 1 245 ? -11.891 -19.438 4.602 1 91.12 245 ALA B O 1
ATOM 3739 N N . MET B 1 246 ? -12.531 -17.297 4.867 1 93.81 246 MET B N 1
ATOM 3740 C CA . MET B 1 246 ? -13.961 -17.625 4.801 1 93.81 246 MET B CA 1
ATOM 3741 C C . MET B 1 246 ? -14.328 -18.156 3.422 1 93.81 246 MET B C 1
ATOM 3743 O O . MET B 1 246 ? -15.094 -19.109 3.311 1 93.81 246 MET B O 1
ATOM 3747 N N . TYR B 1 247 ? -13.781 -17.578 2.457 1 92.88 247 TYR B N 1
ATOM 3748 C CA . TYR B 1 247 ? -14.047 -18 1.087 1 92.88 247 TYR B CA 1
ATOM 3749 C C . TYR B 1 247 ? -13.641 -19.453 0.877 1 92.88 247 TYR B C 1
ATOM 3751 O O . TYR B 1 247 ? -14.422 -20.25 0.359 1 92.88 247 TYR B O 1
ATOM 3759 N N . PHE B 1 248 ? -12.477 -19.859 1.292 1 89.06 248 PHE B N 1
ATOM 3760 C CA . PHE B 1 248 ? -11.953 -21.188 1.029 1 89.06 248 PHE B CA 1
ATOM 3761 C C . PHE B 1 248 ? -12.625 -22.219 1.929 1 89.06 248 PHE B C 1
ATOM 3763 O O . PHE B 1 248 ? -12.688 -23.406 1.586 1 89.06 248 PHE B O 1
ATOM 3770 N N . ASN B 1 249 ? -13.18 -21.766 3.029 1 86.75 249 ASN B N 1
ATOM 3771 C CA . ASN B 1 249 ? -13.891 -22.688 3.91 1 86.75 249 ASN B CA 1
ATOM 3772 C C . ASN B 1 249 ? -15.344 -22.859 3.473 1 86.75 249 ASN B C 1
ATOM 3774 O O . ASN B 1 249 ? -15.93 -23.922 3.689 1 86.75 249 ASN B O 1
ATOM 3778 N N . LEU B 1 250 ? -15.875 -21.891 2.803 1 87.5 250 LEU B N 1
ATOM 3779 C CA . LEU B 1 250 ? -17.312 -21.906 2.533 1 87.5 250 LEU B CA 1
ATOM 3780 C C . LEU B 1 250 ? -17.578 -22.297 1.084 1 87.5 250 LEU B C 1
ATOM 3782 O O . LEU B 1 250 ? -18.641 -22.828 0.772 1 87.5 250 LEU B O 1
ATOM 3786 N N . ILE B 1 251 ? -16.656 -22.031 0.248 1 85.94 251 ILE B N 1
ATOM 3787 C CA . ILE B 1 251 ? -16.922 -22.234 -1.173 1 85.94 251 ILE B CA 1
ATOM 3788 C C . ILE B 1 251 ? -15.984 -23.328 -1.712 1 85.94 251 ILE B C 1
ATOM 3790 O O . ILE B 1 251 ? -14.766 -23.125 -1.781 1 85.94 251 ILE B O 1
ATOM 3794 N N . PRO B 1 252 ? -16.578 -24.469 -2.158 1 81.62 252 PRO B N 1
ATOM 3795 C CA . PRO B 1 252 ? -15.75 -25.5 -2.768 1 81.62 252 PRO B CA 1
ATOM 3796 C C . PRO B 1 252 ? -15.047 -25.016 -4.035 1 81.62 252 PRO B C 1
ATOM 3798 O O . PRO B 1 252 ? -15.625 -24.266 -4.816 1 81.62 252 PRO B O 1
ATOM 3801 N N . GLN B 1 253 ? -13.812 -25.359 -4.117 1 83.5 253 GLN B N 1
ATOM 3802 C CA . GLN B 1 253 ? -13.023 -24.938 -5.27 1 83.5 253 GLN B CA 1
ATOM 3803 C C . GLN B 1 253 ? -13.203 -25.891 -6.441 1 83.5 253 GLN B C 1
ATOM 3805 O O . GLN B 1 253 ? -13.406 -27.094 -6.242 1 83.5 253 GLN B O 1
ATOM 3810 N N . LYS B 1 254 ? -13.195 -25.297 -7.672 1 76.56 254 LYS B N 1
ATOM 3811 C CA . LYS B 1 254 ? -13.352 -26.078 -8.898 1 76.56 254 LYS B CA 1
ATOM 3812 C C . LYS B 1 254 ? -12.172 -27.016 -9.109 1 76.56 254 LYS B C 1
ATOM 3814 O O . LYS B 1 254 ? -11.016 -26.625 -8.891 1 76.56 254 LYS B O 1
ATOM 3819 N N . LEU B 1 255 ? -12.367 -28.297 -9.219 1 66.69 255 LEU B N 1
ATOM 3820 C CA . LEU B 1 255 ? -11.336 -29.297 -9.523 1 66.69 255 LEU B CA 1
ATOM 3821 C C . LEU B 1 255 ? -11.297 -29.594 -11.016 1 66.69 255 LEU B C 1
ATOM 3823 O O . LEU B 1 255 ? -12.328 -29.547 -11.688 1 66.69 255 LEU B O 1
#

Solvent-accessible surface area (backbone atoms only — not comparable to full-atom values): 23474 Å² total; per-residue (Å²): 109,69,64,58,49,50,50,50,49,47,52,49,46,26,50,48,49,38,48,50,10,56,57,31,54,72,45,86,70,72,55,58,66,50,21,51,50,38,32,49,52,34,45,64,66,27,48,62,52,49,56,56,35,24,44,36,52,13,40,43,49,30,52,51,48,47,52,54,26,53,51,66,70,43,61,76,46,38,31,20,51,50,43,50,50,24,41,68,41,48,13,50,51,54,27,52,47,42,40,20,34,29,29,17,14,47,48,11,18,53,43,14,37,33,42,76,69,44,48,54,58,50,32,50,72,71,68,39,58,58,42,48,66,53,41,19,30,37,30,54,21,32,18,53,48,21,37,50,46,22,51,51,29,30,51,35,19,51,51,30,29,46,49,43,46,21,78,68,67,65,46,49,68,66,60,39,60,54,17,31,54,70,60,52,56,71,64,50,57,52,48,34,47,50,50,19,39,53,42,12,36,50,21,25,22,37,12,50,37,36,6,68,63,48,58,78,59,38,44,20,22,9,49,27,21,25,49,29,24,41,52,33,49,35,50,42,41,44,49,52,30,52,54,50,52,49,44,66,72,70,44,86,76,68,113,108,69,64,57,50,50,49,51,49,48,52,48,46,25,49,48,48,38,49,49,8,56,58,31,56,72,45,86,70,72,55,58,67,51,22,50,51,39,32,49,53,35,45,64,65,28,48,62,52,48,55,55,34,24,44,37,52,12,39,42,51,32,53,52,47,49,53,53,26,53,50,67,71,42,61,75,46,39,31,20,50,50,42,50,49,24,40,68,42,48,13,51,51,53,27,52,48,42,40,20,33,28,30,18,14,45,49,11,17,52,41,13,36,35,43,76,68,42,48,54,59,49,33,51,74,72,69,41,56,58,42,48,66,55,40,18,29,36,29,53,21,33,18,54,49,23,37,50,45,23,51,51,29,29,51,35,21,52,50,30,28,45,49,42,45,21,77,69,66,64,45,50,67,67,59,39,60,54,18,31,54,68,62,52,54,70,64,50,56,51,48,36,48,50,52,20,39,51,41,13,36,50,20,24,23,38,11,50,37,34,7,66,63,49,56,76,58,38,44,19,23,9,49,28,21,25,48,31,26,41,52,33,50,35,50,41,41,44,48,50,30,53,54,51,53,48,44,66,73,71,45,86,75,69,113

Sequence (510 aa):
MDKIRNVLGQLGGISAIALDGMLSLRRRPLQLDEFRRQAWFITKVSAIPLVLISVPFGMIIALHVGSFFRQLGAEAQIGSALFLATVREQAPIATALLISGAGGSAMTADIGSRRIRDEIDAMEVMGVDPMHRLIGPRLVAATVCSVLFCSIVAVAGILGGWYFAVPVQGGTSGAYFDSLSALSQLPDFLMMITKALFFGFTAGAVACYKGFTVKGGPKGVGDAVQASVVITFILLFFQNFLLTAMYFNLIPQKLMDKIRNVLGQLGGISAIALDGMLSLRRRPLQLDEFRRQAWFITKVSAIPLVLISVPFGMIIALHVGSFFRQLGAEAQIGSALFLATVREQAPIATALLISGAGGSAMTADIGSRRIRDEIDAMEVMGVDPMHRLIGPRLVAATVCSVLFCSIVAVAGILGGWYFAVPVQGGTSGAYFDSLSALSQLPDFLMMITKALFFGFTAGAVACYKGFTVKGGPKGVGDAVQASVVITFILLFFQNFLLTAMYFNLIPQKL

Secondary structure (DSSP, 8-state):
-HHHHHHHHHHHHHHHHHHHHHHHTTSSSP-HHHHHHHHHHHHHHHHHHHHHHHHHHHHHHHHHHHHHHHHHT-GGGHHHHHHHHIIIIIHHHHHHHHIIIIIIHHHHHHHHHHHHTTHHHHHHHTT--HIIIIIHHHHHHHHHHHHHHHHHHHHHHHHHHHHIIIIIT---HHHHHHHHTTS--HHHHHHHHHHHHHHHHHHHHHHHHHHHT--SHHHHHHHHHHHHHHHHHHHHHHHHHHHHHHHHHHSPPP-/-HHHHHHHHHHHHHHHHHHHHHHHTTSSSP-HHHHHHHHHHHHHHHHHHHHHHHHHHHHHHHHHHHHHHHHHT-GGGHHHHHHHHIIIIIHHHHHHHHIIIIIIHHHHHHHHHHHHTTHHHHHHHTT--HIIIIIHHHHHHHHHHHHHHHHHHHHHHHHHHHHIIIIIT---HHHHHHHHTTS--HHHHHHHHHHHHHHHHHHHHHHHHHHHT--SHHHHHHHHHHHHHHHHHHHHHHHHHHHHHHHHHHSPPP-

Radius of gyration: 22.88 Å; Cα contacts (8 Å, |Δi|>4): 828; chains: 2; bounding box: 66×64×58 Å

Foldseek 3Di:
DVVVVVVVVLVVLLVVLLVLLQVLCVDPDRPVVLLVVLLVVLCVQLVVVLVVVLQVLLLVLLVVLCVVCVVVVNLLLSLQSLLLCLLLPVLLVSLLCRLQVGSLLVLLLVLQVCVLVCVQVVCVVVVHDCSNRPQNSNLVSLLVSLLVSSVVSSVSNSVSNLCCSPVPVPDDPVSNVVSNPPFDDPVSNVLSSVLSNVLSNSSSSLSNSLSNPFDDPPVSSVVSSVVSSVVSSVVSVVSSVVSSVVCPVPPPGDD/DVVVVVVVVLVVLLVVLLVLLQVLCVDPDRPVVLLVVLLVVLCVQLVVVLVVVLQVLLLVLLVVLCVVCVVVVNLLLSLQSLLLCLLLPVLLVSLLCRLQVGSLLVLLLVLQVCVLVCVQVVCVVVVHDCSNRPQNSNLVSLLVSLLVSSVVSSVSNSVSNQCCSPVPVPDDPVSNVVSNPPFDDPVSNVLSSVLSNVLSNSSSSLSNSLSNPFDDPPVSSVVSSVVSSVVSSVVSVVSSVVSSVVCPVPPPGDD

Organism: NCBI:txid1608957

InterPro domains:
  IPR030802 ABC transporter permease MalE [PF02405] (36-245)
  IPR030802 ABC transporter permease MalE [PTHR30188] (5-250)

pLDDT: mean 88.99, std 7.06, range [59.31, 98.5]

Nearest PDB structures (foldseek):
  8fee-assembly1_I  TM=9.720E-01  e=7.974E-17  Mycolicibacterium smegmatis MC2 155
  7ch9-assembly1_H  TM=9.425E-01  e=3.825E-10  Pseudomonas aeruginosa PAO1
  8fef-assembly1_J  TM=9.109E-01  e=1.376E-10  Mycolicibacterium smegmatis MC2 155
  6zy9-assembly1_H  TM=9.132E-01  e=4.181E-10  Escherichia coli 2.3916
  6zy2-assembly1_H  TM=8.991E-01  e=6.818E-10  Escherichia coli 2.3916